Protein 1QHD (pdb70)

InterPro domains:
  IPR001385 Rotavirus A/C, major capsid protein VP6 [MF_04126] (1-397)
  IPR001385 Rotavirus A/C, major capsid protein VP6 [MF_04129] (1-397)
  IPR001385 Rotavirus A/C, major capsid protein VP6 [PF00980] (1-396)
  IPR008935 Virus capsid protein, alpha-helical [SSF48345] (1-397)
  IPR008980 Viral capsid/haemagglutinin protein [SSF49818] (149-332)

GO terms:
  GO:0039621 T=13 icosahedral viral capsid (C, IDA)
  GO:0039626 viral intermediate capsid (C, IDA)

Solvent-accessible surface area: 18094 Å² total; per-residue (Å²): 14,28,4,0,3,0,0,0,33,0,0,69,13,0,92,80,87,1,56,122,40,23,83,32,83,87,0,37,120,14,0,109,24,0,13,55,0,0,100,16,0,51,72,12,117,9,94,1,14,45,42,38,103,3,52,113,76,108,11,74,2,114,41,57,99,17,42,67,129,64,140,64,3,70,45,105,23,2,87,74,0,86,107,13,1,85,66,0,15,69,0,0,23,2,0,0,9,3,0,0,2,58,20,5,88,169,87,5,46,24,36,44,1,114,2,1,89,80,1,67,30,149,129,2,89,187,0,59,52,74,38,57,36,68,10,0,82,7,27,40,53,51,113,157,222,90,189,15,30,1,83,3,86,90,0,42,0,4,20,130,41,50,56,42,64,36,91,74,58,50,128,77,27,61,22,0,24,0,11,7,40,23,15,32,18,9,46,0,23,0,0,0,0,0,4,10,1,0,34,140,21,114,92,58,28,32,88,7,78,14,85,11,129,15,100,48,49,0,26,90,0,44,0,21,0,70,47,53,3,139,96,13,37,95,81,64,110,30,71,7,95,115,51,82,67,82,6,114,0,30,18,41,62,31,154,4,19,85,1,61,0,18,0,23,36,117,59,116,89,40,23,66,38,96,58,137,74,26,96,5,85,0,139,40,0,28,24,0,83,0,18,0,30,0,72,32,31,112,133,52,91,116,79,49,45,83,43,12,49,123,68,95,98,21,110,64,6,0,1,0,1,0,12,0,85,0,50,38,1,37,1,102,9,0,1,9,21,60,72,55,79,18,34,58,26,0,21,58,4,21,125,125,32,61,24,86,102,28,80,3,7,12,90,54,8,63,25,42,66,0,0,47,96,15,44,107,20,36,30,56,0,0,14,0,0,1,0,0,0,21,1,34,33,39,16,40,234

B-factor: mean 28.99, std 13.25, range [11.48, 100.0]

Radius of gyration: 28.59 Å; Cα contacts (8 Å, |Δi|>4): 819; chains: 1; bounding box: 72×81×44 Å

Structure (mmCIF, N/CA/C/O backbone):
data_1QHD
#
_entry.id   1QHD
#
_cell.length_a   157.780
_cell.length_b   157.780
_cell.length_c   157.780
_cell.angle_alpha   90.00
_cell.angle_beta   90.00
_cell.angle_gamma   90.00
#
_symmetry.space_group_name_H-M   'P 41 3 2'
#
loop_
_entity.id
_entity.type
_entity.pdbx_description
1 polymer 'VIRAL CAPSID VP6'
2 non-polymer 'ZINC ION'
3 non-polymer 'CHLORIDE ION'
4 non-polymer 'CALCIUM ION'
5 water water
#
loop_
_atom_site.group_PDB
_atom_site.id
_atom_site.type_symbol
_atom_site.label_atom_id
_atom_site.label_alt_id
_atom_site.label_comp_id
_atom_site.label_asym_id
_atom_site.label_entity_id
_atom_site.label_seq_id
_atom_site.pdbx_PDB_ins_code
_atom_site.Cartn_x
_atom_site.Cartn_y
_atom_site.Cartn_z
_atom_site.occupancy
_atom_site.B_iso_or_equiv
_atom_site.auth_seq_id
_atom_site.auth_comp_id
_atom_site.auth_asym_id
_atom_site.auth_atom_id
_atom_site.pdbx_PDB_model_num
ATOM 4 N N . MET A 1 2 ? 23.616 -6.024 3.029 1.00 20.67 1 MET A N 1
ATOM 5 C CA . MET A 1 2 ? 23.057 -4.914 3.794 1.00 20.80 1 MET A CA 1
ATOM 6 C C . MET A 1 2 ? 21.601 -4.633 3.480 1.00 22.00 1 MET A C 1
ATOM 7 O O . MET A 1 2 ? 20.777 -4.425 4.379 1.00 22.68 1 MET A O 1
ATOM 12 N N . ASP A 1 3 ? 21.294 -4.603 2.192 1.00 20.17 2 ASP A N 1
ATOM 13 C CA . ASP A 1 3 ? 19.943 -4.330 1.766 1.00 19.87 2 ASP A CA 1
ATOM 14 C C . ASP A 1 3 ? 18.988 -5.431 2.167 1.00 19.27 2 ASP A C 1
ATOM 15 O O . ASP A 1 3 ? 17.855 -5.156 2.539 1.00 19.59 2 ASP A O 1
ATOM 20 N N . VAL A 1 4 ? 19.451 -6.675 2.146 1.00 18.87 3 VAL A N 1
ATOM 21 C CA . VAL A 1 4 ? 18.602 -7.789 2.551 1.00 18.98 3 VAL A CA 1
ATOM 22 C C . VAL A 1 4 ? 18.416 -7.770 4.077 1.00 19.24 3 VAL A C 1
ATOM 23 O O . VAL A 1 4 ? 17.311 -7.995 4.566 1.00 20.31 3 VAL A O 1
ATOM 27 N N . LEU A 1 5 ? 19.483 -7.471 4.816 1.00 18.19 4 LEU A N 1
ATOM 28 C CA . LEU A 1 5 ? 19.413 -7.396 6.268 1.00 17.96 4 LEU A CA 1
ATOM 29 C C . LEU A 1 5 ? 18.454 -6.270 6.620 1.00 18.71 4 LEU A C 1
ATOM 30 O O . LEU A 1 5 ? 17.605 -6.404 7.514 1.00 18.89 4 LEU A O 1
ATOM 35 N N . TYR A 1 6 ? 18.584 -5.150 5.923 1.00 18.32 5 TYR A N 1
ATOM 36 C CA . TYR A 1 6 ? 17.687 -4.037 6.168 1.00 17.57 5 TYR A CA 1
ATOM 37 C C . TYR A 1 6 ? 16.238 -4.485 5.899 1.00 18.63 5 TYR A C 1
ATOM 38 O O . TYR A 1 6 ? 15.332 -4.205 6.693 1.00 19.66 5 TYR A O 1
ATOM 47 N N . SER A 1 7 ? 16.029 -5.190 4.786 1.00 17.24 6 SER A N 1
ATOM 48 C CA . SER A 1 7 ? 14.704 -5.644 4.393 1.00 16.21 6 SER A CA 1
ATOM 49 C C . SER A 1 7 ? 14.078 -6.593 5.392 1.00 16.96 6 SER A C 1
ATOM 50 O O . SER A 1 7 ? 12.868 -6.567 5.601 1.00 17.90 6 SER A O 1
ATOM 53 N N . LEU A 1 8 ? 14.902 -7.420 6.021 1.00 16.95 7 LEU A N 1
ATOM 54 C CA . LEU A 1 8 ? 14.423 -8.339 7.049 1.00 17.76 7 LEU A CA 1
ATOM 55 C C . LEU A 1 8 ? 13.862 -7.488 8.189 1.00 18.11 7 LEU A C 1
ATOM 56 O O . LEU A 1 8 ? 12.717 -7.662 8.631 1.00 18.02 7 LEU A O 1
ATOM 61 N N . SER A 1 9 ? 14.673 -6.544 8.642 1.00 17.72 8 SER A N 1
ATOM 62 C CA . SER A 1 9 ? 14.281 -5.663 9.734 1.00 18.18 8 SER A CA 1
ATOM 63 C C . SER A 1 9 ? 13.021 -4.856 9.398 1.00 17.74 8 SER A C 1
ATOM 64 O O . SER A 1 9 ? 12.093 -4.766 10.201 1.00 17.26 8 SER A O 1
ATOM 67 N N . LYS A 1 10 ? 12.994 -4.275 8.207 1.00 16.66 9 LYS A N 1
ATOM 68 C CA . LYS A 1 10 ? 11.861 -3.487 7.746 1.00 18.28 9 LYS A CA 1
ATOM 69 C C . LYS A 1 10 ? 10.598 -4.353 7.665 1.00 19.69 9 LYS A C 1
ATOM 70 O O . LYS A 1 10 ? 9.508 -3.925 8.060 1.00 18.54 9 LYS A O 1
ATOM 76 N N . THR A 1 11 ? 10.737 -5.577 7.167 1.00 19.69 10 THR A N 1
ATOM 77 C CA . THR A 1 11 ? 9.589 -6.481 7.078 1.00 19.09 10 THR A CA 1
ATOM 78 C C . THR A 1 11 ? 9.023 -6.774 8.470 1.00 18.78 10 THR A C 1
ATOM 79 O O . THR A 1 11 ? 7.806 -6.746 8.678 1.00 19.14 10 THR A O 1
ATOM 83 N N . LEU A 1 12 ? 9.916 -7.018 9.425 1.00 17.90 11 LEU A N 1
ATOM 84 C CA . LEU A 1 12 ? 9.527 -7.334 10.785 1.00 18.04 11 LEU A CA 1
ATOM 85 C C . LEU A 1 12 ? 8.905 -6.147 11.485 1.00 18.37 11 LEU A C 1
ATOM 86 O O . LEU A 1 12 ? 7.937 -6.305 12.225 1.00 19.22 11 LEU A O 1
ATOM 91 N N . LYS A 1 13 ? 9.475 -4.965 11.286 1.00 18.73 12 LYS A N 1
ATOM 92 C CA . LYS A 1 13 ? 8.932 -3.760 11.910 1.00 19.51 12 LYS A CA 1
ATOM 93 C C . LYS A 1 13 ? 7.516 -3.497 11.384 1.00 20.10 12 LYS A C 1
ATOM 94 O O . LYS A 1 13 ? 6.604 -3.226 12.146 1.00 19.27 12 LYS A O 1
ATOM 100 N N . ASP A 1 14 ? 7.331 -3.578 10.075 1.00 19.92 13 ASP A N 1
ATOM 101 C CA . ASP A 1 14 ? 6.016 -3.361 9.506 1.00 21.20 13 ASP A CA 1
ATOM 102 C C . ASP A 1 14 ? 5.036 -4.427 9.983 1.00 20.76 13 ASP A C 1
ATOM 103 O O . ASP A 1 14 ? 3.872 -4.134 10.225 1.00 20.81 13 ASP A O 1
ATOM 108 N N . ALA A 1 15 ? 5.497 -5.667 10.096 1.00 20.76 14 ALA A N 1
ATOM 109 C CA . ALA A 1 15 ? 4.631 -6.751 10.543 1.00 21.86 14 ALA A CA 1
ATOM 110 C C . ALA A 1 15 ? 4.168 -6.484 11.975 1.00 22.58 14 ALA A C 1
ATOM 111 O O . ALA A 1 15 ? 2.982 -6.564 12.293 1.00 23.45 14 ALA A O 1
ATOM 113 N N . ARG A 1 16 ? 5.116 -6.152 12.834 1.00 23.04 15 ARG A N 1
ATOM 114 C CA . ARG A 1 16 ? 4.821 -5.863 14.217 1.00 23.66 15 ARG A CA 1
ATOM 115 C C . ARG A 1 16 ? 3.845 -4.698 14.343 1.00 23.37 15 ARG A C 1
ATOM 116 O O . ARG A 1 16 ? 2.968 -4.701 15.206 1.00 24.64 15 ARG A O 1
ATOM 124 N N . ASP A 1 17 ? 3.977 -3.722 13.457 1.00 22.02 16 ASP A N 1
ATOM 125 C CA . ASP A 1 17 ? 3.136 -2.533 13.500 1.00 22.48 16 ASP A CA 1
ATOM 126 C C . ASP A 1 17 ? 1.769 -2.670 12.885 1.00 22.29 16 ASP A C 1
ATOM 127 O O . ASP A 1 17 ? 0.821 -2.065 13.364 1.00 21.60 16 ASP A O 1
ATOM 132 N N . LYS A 1 18 ? 1.682 -3.413 11.789 1.00 21.68 17 LYS A N 1
ATOM 133 C CA . LYS A 1 18 ? 0.429 -3.555 11.063 1.00 22.38 17 LYS A CA 1
ATOM 134 C C . LYS A 1 18 ? -0.418 -4.775 11.357 1.00 22.38 17 LYS A C 1
ATOM 135 O O . LYS A 1 18 ? -1.624 -4.733 11.155 1.00 23.06 17 LYS A O 1
ATOM 141 N N . ILE A 1 19 ? 0.214 -5.887 11.714 1.00 22.21 18 ILE A N 1
ATOM 142 C CA . ILE A 1 19 ? -0.520 -7.109 12.023 1.00 22.86 18 ILE A CA 1
ATOM 143 C C . ILE A 1 19 ? -0.990 -7.002 13.463 1.00 23.23 18 ILE A C 1
ATOM 144 O O . ILE A 1 19 ? -0.383 -7.521 14.402 1.00 22.05 18 ILE A O 1
ATOM 149 N N . VAL A 1 20 ? -2.063 -6.244 13.615 1.00 23.60 19 VAL A N 1
ATOM 150 C CA . VAL A 1 20 ? -2.642 -5.980 14.911 1.00 24.14 19 VAL A CA 1
ATOM 151 C C . VAL A 1 20 ? -4.122 -6.376 14.905 1.00 24.44 19 VAL A C 1
ATOM 152 O O . VAL A 1 20 ? -4.790 -6.354 13.869 1.00 24.40 19 VAL A O 1
ATOM 156 N N . GLU A 1 21 ? -4.613 -6.772 16.070 1.00 25.04 20 GLU A N 1
ATOM 157 C CA . GLU A 1 21 ? -5.994 -7.224 16.232 1.00 25.72 20 GLU A CA 1
ATOM 158 C C . GLU A 1 21 ? -7.052 -6.251 15.718 1.00 25.10 20 GLU A C 1
ATOM 159 O O . GLU A 1 21 ? -7.021 -5.062 16.038 1.00 26.01 20 GLU A O 1
ATOM 165 N N . GLY A 1 22 ? -7.975 -6.771 14.919 1.00 24.08 21 GLY A N 1
ATOM 166 C CA . GLY A 1 22 ? -9.058 -5.967 14.402 1.00 21.70 21 GLY A CA 1
ATOM 167 C C . GLY A 1 22 ? -8.836 -5.400 13.032 1.00 23.65 21 GLY A C 1
ATOM 168 O O . GLY A 1 22 ? -9.796 -5.198 12.302 1.00 23.97 21 GLY A O 1
ATOM 169 N N . THR A 1 23 ? -7.585 -5.239 12.629 1.00 23.34 22 THR A N 1
ATOM 170 C CA . THR A 1 23 ? -7.304 -4.626 11.338 1.00 23.05 22 THR A CA 1
ATOM 171 C C . THR A 1 23 ? -7.879 -5.320 10.117 1.00 24.06 22 THR A C 1
ATOM 172 O O . THR A 1 23 ? -7.957 -6.539 10.071 1.00 25.70 22 THR A O 1
ATOM 176 N N . LEU A 1 24 ? -8.324 -4.527 9.145 1.00 24.08 23 LEU A N 1
ATOM 177 C CA . LEU A 1 24 ? -8.874 -5.053 7.902 1.00 25.16 23 LEU A CA 1
ATOM 178 C C . LEU A 1 24 ? -7.776 -5.821 7.211 1.00 26.38 23 LEU A C 1
ATOM 179 O O . LEU A 1 24 ? -6.635 -5.369 7.180 1.00 27.64 23 LEU A O 1
ATOM 184 N N . TYR A 1 25 ? -8.098 -6.959 6.621 1.00 26.18 24 TYR A N 1
ATOM 185 C CA . TYR A 1 25 ? -7.064 -7.719 5.948 1.00 26.94 24 TYR A CA 1
ATOM 186 C C . TYR A 1 25 ? -6.450 -6.903 4.825 1.00 26.03 24 TYR A C 1
ATOM 187 O O . TYR A 1 25 ? -5.260 -7.030 4.538 1.00 25.95 24 TYR A O 1
ATOM 196 N N . SER A 1 26 ? -7.255 -6.056 4.192 1.00 26.16 25 SER A N 1
ATOM 197 C CA . SER A 1 26 ? -6.758 -5.224 3.109 1.00 25.36 25 SER A CA 1
ATOM 198 C C . SER A 1 26 ? -5.650 -4.290 3.594 1.00 26.57 25 SER A C 1
ATOM 199 O O . SER A 1 26 ? -4.845 -3.826 2.797 1.00 27.18 25 SER A O 1
ATOM 202 N N . ASN A 1 27 ? -5.593 -4.031 4.899 1.00 25.79 26 ASN A N 1
ATOM 203 C CA . ASN A 1 27 ? -4.539 -3.180 5.464 1.00 25.71 26 ASN A CA 1
ATOM 204 C C . ASN A 1 27 ? -3.194 -3.918 5.499 1.00 26.61 26 ASN A C 1
ATOM 205 O O . ASN A 1 27 ? -2.149 -3.278 5.565 1.00 25.99 26 ASN A O 1
ATOM 210 N N . VAL A 1 28 ? -3.220 -5.253 5.441 1.00 26.83 27 VAL A N 1
ATOM 211 C CA . VAL A 1 28 ? -1.995 -6.061 5.522 1.00 26.59 27 VAL A CA 1
ATOM 212 C C . VAL A 1 28 ? -1.736 -7.036 4.371 1.00 27.87 27 VAL A C 1
ATOM 213 O O . VAL A 1 28 ? -0.673 -7.682 4.345 1.00 26.68 27 VAL A O 1
ATOM 217 N N . SER A 1 29 ? -2.655 -7.121 3.407 1.00 27.29 28 SER A N 1
ATOM 218 C CA . SER A 1 29 ? -2.496 -8.085 2.319 1.00 27.50 28 SER A CA 1
ATOM 219 C C . SER A 1 29 ? -1.145 -8.062 1.630 1.00 25.77 28 SER A C 1
ATOM 220 O O . SER A 1 29 ? -0.523 -9.098 1.489 1.00 26.20 28 SER A O 1
ATOM 223 N N . ASP A 1 30 ? -0.661 -6.884 1.253 1.00 25.86 29 ASP A N 1
ATOM 224 C CA . ASP A 1 30 ? 0.643 -6.780 0.606 1.00 25.00 29 ASP A CA 1
ATOM 225 C C . ASP A 1 30 ? 1.775 -7.151 1.549 1.00 24.26 29 ASP A C 1
ATOM 226 O O . ASP A 1 30 ? 2.720 -7.808 1.151 1.00 25.16 29 ASP A O 1
ATOM 231 N N . LEU A 1 31 ? 1.675 -6.737 2.801 1.00 23.72 30 LEU A N 1
ATOM 232 C CA . LEU A 1 31 ? 2.701 -7.055 3.775 1.00 24.22 30 LEU A CA 1
ATOM 233 C C . LEU A 1 31 ? 2.785 -8.559 3.999 1.00 23.86 30 LEU A C 1
ATOM 234 O O . LEU A 1 31 ? 3.880 -9.086 4.149 1.00 24.18 30 LEU A O 1
ATOM 239 N N . ILE A 1 32 ? 1.635 -9.232 4.076 1.00 24.30 31 ILE A N 1
ATOM 240 C CA . ILE A 1 32 ? 1.603 -10.685 4.263 1.00 24.30 31 ILE A CA 1
ATOM 241 C C . ILE A 1 32 ? 2.358 -11.346 3.106 1.00 23.41 31 ILE A C 1
ATOM 242 O O . ILE A 1 32 ? 3.106 -12.292 3.307 1.00 22.89 31 ILE A O 1
ATOM 247 N N . GLN A 1 33 ? 2.172 -10.834 1.893 1.00 23.54 32 GLN A N 1
ATOM 248 C CA . GLN A 1 33 ? 2.870 -11.374 0.721 1.00 24.29 32 GLN A CA 1
ATOM 249 C C . GLN A 1 33 ? 4.378 -11.253 0.913 1.00 23.13 32 GLN A C 1
ATOM 250 O O . GLN A 1 33 ? 5.127 -12.204 0.681 1.00 22.45 32 GLN A O 1
ATOM 256 N N . GLN A 1 34 ? 4.815 -10.069 1.321 1.00 22.84 33 GLN A N 1
ATOM 257 C CA . GLN A 1 34 ? 6.225 -9.807 1.572 1.00 22.84 33 GLN A CA 1
ATOM 258 C C . GLN A 1 34 ? 6.723 -10.704 2.722 1.00 23.88 33 GLN A C 1
ATOM 259 O O . GLN A 1 34 ? 7.791 -11.331 2.620 1.00 24.40 33 GLN A O 1
ATOM 265 N N . PHE A 1 35 ? 5.925 -10.807 3.789 1.00 23.19 34 PHE A N 1
ATOM 266 C CA . PHE A 1 35 ? 6.294 -11.612 4.953 1.00 21.75 34 PHE A CA 1
ATOM 267 C C . PHE A 1 35 ? 6.481 -13.071 4.534 1.00 22.15 34 PHE A C 1
ATOM 268 O O . PHE A 1 35 ? 7.481 -13.702 4.877 1.00 21.11 34 PHE A O 1
ATOM 276 N N . ASN A 1 36 ? 5.522 -13.583 3.764 1.00 23.68 35 ASN A N 1
ATOM 277 C CA . ASN A 1 36 ? 5.565 -14.956 3.270 1.00 23.78 35 ASN A CA 1
ATOM 278 C C . ASN A 1 36 ? 6.701 -15.159 2.282 1.00 22.99 35 ASN A C 1
ATOM 279 O O . ASN A 1 36 ? 7.306 -16.226 2.255 1.00 24.08 35 ASN A O 1
ATOM 284 N N . GLN A 1 37 ? 7.028 -14.137 1.494 1.00 23.20 36 GLN A N 1
ATOM 285 C CA . GLN A 1 37 ? 8.159 -14.261 0.584 1.00 23.21 36 GLN A CA 1
ATOM 286 C C . GLN A 1 37 ? 9.414 -14.444 1.458 1.00 24.05 36 GLN A C 1
ATOM 287 O O . GLN A 1 37 ? 10.291 -15.261 1.152 1.00 23.55 36 GLN A O 1
ATOM 293 N N . MET A 1 38 ? 9.474 -13.708 2.568 1.00 23.41 37 MET A N 1
ATOM 294 C CA . MET A 1 38 ? 10.611 -13.794 3.470 1.00 22.31 37 MET A CA 1
ATOM 295 C C . MET A 1 38 ? 10.726 -15.173 4.083 1.00 21.80 37 MET A C 1
ATOM 296 O O . MET A 1 38 ? 11.821 -15.718 4.133 1.00 23.54 37 MET A O 1
ATOM 301 N N . ILE A 1 39 ? 9.608 -15.719 4.567 1.00 22.17 38 ILE A N 1
ATOM 302 C CA . ILE A 1 39 ? 9.572 -17.058 5.176 1.00 22.96 38 ILE A CA 1
ATOM 303 C C . ILE A 1 39 ? 10.008 -18.123 4.162 1.00 24.33 38 ILE A C 1
ATOM 304 O O . ILE A 1 39 ? 10.845 -18.971 4.459 1.00 22.34 38 ILE A O 1
ATOM 309 N N . ILE A 1 40 ? 9.461 -18.055 2.955 1.00 23.83 39 ILE A N 1
ATOM 310 C CA . ILE A 1 40 ? 9.824 -18.998 1.908 1.00 25.42 39 ILE A CA 1
ATOM 311 C C . ILE A 1 40 ? 11.311 -18.914 1.586 1.00 25.51 39 ILE A C 1
ATOM 312 O O . ILE A 1 40 ? 11.982 -19.936 1.505 1.00 27.57 39 ILE A O 1
ATOM 317 N N . THR A 1 41 ? 11.839 -17.708 1.452 1.00 23.61 40 THR A N 1
ATOM 318 C CA . THR A 1 41 ? 13.241 -17.540 1.144 1.00 23.85 40 THR A CA 1
ATOM 319 C C . THR A 1 41 ? 14.152 -18.041 2.276 1.00 25.26 40 THR A C 1
ATOM 320 O O . THR A 1 41 ? 15.174 -18.672 2.026 1.00 26.48 40 THR A O 1
ATOM 324 N N . MET A 1 42 ? 13.781 -17.791 3.525 1.00 25.33 41 MET A N 1
ATOM 325 C CA . MET A 1 42 ? 14.611 -18.232 4.640 1.00 24.21 41 MET A CA 1
ATOM 326 C C . MET A 1 42 ? 14.473 -19.721 4.952 1.00 24.14 41 MET A C 1
ATOM 327 O O . MET A 1 42 ? 15.461 -20.373 5.283 1.00 23.66 41 MET A O 1
ATOM 332 N N . ASN A 1 43 ? 13.254 -20.245 4.850 1.00 25.35 42 ASN A N 1
ATOM 333 C CA . ASN A 1 43 ? 12.974 -21.645 5.163 1.00 25.80 42 ASN A CA 1
ATOM 334 C C . ASN A 1 43 ? 13.989 -22.591 4.596 1.00 26.63 42 ASN A C 1
ATOM 335 O O . ASN A 1 43 ? 14.417 -22.474 3.464 1.00 26.28 42 ASN A O 1
ATOM 340 N N . GLY A 1 44 ? 14.441 -23.489 5.443 1.00 28.10 43 GLY A N 1
ATOM 341 C CA . GLY A 1 44 ? 15.413 -24.460 5.010 1.00 29.34 43 GLY A CA 1
ATOM 342 C C . GLY A 1 44 ? 16.823 -24.038 5.316 1.00 29.79 43 GLY A C 1
ATOM 343 O O . GLY A 1 44 ? 17.714 -24.868 5.295 1.00 31.61 43 GLY A O 1
ATOM 344 N N . ASN A 1 45 ? 17.046 -22.763 5.597 1.00 29.79 44 ASN A N 1
ATOM 345 C CA . ASN A 1 45 ? 18.396 -22.314 5.908 1.00 29.66 44 ASN A CA 1
ATOM 346 C C . ASN A 1 45 ? 18.745 -22.350 7.391 1.00 31.11 44 ASN A C 1
ATOM 347 O O . ASN A 1 45 ? 17.864 -22.315 8.267 1.00 31.79 44 ASN A O 1
ATOM 352 N N . GLU A 1 46 ? 20.044 -22.473 7.648 1.00 30.26 45 GLU A N 1
ATOM 353 C CA . GLU A 1 46 ? 20.602 -22.494 8.985 1.00 29.90 45 GLU A CA 1
ATOM 354 C C . GLU A 1 46 ? 21.675 -21.409 9.001 1.00 28.69 45 GLU A C 1
ATOM 355 O O . GLU A 1 46 ? 22.410 -21.229 8.022 1.00 26.87 45 GLU A O 1
ATOM 361 N N . PHE A 1 47 ? 21.720 -20.652 10.089 1.00 26.33 46 PHE A N 1
ATOM 362 C CA . PHE A 1 47 ? 22.700 -19.588 10.259 1.00 24.50 46 PHE A CA 1
ATOM 363 C C . PHE A 1 47 ? 23.245 -19.751 11.652 1.00 24.35 46 PHE A C 1
ATOM 364 O O . PHE A 1 47 ? 22.625 -20.376 12.512 1.00 24.46 46 PHE A O 1
ATOM 372 N N . GLN A 1 48 ? 24.413 -19.185 11.874 1.00 24.18 47 GLN A N 1
ATOM 373 C CA . GLN A 1 48 ? 25.025 -19.205 13.186 1.00 24.33 47 GLN A CA 1
ATOM 374 C C . GLN A 1 48 ? 25.617 -17.827 13.391 1.00 24.28 47 GLN A C 1
ATOM 375 O O . GLN A 1 48 ? 26.253 -17.292 12.479 1.00 24.44 47 GLN A O 1
ATOM 381 N N . THR A 1 49 ? 25.367 -17.231 14.555 1.00 22.14 48 THR A N 1
ATOM 382 C CA . THR A 1 49 ? 25.890 -15.907 14.862 1.00 20.83 48 THR A CA 1
ATOM 383 C C . THR A 1 49 ? 26.734 -15.968 16.111 1.00 20.30 48 THR A C 1
ATOM 384 O O . THR A 1 49 ? 26.708 -16.962 16.828 1.00 20.17 48 THR A O 1
ATOM 388 N N . GLY A 1 50 ? 27.540 -14.935 16.316 1.00 20.15 49 GLY A N 1
ATOM 389 C CA . GLY A 1 50 ? 28.324 -14.828 17.526 1.00 22.18 49 GLY A CA 1
ATOM 390 C C . GLY A 1 50 ? 29.640 -15.546 17.583 1.00 24.57 49 GLY A C 1
ATOM 391 O O . GLY A 1 50 ? 30.170 -15.966 16.562 1.00 25.77 49 GLY A O 1
ATOM 392 N N . GLY A 1 51 ? 30.196 -15.637 18.780 1.00 24.70 50 GLY A N 1
ATOM 393 C CA . GLY A 1 51 ? 31.453 -16.319 18.946 1.00 26.07 50 GLY A CA 1
ATOM 394 C C . GLY A 1 51 ? 32.656 -15.414 19.069 1.00 26.92 50 GLY A C 1
ATOM 395 O O . GLY A 1 51 ? 33.744 -15.894 19.349 1.00 31.99 50 GLY A O 1
ATOM 396 N N . ILE A 1 52 ? 32.511 -14.130 18.776 1.00 27.16 51 ILE A N 1
ATOM 397 C CA . ILE A 1 52 ? 33.635 -13.198 18.907 1.00 23.49 51 ILE A CA 1
ATOM 398 C C . ILE A 1 52 ? 33.465 -12.541 20.284 1.00 23.80 51 ILE A C 1
ATOM 399 O O . ILE A 1 52 ? 32.330 -12.249 20.701 1.00 22.11 51 ILE A O 1
ATOM 404 N N . GLY A 1 53 ? 34.565 -12.383 21.022 1.00 22.44 52 GLY A N 1
ATOM 405 C CA . GLY A 1 53 ? 34.465 -11.833 22.367 1.00 23.25 52 GLY A CA 1
ATOM 406 C C . GLY A 1 53 ? 33.448 -12.655 23.150 1.00 24.85 52 GLY A C 1
ATOM 407 O O . GLY A 1 53 ? 33.428 -13.879 23.037 1.00 25.26 52 GLY A O 1
ATOM 408 N N . ASN A 1 54 ? 32.582 -12.006 23.914 1.00 23.57 53 ASN A N 1
ATOM 409 C CA . ASN A 1 54 ? 31.565 -12.722 24.664 1.00 24.22 53 ASN A CA 1
ATOM 410 C C . ASN A 1 54 ? 30.227 -12.737 23.929 1.00 24.76 53 ASN A C 1
ATOM 411 O O . ASN A 1 54 ? 29.196 -13.016 24.541 1.00 25.02 53 ASN A O 1
ATOM 416 N N . LEU A 1 55 ? 30.211 -12.393 22.637 1.00 23.50 54 LEU A N 1
ATOM 417 C CA . LEU A 1 55 ? 28.952 -12.452 21.889 1.00 23.53 54 LEU A CA 1
ATOM 418 C C . LEU A 1 55 ? 28.692 -13.973 21.743 1.00 24.31 54 LEU A C 1
ATOM 419 O O . LEU A 1 55 ? 29.435 -14.687 21.066 1.00 23.91 54 LEU A O 1
ATOM 424 N N . PRO A 1 56 ? 27.646 -14.488 22.401 1.00 24.22 55 PRO A N 1
ATOM 425 C CA . PRO A 1 56 ? 27.304 -15.917 22.363 1.00 24.08 55 PRO A CA 1
ATOM 426 C C . PRO A 1 56 ? 27.104 -16.514 20.992 1.00 23.97 55 PRO A C 1
ATOM 427 O O . PRO A 1 56 ? 26.658 -15.842 20.068 1.00 23.64 55 PRO A O 1
ATOM 431 N N . ILE A 1 57 ? 27.451 -17.788 20.866 1.00 23.75 56 ILE A N 1
ATOM 432 C CA . ILE A 1 57 ? 27.244 -18.501 19.622 1.00 23.52 56 ILE A CA 1
ATOM 433 C C . ILE A 1 57 ? 25.761 -18.861 19.638 1.00 23.49 56 ILE A C 1
ATOM 434 O O . ILE A 1 57 ? 25.247 -19.383 20.631 1.00 24.98 56 ILE A O 1
ATOM 439 N N . ARG A 1 58 ? 25.047 -18.496 18.582 1.00 23.37 57 ARG A N 1
ATOM 440 C CA . ARG A 1 58 ? 23.638 -18.803 18.497 1.00 23.07 57 ARG A CA 1
ATOM 441 C C . ARG A 1 58 ? 23.306 -19.412 17.167 1.00 24.19 57 ARG A C 1
ATOM 442 O O . ARG A 1 58 ? 23.872 -19.037 16.150 1.00 24.31 57 ARG A O 1
ATOM 450 N N . ASN A 1 59 ? 22.435 -20.407 17.198 1.00 24.19 58 ASN A N 1
ATOM 451 C CA . ASN A 1 59 ? 22.011 -21.092 15.998 1.00 24.47 58 ASN A CA 1
ATOM 452 C C . ASN A 1 59 ? 20.583 -20.707 15.669 1.00 26.06 58 ASN A C 1
ATOM 453 O O . ASN A 1 59 ? 19.741 -20.520 16.567 1.00 26.92 58 ASN A O 1
ATOM 458 N N . TRP A 1 60 ? 20.329 -20.539 14.377 1.00 25.75 59 TRP A N 1
ATOM 459 C CA . TRP A 1 60 ? 19.022 -20.144 13.900 1.00 25.97 59 TRP A CA 1
ATOM 460 C C . TRP A 1 60 ? 18.608 -21.115 12.827 1.00 27.87 59 TRP A C 1
ATOM 461 O O . TRP A 1 60 ? 19.399 -21.439 11.935 1.00 29.39 59 TRP A O 1
ATOM 472 N N . ASN A 1 61 ? 17.376 -21.603 12.935 1.00 28.87 60 ASN A N 1
ATOM 473 C CA . ASN A 1 61 ? 16.830 -22.581 11.999 1.00 30.13 60 ASN A CA 1
ATOM 474 C C . ASN A 1 61 ? 15.486 -22.088 11.478 1.00 29.31 60 ASN A C 1
ATOM 475 O O . ASN A 1 61 ? 14.614 -21.718 12.258 1.00 29.95 60 ASN A O 1
ATOM 480 N N . PHE A 1 62 ? 15.288 -22.092 10.170 1.00 28.05 61 PHE A N 1
ATOM 481 C CA . PHE A 1 62 ? 14.023 -21.591 9.659 1.00 28.43 61 PHE A CA 1
ATOM 482 C C . PHE A 1 62 ? 13.126 -22.641 9.045 1.00 29.48 61 PHE A C 1
ATOM 483 O O . PHE A 1 62 ? 13.446 -23.224 8.018 1.00 30.04 61 PHE A O 1
ATOM 491 N N . ASP A 1 63 ? 11.981 -22.855 9.670 1.00 29.25 62 ASP A N 1
ATOM 492 C CA . ASP A 1 63 ? 11.010 -23.825 9.196 1.00 30.74 62 ASP A CA 1
ATOM 493 C C . ASP A 1 63 ? 9.654 -23.335 9.668 1.00 29.88 62 ASP A C 1
ATOM 494 O O . ASP A 1 63 ? 8.982 -23.970 10.469 1.00 30.54 62 ASP A O 1
ATOM 499 N N . PHE A 1 64 ? 9.261 -22.181 9.171 1.00 29.46 63 PHE A N 1
ATOM 500 C CA . PHE A 1 64 ? 8.009 -21.590 9.567 1.00 27.17 63 PHE A CA 1
ATOM 501 C C . PHE A 1 64 ? 6.925 -21.744 8.536 1.00 26.35 63 PHE A C 1
ATOM 502 O O . PHE A 1 64 ? 7.182 -21.816 7.347 1.00 27.44 63 PHE A O 1
ATOM 510 N N . GLY A 1 65 ? 5.697 -21.824 9.005 1.00 26.23 64 GLY A N 1
ATOM 511 C CA . GLY A 1 65 ? 4.595 -21.906 8.074 1.00 27.15 64 GLY A CA 1
ATOM 512 C C . GLY A 1 65 ? 4.317 -20.492 7.598 1.00 27.52 64 GLY A C 1
ATOM 513 O O . GLY A 1 65 ? 4.810 -19.524 8.182 1.00 27.85 64 GLY A O 1
ATOM 514 N N . LEU A 1 66 ? 3.570 -20.370 6.512 1.00 27.01 65 LEU A N 1
ATOM 515 C CA . LEU A 1 66 ? 3.213 -19.073 5.983 1.00 28.64 65 LEU A CA 1
ATOM 516 C C . LEU A 1 66 ? 2.089 -18.508 6.845 1.00 29.84 65 LEU A C 1
ATOM 517 O O . LEU A 1 66 ? 1.484 -19.248 7.628 1.00 31.25 65 LEU A O 1
ATOM 522 N N . LEU A 1 67 ? 1.832 -17.205 6.727 1.00 30.63 66 LEU A N 1
ATOM 523 C CA . LEU A 1 67 ? 0.752 -16.555 7.461 1.00 30.68 66 LEU A CA 1
ATOM 524 C C . LEU A 1 67 ? -0.488 -16.724 6.594 1.00 32.57 66 LEU A C 1
ATOM 525 O O . LEU A 1 67 ? -0.397 -16.618 5.378 1.00 32.75 66 LEU A O 1
ATOM 530 N N . GLY A 1 68 ? -1.638 -16.994 7.210 1.00 34.73 67 GLY A N 1
ATOM 531 C CA . GLY A 1 68 ? -2.874 -17.189 6.462 1.00 38.61 67 GLY A CA 1
ATOM 532 C C . GLY A 1 68 ? -3.269 -15.937 5.713 1.00 41.76 67 GLY A C 1
ATOM 533 O O . GLY A 1 68 ? -2.854 -14.846 6.087 1.00 42.41 67 GLY A O 1
ATOM 534 N N . THR A 1 69 ? -4.113 -16.068 4.695 1.00 45.47 68 THR A N 1
ATOM 535 C CA . THR A 1 69 ? -4.510 -14.899 3.896 1.00 49.21 68 THR A CA 1
ATOM 536 C C . THR A 1 69 ? -6.022 -14.816 3.731 1.00 50.73 68 THR A C 1
ATOM 537 O O . THR A 1 69 ? -6.527 -14.253 2.753 1.00 51.65 68 THR A O 1
ATOM 541 N N . THR A 1 70 ? -6.765 -15.333 4.697 1.00 51.72 69 THR A N 1
ATOM 542 C CA . THR A 1 70 ? -8.218 -15.416 4.502 1.00 52.74 69 THR A CA 1
ATOM 543 C C . THR A 1 70 ? -9.104 -14.722 5.567 1.00 51.04 69 THR A C 1
ATOM 544 O O . THR A 1 70 ? -10.337 -14.781 5.505 1.00 52.55 69 THR A O 1
ATOM 548 N N . LEU A 1 71 ? -8.550 -14.046 6.551 1.00 48.40 70 LEU A N 1
ATOM 549 C CA . LEU A 1 71 ? -9.411 -13.348 7.545 1.00 45.81 70 LEU A CA 1
ATOM 550 C C . LEU A 1 71 ? -9.890 -12.020 6.950 1.00 44.65 70 LEU A C 1
ATOM 551 O O . LEU A 1 71 ? -9.207 -11.463 6.098 1.00 44.17 70 LEU A O 1
ATOM 556 N N . LEU A 1 72 ? -11.080 -11.552 7.342 1.00 41.65 71 LEU A N 1
ATOM 557 C CA . LEU A 1 72 ? -11.587 -10.266 6.843 1.00 38.58 71 LEU A CA 1
ATOM 558 C C . LEU A 1 72 ? -10.949 -9.148 7.676 1.00 36.26 71 LEU A C 1
ATOM 559 O O . LEU A 1 72 ? -10.540 -8.106 7.143 1.00 34.25 71 LEU A O 1
ATOM 564 N N . ASN A 1 73 ? -10.958 -9.358 8.990 1.00 33.11 72 ASN A N 1
ATOM 565 C CA . ASN A 1 73 ? -10.337 -8.469 9.968 1.00 31.26 72 ASN A CA 1
ATOM 566 C C . ASN A 1 73 ? -9.525 -9.455 10.792 1.00 31.21 72 ASN A C 1
ATOM 567 O O . ASN A 1 73 ? -10.002 -10.558 11.062 1.00 31.43 72 ASN A O 1
ATOM 572 N N . LEU A 1 74 ? -8.299 -9.112 11.151 1.00 28.49 73 LEU A N 1
ATOM 573 C CA . LEU A 1 74 ? -7.494 -10.044 11.912 1.00 26.56 73 LEU A CA 1
ATOM 574 C C . LEU A 1 74 ? -7.996 -10.220 13.331 1.00 27.00 73 LEU A C 1
ATOM 575 O O . LEU A 1 74 ? -8.442 -9.260 13.957 1.00 27.47 73 LEU A O 1
ATOM 580 N N . ASP A 1 75 ? -7.977 -11.456 13.826 1.00 26.62 74 ASP A N 1
ATOM 581 C CA . ASP A 1 75 ? -8.390 -11.715 15.199 1.00 27.78 74 ASP A CA 1
ATOM 582 C C . ASP A 1 75 ? -7.149 -11.928 16.068 1.00 28.92 74 ASP A C 1
ATOM 583 O O . ASP A 1 75 ? -6.036 -12.038 15.542 1.00 29.49 74 ASP A O 1
ATOM 588 N N . ALA A 1 76 ? -7.342 -12.010 17.384 1.00 28.80 75 ALA A N 1
ATOM 589 C CA . ALA A 1 76 ? -6.238 -12.178 18.333 1.00 30.00 75 ALA A CA 1
ATOM 590 C C . ALA A 1 76 ? -5.398 -13.420 18.095 1.00 30.61 75 ALA A C 1
ATOM 591 O O . ALA A 1 76 ? -4.176 -13.390 18.263 1.00 29.85 75 ALA A O 1
ATOM 593 N N . ASN A 1 77 ? -6.040 -14.520 17.730 1.00 31.45 76 ASN A N 1
ATOM 594 C CA . ASN A 1 77 ? -5.271 -15.719 17.484 1.00 33.62 76 ASN A CA 1
ATOM 595 C C . ASN A 1 77 ? -4.401 -15.543 16.246 1.00 31.65 76 ASN A C 1
ATOM 596 O O . ASN A 1 77 ? -3.286 -16.060 16.197 1.00 32.14 76 ASN A O 1
ATOM 601 N N . TYR A 1 78 ? -4.898 -14.815 15.251 1.00 29.89 77 TYR A N 1
ATOM 602 C CA . TYR A 1 78 ? -4.106 -14.586 14.050 1.00 28.01 77 TYR A CA 1
ATOM 603 C C 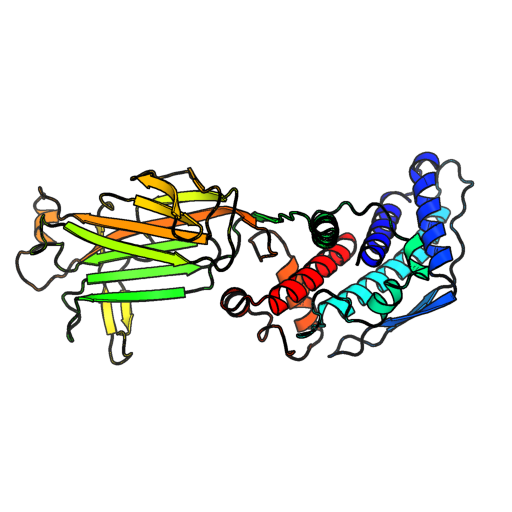. TYR A 1 78 ? -2.873 -13.752 14.431 1.00 28.16 77 TYR A C 1
ATOM 604 O O . TYR A 1 78 ? -1.729 -14.086 14.093 1.00 25.52 77 TYR A O 1
ATOM 613 N N . VAL A 1 79 ? -3.117 -12.676 15.166 1.00 26.89 78 VAL A N 1
ATOM 614 C CA . VAL A 1 79 ? -2.044 -11.791 15.599 1.00 27.76 78 VAL A CA 1
ATOM 615 C C . VAL A 1 79 ? -1.012 -12.516 16.465 1.00 28.24 78 VAL A C 1
ATOM 616 O O . VAL A 1 79 ? 0.192 -12.405 16.216 1.00 27.56 78 VAL A O 1
ATOM 620 N N . GLU A 1 80 ? -1.471 -13.342 17.400 1.00 29.14 79 GLU A N 1
ATOM 621 C CA . GLU A 1 80 ? -0.536 -14.055 18.256 1.00 30.24 79 GLU A CA 1
ATOM 622 C C . GLU A 1 80 ? 0.308 -15.112 17.556 1.00 29.90 79 GLU A C 1
ATOM 623 O O . GLU A 1 80 ? 1.495 -15.243 17.852 1.00 29.28 79 GLU A O 1
ATOM 629 N N . THR A 1 81 ? -0.259 -15.854 16.609 1.00 29.28 80 THR A N 1
ATOM 630 C CA . THR A 1 81 ? 0.566 -16.850 15.955 1.00 29.85 80 THR A CA 1
ATOM 631 C C . THR A 1 81 ? 1.576 -16.121 15.070 1.00 28.57 80 THR A C 1
ATOM 632 O O . THR A 1 81 ? 2.735 -16.519 14.993 1.00 28.07 80 THR A O 1
ATOM 636 N N . ALA A 1 82 ? 1.165 -14.999 14.480 1.00 27.75 81 ALA A N 1
ATOM 637 C CA . ALA A 1 82 ? 2.082 -14.198 13.647 1.00 27.38 81 ALA A CA 1
ATOM 638 C C . ALA A 1 82 ? 3.279 -13.704 14.483 1.00 27.15 81 ALA A C 1
ATOM 639 O O . ALA A 1 82 ? 4.426 -13.768 14.041 1.00 27.67 81 ALA A O 1
ATOM 641 N N . ARG A 1 83 ? 3.012 -13.247 15.703 1.00 26.56 82 ARG A N 1
ATOM 642 C CA . ARG A 1 83 ? 4.068 -12.775 16.596 1.00 26.73 82 ARG A CA 1
ATOM 643 C C . ARG A 1 83 ? 5.082 -13.844 16.992 1.00 27.23 82 ARG A C 1
ATOM 644 O O . ARG A 1 83 ? 6.230 -13.527 17.251 1.00 28.88 82 ARG A O 1
ATOM 652 N N . ASN A 1 84 ? 4.681 -15.110 17.027 1.00 27.39 83 ASN A N 1
ATOM 653 C CA . ASN A 1 84 ? 5.631 -16.151 17.380 1.00 25.78 83 ASN A CA 1
ATOM 654 C C . ASN A 1 84 ? 6.713 -16.159 16.353 1.00 25.31 83 ASN A C 1
ATOM 655 O O . ASN A 1 84 ? 7.883 -16.238 16.699 1.00 26.16 83 ASN A O 1
ATOM 660 N N . THR A 1 85 ? 6.325 -16.069 15.086 1.00 23.87 84 THR A N 1
ATOM 661 C CA . THR A 1 85 ? 7.297 -16.062 14.002 1.00 23.27 84 THR A CA 1
ATOM 662 C C . THR A 1 85 ? 8.086 -14.743 14.034 1.00 22.22 84 THR A C 1
ATOM 663 O O . THR A 1 85 ? 9.318 -14.753 13.997 1.00 22.76 84 THR A O 1
ATOM 667 N N . ILE A 1 86 ? 7.382 -13.623 14.192 1.00 22.05 85 ILE A N 1
ATOM 668 C CA . ILE A 1 86 ? 8.028 -12.304 14.234 1.00 20.98 85 ILE A CA 1
ATOM 669 C C . ILE A 1 86 ? 9.098 -12.225 15.321 1.00 19.70 85 ILE A C 1
ATOM 670 O O . ILE A 1 86 ? 10.229 -11.813 15.060 1.00 20.27 85 ILE A O 1
ATOM 675 N N . ASP A 1 87 ? 8.762 -12.645 16.528 1.00 18.76 86 ASP A N 1
ATOM 676 C CA . ASP A 1 87 ? 9.730 -12.555 17.604 1.00 18.64 86 ASP A CA 1
ATOM 677 C C . ASP A 1 87 ? 10.995 -13.341 17.329 1.00 18.83 86 ASP A C 1
ATOM 678 O O . ASP A 1 87 ? 12.092 -12.879 17.626 1.00 20.63 86 ASP A O 1
ATOM 683 N N . TYR A 1 88 ? 10.865 -14.494 16.689 1.00 18.57 87 TYR A N 1
ATOM 684 C CA . TYR A 1 88 ? 12.040 -15.292 16.397 1.00 18.34 87 TYR A CA 1
ATOM 685 C C . TYR A 1 88 ? 12.886 -14.566 15.353 1.00 19.52 87 TYR A C 1
ATOM 686 O O . TYR A 1 88 ? 14.096 -14.435 15.508 1.00 19.67 87 TYR A O 1
ATOM 695 N N . PHE A 1 89 ? 12.262 -14.090 14.282 1.00 18.47 88 PHE A N 1
ATOM 696 C CA . PHE A 1 89 ? 13.025 -13.381 13.264 1.00 18.64 88 PHE A CA 1
ATOM 697 C C . PHE A 1 89 ? 13.681 -12.120 13.834 1.00 19.10 88 PHE A C 1
ATOM 698 O O . PHE A 1 89 ? 14.798 -11.784 13.434 1.00 20.00 88 PHE A O 1
ATOM 706 N N . VAL A 1 90 ? 13.002 -11.424 14.752 1.00 19.20 89 VAL A N 1
ATOM 707 C CA . VAL A 1 90 ? 13.572 -10.213 15.369 1.00 19.25 89 VAL A CA 1
ATOM 708 C C . VAL A 1 90 ? 14.840 -10.554 16.140 1.00 20.44 89 VAL A C 1
ATOM 709 O O . VAL A 1 90 ? 15.857 -9.860 16.052 1.00 20.49 89 VAL A O 1
ATOM 713 N N . ASP A 1 91 ? 14.775 -11.639 16.891 1.00 19.39 90 ASP A N 1
ATOM 714 C CA . ASP A 1 91 ? 15.915 -12.116 17.666 1.00 21.63 90 ASP A CA 1
ATOM 715 C C . ASP A 1 91 ? 17.090 -12.443 16.697 1.00 20.56 90 ASP A C 1
ATOM 716 O O . ASP A 1 91 ? 18.254 -12.096 16.939 1.00 18.51 90 ASP A 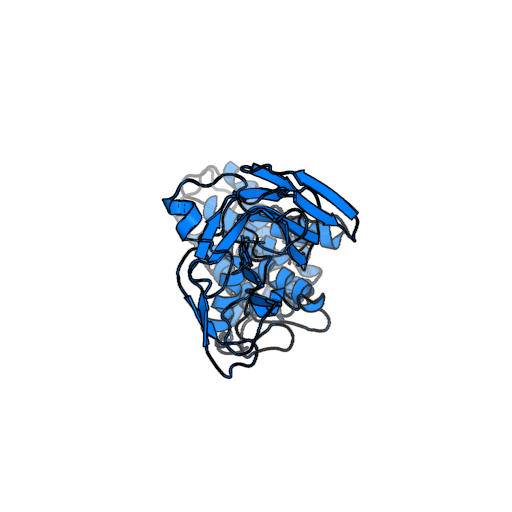O 1
ATOM 721 N N . PHE A 1 92 ? 16.766 -13.083 15.579 1.00 21.16 91 PHE A N 1
ATOM 722 C CA . PHE A 1 92 ? 17.761 -13.417 14.561 1.00 20.37 91 PHE A CA 1
ATOM 723 C C . PHE A 1 92 ? 18.408 -12.142 13.977 1.00 20.56 91 PHE A C 1
ATOM 724 O O . PHE A 1 92 ? 19.641 -12.025 13.928 1.00 18.83 91 PHE A O 1
ATOM 732 N N . VAL A 1 93 ? 17.569 -11.197 13.545 1.00 20.34 92 VAL A N 1
ATOM 733 C CA . VAL A 1 93 ? 18.051 -9.952 12.948 1.00 19.17 92 VAL A CA 1
ATOM 734 C C . VAL A 1 93 ? 18.940 -9.228 13.944 1.00 19.78 92 VAL A C 1
ATOM 735 O O . VAL A 1 93 ? 20.035 -8.800 13.604 1.00 21.24 92 VAL A O 1
ATOM 739 N N . ASP A 1 94 ? 18.493 -9.134 15.187 1.00 19.34 93 ASP A N 1
ATOM 740 C CA . ASP A 1 94 ? 19.270 -8.471 16.227 1.00 20.29 93 ASP A CA 1
ATOM 741 C C . ASP A 1 94 ? 20.676 -9.103 16.343 1.00 20.98 93 ASP A C 1
ATOM 742 O O . ASP A 1 94 ? 21.694 -8.389 16.379 1.00 21.39 93 ASP A O 1
ATOM 747 N N . ASN A 1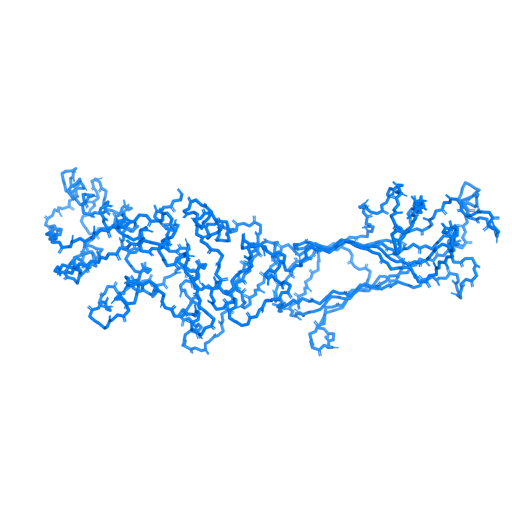 95 ? 20.735 -10.435 16.373 1.00 19.90 94 ASN A N 1
ATOM 748 C CA . ASN A 1 95 ? 22.011 -11.149 16.478 1.00 19.00 94 ASN A CA 1
ATOM 749 C C . ASN A 1 95 ? 22.894 -10.996 15.248 1.00 18.10 94 ASN A C 1
ATOM 750 O O . ASN A 1 95 ? 24.109 -10.895 15.368 1.00 19.24 94 ASN A O 1
ATOM 755 N N . VAL A 1 96 ? 22.293 -10.985 14.066 1.00 18.35 95 VAL A N 1
ATOM 756 C CA . VAL A 1 96 ? 23.072 -10.773 12.862 1.00 18.00 95 VAL A CA 1
ATOM 757 C C . VAL A 1 96 ? 23.675 -9.369 12.935 1.00 17.97 95 VAL A C 1
ATOM 758 O O . VAL A 1 96 ? 24.874 -9.188 12.701 1.00 20.12 95 VAL A O 1
ATOM 762 N N . CYS A 1 97 ? 22.868 -8.388 13.320 1.00 17.07 96 CYS A N 1
ATOM 763 C CA . CYS A 1 97 ? 23.349 -7.013 13.424 1.00 18.38 96 CYS A CA 1
ATOM 764 C C . CYS A 1 97 ? 24.506 -6.870 14.406 1.00 18.74 96 CYS A C 1
ATOM 765 O O . CYS A 1 97 ? 25.529 -6.268 14.075 1.00 19.83 96 CYS A O 1
ATOM 768 N N . MET A 1 98 ? 24.365 -7.436 15.600 1.00 18.25 97 MET A N 1
ATOM 769 C CA . MET A 1 98 ? 25.425 -7.333 16.592 1.00 17.94 97 MET A CA 1
ATOM 770 C C . MET A 1 98 ? 26.702 -8.002 16.110 1.00 18.42 97 MET A C 1
ATOM 771 O O . MET A 1 98 ? 27.795 -7.485 16.305 1.00 18.22 97 MET A O 1
ATOM 776 N N . ASP A 1 99 ? 26.558 -9.159 15.474 1.00 19.13 98 ASP A N 1
ATOM 777 C CA . ASP A 1 99 ? 27.710 -9.901 14.974 1.00 19.89 98 ASP A CA 1
ATOM 778 C C . ASP A 1 99 ? 28.437 -9.074 13.919 1.00 19.09 98 ASP A C 1
ATOM 779 O O . ASP A 1 99 ? 29.654 -9.070 13.838 1.00 20.48 98 ASP A O 1
ATOM 784 N N . GLU A 1 100 ? 27.667 -8.369 13.112 1.00 18.93 99 GLU A N 1
ATOM 785 C CA . GLU A 1 100 ? 28.233 -7.536 12.078 1.00 19.09 99 GLU A CA 1
ATOM 786 C C . GLU A 1 100 ? 28.846 -6.268 12.664 1.00 19.81 99 GLU A C 1
ATOM 787 O O . GLU A 1 100 ? 29.933 -5.854 12.244 1.00 19.21 99 GLU A O 1
ATOM 793 N N . MET A 1 101 ? 28.187 -5.678 13.663 1.00 19.59 100 MET A N 1
ATOM 794 C CA . MET A 1 101 ? 28.665 -4.427 14.279 1.00 20.32 100 MET A CA 1
ATOM 795 C C . MET A 1 101 ? 29.976 -4.545 15.041 1.00 21.08 100 MET A C 1
ATOM 796 O O . MET A 1 101 ? 30.670 -3.549 15.225 1.00 22.29 100 MET A O 1
ATOM 801 N N . VAL A 1 102 ? 30.294 -5.740 15.537 1.00 21.97 101 VAL A N 1
ATOM 802 C CA . VAL A 1 102 ? 31.509 -5.933 16.316 1.00 19.67 101 VAL A CA 1
ATOM 803 C C . VAL A 1 102 ? 32.726 -6.345 15.480 1.00 21.56 101 VAL A C 1
ATOM 804 O O . VAL A 1 102 ? 33.803 -6.591 16.034 1.00 22.52 101 VAL A O 1
ATOM 808 N N . ARG A 1 103 ? 32.573 -6.397 14.157 1.00 19.97 102 ARG A N 1
ATOM 809 C CA . ARG A 1 103 ? 33.671 -6.796 13.291 1.00 21.14 102 ARG A CA 1
ATOM 810 C C . ARG A 1 103 ? 34.218 -5.637 12.447 1.00 22.42 102 ARG A C 1
ATOM 811 O O . ARG A 1 103 ? 33.553 -4.614 12.279 1.00 23.46 102 ARG A O 1
ATOM 819 N N . GLU A 1 104 ? 35.437 -5.781 11.934 1.00 23.53 103 GLU A N 1
ATOM 820 C CA . GLU A 1 104 ? 36.059 -4.736 11.113 1.00 24.57 103 GLU A CA 1
ATOM 821 C C . GLU A 1 104 ? 37.093 -5.346 10.173 1.00 26.14 103 GLU A C 1
ATOM 822 O O . GLU A 1 104 ? 37.572 -6.449 10.415 1.00 26.00 103 GLU A O 1
ATOM 828 N N . SER A 1 105 ? 37.497 -4.609 9.151 1.00 25.90 104 SER A N 1
ATOM 829 C CA . SER A 1 105 ? 38.452 -5.144 8.216 1.00 26.28 104 SER A CA 1
ATOM 830 C C . SER A 1 105 ? 39.231 -4.035 7.553 1.00 27.66 104 SER A C 1
ATOM 831 O O . SER A 1 105 ? 38.635 -3.101 7.040 1.00 27.00 104 SER A O 1
ATOM 834 N N . GLN A 1 106 ? 40.560 -4.107 7.606 1.00 29.03 105 GLN A N 1
ATOM 835 C CA . GLN A 1 106 ? 41.417 -3.120 6.935 1.00 33.46 105 GLN A CA 1
ATOM 836 C C . GLN A 1 106 ? 41.268 -3.242 5.413 1.00 34.80 105 GLN A C 1
ATOM 837 O O . GLN A 1 106 ? 41.171 -2.251 4.712 1.00 37.19 105 GLN A O 1
ATOM 843 N N . ARG A 1 107 ? 41.164 -4.476 4.933 1.00 37.25 106 ARG A N 1
ATOM 844 C CA . ARG A 1 107 ? 41.032 -4.795 3.513 1.00 40.48 106 ARG A CA 1
ATOM 845 C C . ARG A 1 107 ? 39.722 -4.409 2.858 1.00 39.71 106 ARG A C 1
ATOM 846 O O . ARG A 1 107 ? 39.700 -3.587 1.957 1.00 42.47 106 ARG A O 1
ATOM 854 N N . ASN A 1 108 ? 38.618 -5.011 3.269 1.00 37.42 107 ASN A N 1
ATOM 855 C CA . ASN A 1 108 ? 37.375 -4.658 2.623 1.00 36.76 107 ASN A CA 1
ATOM 856 C C . ASN A 1 108 ? 36.286 -4.249 3.609 1.00 33.63 107 ASN A C 1
ATOM 857 O O . ASN A 1 108 ? 35.226 -4.886 3.675 1.00 31.40 107 ASN A O 1
ATOM 862 N N . GLY A 1 109 ? 36.551 -3.168 4.340 1.00 28.32 108 GLY A N 1
ATOM 863 C CA . GLY A 1 109 ? 35.653 -2.687 5.365 1.00 26.47 108 GLY A CA 1
ATOM 864 C C . GLY A 1 109 ? 34.198 -2.410 5.015 1.00 25.47 108 GLY A C 1
ATOM 865 O O . GLY A 1 109 ? 33.335 -2.466 5.868 1.00 25.86 108 GLY A O 1
ATOM 866 N N . ILE A 1 110 ? 33.908 -2.091 3.769 1.00 24.18 109 ILE A N 1
ATOM 867 C CA . ILE A 1 110 ? 32.530 -1.799 3.409 1.00 23.45 109 ILE A CA 1
ATOM 868 C C . ILE A 1 110 ? 31.754 -3.102 3.218 1.00 24.13 109 ILE A C 1
ATOM 869 O O . ILE A 1 110 ? 30.536 -3.114 3.297 1.00 25.93 109 ILE A O 1
ATOM 874 N N . ALA A 1 111 ? 32.457 -4.212 3.020 1.00 22.48 110 ALA A N 1
ATOM 875 C CA . ALA A 1 111 ? 31.790 -5.498 2.790 1.00 22.91 110 ALA A CA 1
ATOM 876 C C . ALA A 1 111 ? 31.372 -6.238 4.052 1.00 22.14 110 ALA A C 1
ATOM 877 O O . ALA A 1 111 ? 31.992 -6.074 5.101 1.00 23.15 110 ALA A O 1
ATOM 879 N N . PRO A 1 112 ? 30.337 -7.100 3.955 1.00 22.66 111 PRO A N 1
ATOM 880 C CA . PRO A 1 112 ? 29.857 -7.879 5.103 1.00 22.49 111 PRO A CA 1
ATOM 881 C C . PRO A 1 112 ? 31.029 -8.644 5.724 1.00 23.91 111 PRO A C 1
ATOM 882 O O . PRO A 1 112 ? 31.871 -9.204 5.002 1.00 23.44 111 PRO A O 1
ATOM 886 N N . GLN A 1 113 ? 31.085 -8.662 7.053 1.00 22.88 112 GLN A N 1
ATOM 887 C CA . GLN A 1 113 ? 32.154 -9.336 7.768 1.00 22.14 112 GLN A CA 1
ATOM 888 C C . GLN A 1 113 ? 31.703 -10.598 8.487 1.00 23.88 112 GLN A C 1
ATOM 889 O O . GLN A 1 113 ? 32.495 -11.510 8.667 1.00 25.45 112 GLN A O 1
ATOM 895 N N . SER A 1 114 ? 30.452 -10.648 8.929 1.00 21.81 113 SER A N 1
ATOM 896 C CA . SER A 1 114 ? 29.953 -11.822 9.622 1.00 22.80 113 SER A CA 1
ATOM 897 C C . SER A 1 114 ? 29.483 -12.878 8.620 1.00 23.09 113 SER A C 1
ATOM 898 O O . SER A 1 114 ? 29.050 -12.551 7.510 1.00 23.58 113 SER A O 1
ATOM 901 N N . ASP A 1 115 ? 29.502 -14.137 9.050 1.00 23.01 114 ASP A N 1
ATOM 902 C CA . ASP A 1 115 ? 29.082 -15.256 8.222 1.00 23.01 114 ASP A CA 1
ATOM 903 C C . ASP A 1 115 ? 27.663 -15.089 7.782 1.00 22.82 114 ASP A C 1
ATOM 904 O O . ASP A 1 115 ? 27.334 -15.355 6.632 1.00 23.85 114 ASP A O 1
ATOM 909 N N . SER A 1 116 ? 26.813 -14.637 8.690 1.00 22.57 115 SER A N 1
ATOM 910 C CA . SER A 1 116 ? 25.413 -14.474 8.357 1.00 23.15 115 SER A CA 1
ATOM 911 C C . SER A 1 116 ? 25.171 -13.385 7.328 1.00 23.02 115 SER A C 1
ATOM 912 O O . SER A 1 116 ? 24.365 -13.572 6.419 1.00 23.19 115 SER A O 1
ATOM 915 N N . LEU A 1 117 ? 25.851 -12.245 7.451 1.00 21.72 116 LEU A N 1
ATOM 916 C CA . LEU A 1 117 ? 25.619 -11.191 6.472 1.00 22.69 116 LEU A CA 1
ATOM 917 C C . LEU A 1 117 ? 26.225 -11.597 5.139 1.00 22.76 116 LEU A C 1
ATOM 918 O O . LEU A 1 117 ? 25.688 -11.255 4.089 1.00 23.79 116 LEU A O 1
ATOM 923 N N . ILE A 1 118 ? 27.340 -12.320 5.173 1.00 22.32 117 ILE A N 1
ATOM 924 C CA . ILE A 1 118 ? 27.956 -12.777 3.930 1.00 22.54 117 ILE A CA 1
ATOM 925 C C . ILE A 1 118 ? 26.987 -13.780 3.295 1.00 24.00 117 ILE A C 1
ATOM 926 O O . ILE A 1 118 ? 26.722 -13.733 2.099 1.00 24.06 117 ILE A O 1
ATOM 931 N N . LYS A 1 119 ? 26.379 -14.633 4.106 1.00 24.53 118 LYS A N 1
ATOM 932 C CA . LYS A 1 119 ? 25.423 -15.595 3.571 1.00 24.86 118 LYS A CA 1
ATOM 933 C C . LYS A 1 119 ? 24.191 -14.872 2.992 1.00 26.00 118 LYS A C 1
ATOM 934 O O . LYS A 1 119 ? 23.731 -15.178 1.886 1.00 25.07 118 LYS A O 1
ATOM 940 N N . LEU A 1 120 ? 23.706 -13.860 3.703 1.00 24.72 119 LEU A N 1
ATOM 941 C CA . LEU A 1 120 ? 22.543 -13.118 3.253 1.00 24.40 119 LEU A CA 1
ATOM 942 C C . LEU A 1 120 ? 22.821 -12.294 2.003 1.00 24.59 119 LEU A C 1
ATOM 943 O O . LEU A 1 120 ? 21.880 -11.824 1.352 1.00 24.28 119 LEU A O 1
ATOM 948 N N . SER A 1 121 ? 24.097 -12.090 1.672 1.00 25.13 120 SER A N 1
ATOM 949 C CA . SER A 1 121 ? 24.420 -11.328 0.473 1.00 26.55 120 SER A CA 1
ATOM 950 C C . SER A 1 121 ? 24.401 -12.219 -0.779 1.00 26.93 120 SER A C 1
ATOM 951 O O . SER A 1 121 ? 24.622 -11.748 -1.890 1.00 27.34 120 SER A O 1
ATOM 954 N N . GLY A 1 122 ? 24.143 -13.508 -0.589 1.00 25.90 121 GLY A N 1
ATOM 955 C CA . GLY A 1 122 ? 24.074 -14.418 -1.713 1.00 28.19 121 GLY A CA 1
ATOM 956 C C . GLY A 1 122 ? 22.840 -14.145 -2.554 1.00 30.00 121 GLY A C 1
ATOM 957 O O . GLY A 1 122 ? 21.798 -13.714 -2.047 1.00 30.05 121 GLY A O 1
ATOM 958 N N . ILE A 1 123 ? 22.919 -14.471 -3.840 1.00 30.97 122 ILE A N 1
ATOM 959 C CA . ILE A 1 123 ? 21.799 -14.221 -4.741 1.00 32.22 122 ILE A CA 1
ATOM 960 C C . ILE A 1 123 ? 20.485 -14.925 -4.346 1.00 31.90 122 ILE A C 1
ATOM 961 O O . ILE A 1 123 ? 19.403 -14.387 -4.584 1.00 31.73 122 ILE A O 1
ATOM 966 N N . LYS A 1 124 ? 20.567 -16.076 -3.681 1.00 32.56 123 LYS A N 1
ATOM 967 C CA . LYS A 1 124 ? 19.342 -16.766 -3.290 1.00 34.30 123 LYS A CA 1
ATOM 968 C C . LYS A 1 124 ? 18.511 -16.008 -2.245 1.00 34.43 123 LYS A C 1
ATOM 969 O O . LYS A 1 124 ? 17.326 -16.300 -2.095 1.00 35.75 123 LYS A O 1
ATOM 975 N N . PHE A 1 125 ? 19.102 -15.016 -1.566 1.00 32.49 124 PHE A N 1
ATOM 976 C CA . PHE A 1 125 ? 18.375 -14.238 -0.547 1.00 30.98 124 PHE A CA 1
ATOM 977 C C . PHE A 1 125 ? 17.853 -12.878 -1.039 1.00 30.48 124 PHE A C 1
ATOM 978 O O . PHE A 1 125 ? 17.127 -12.166 -0.322 1.00 28.15 124 PHE A O 1
ATOM 986 N N . LYS A 1 126 ? 18.159 -12.558 -2.291 1.00 29.60 125 LYS A N 1
ATOM 987 C CA . LYS A 1 126 ? 17.759 -11.292 -2.885 1.00 29.07 125 LYS A CA 1
ATOM 988 C C . LYS A 1 126 ? 16.232 -11.047 -2.973 1.00 28.24 125 LYS A C 1
ATOM 989 O O . LYS A 1 126 ? 15.797 -9.896 -2.963 1.00 26.83 125 LYS A O 1
ATOM 995 N N . ARG A 1 127 ? 15.419 -12.104 -2.978 1.00 25.99 126 ARG A N 1
ATOM 996 C CA . ARG A 1 127 ? 13.976 -11.920 -3.063 1.00 27.03 126 ARG A CA 1
ATOM 997 C C . ARG A 1 127 ? 13.327 -11.297 -1.821 1.00 26.50 126 ARG A C 1
ATOM 998 O O . ARG A 1 127 ? 12.131 -10.961 -1.831 1.00 27.32 126 ARG A O 1
ATOM 1006 N N . ILE A 1 128 ? 14.098 -11.171 -0.744 1.00 25.24 127 ILE A N 1
ATOM 1007 C CA . ILE A 1 128 ? 13.604 -10.555 0.496 1.00 23.66 127 ILE A CA 1
ATOM 1008 C C . ILE A 1 128 ? 13.636 -9.019 0.381 1.00 24.03 127 ILE A C 1
ATOM 1009 O O . ILE A 1 128 ? 12.865 -8.321 1.047 1.00 24.19 127 ILE A O 1
ATOM 1014 N N . ASN A 1 129 ? 14.530 -8.516 -0.474 1.00 23.88 128 ASN A N 1
ATOM 1015 C CA . ASN A 1 129 ? 14.750 -7.082 -0.679 1.00 23.65 128 ASN A CA 1
ATOM 1016 C C . ASN A 1 129 ? 13.444 -6.326 -0.765 1.00 23.71 128 ASN A C 1
ATOM 1017 O O . ASN A 1 129 ? 12.596 -6.616 -1.611 1.00 23.71 128 ASN A O 1
ATOM 1022 N N . PHE A 1 130 ? 13.336 -5.275 0.034 1.00 22.93 129 PHE A N 1
ATOM 1023 C CA . PHE A 1 130 ? 12.075 -4.573 0.111 1.00 24.23 129 PHE A CA 1
ATOM 1024 C C . PHE A 1 130 ? 12.178 -3.184 0.693 1.00 24.20 129 PHE A C 1
ATOM 1025 O O . PHE A 1 130 ? 12.931 -2.961 1.636 1.00 23.39 129 PHE A O 1
ATOM 1033 N N . ASP A 1 131 ? 11.501 -2.250 0.029 1.00 22.91 130 ASP A N 1
ATOM 1034 C CA . ASP A 1 131 ? 11.363 -0.864 0.473 1.00 23.66 130 ASP A CA 1
ATOM 1035 C C . ASP A 1 131 ? 12.573 -0.281 1.254 1.00 22.91 130 ASP A C 1
ATOM 1036 O O . ASP A 1 131 ? 12.468 0.011 2.446 1.00 24.10 130 ASP A O 1
ATOM 1041 N N . ASN A 1 132 ? 13.704 -0.093 0.579 1.00 22.22 131 ASN A N 1
ATOM 1042 C CA . ASN A 1 132 ? 14.926 0.446 1.203 1.00 21.89 131 ASN A CA 1
ATOM 1043 C C . ASN A 1 132 ? 14.741 1.964 1.383 1.00 22.85 131 ASN A C 1
ATOM 1044 O O . ASN A 1 132 ? 15.264 2.771 0.608 1.00 23.38 131 ASN A O 1
ATOM 1049 N N . SER A 1 133 ? 14.007 2.366 2.424 1.00 21.50 132 SER A N 1
ATOM 1050 C CA . SER A 1 133 ? 13.631 3.793 2.554 1.00 22.68 132 SER A CA 1
ATOM 1051 C C . SER A 1 133 ? 14.304 4.609 3.687 1.00 22.24 132 SER A C 1
ATOM 1052 O O . SER A 1 133 ? 14.190 5.840 3.731 1.00 23.64 132 SER A O 1
ATOM 1055 N N . SER A 1 134 ? 15.002 4.000 4.625 1.00 21.89 133 SER A N 1
ATOM 1056 C CA . SER A 1 134 ? 15.655 4.801 5.703 1.00 20.84 133 SER A CA 1
ATOM 1057 C C .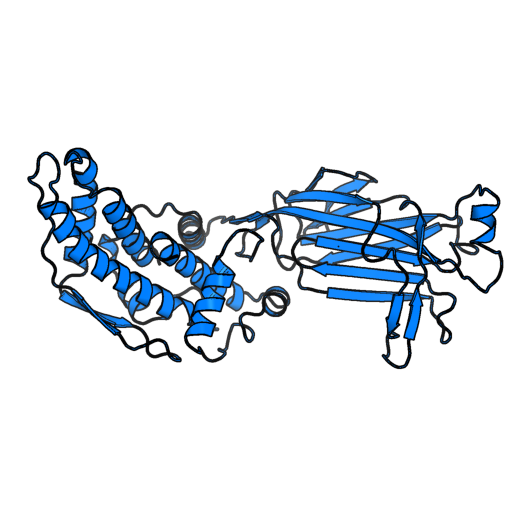 SER A 1 134 ? 16.788 5.631 5.102 1.00 21.22 133 SER A C 1
ATOM 1058 O O . SER A 1 134 ? 17.369 5.246 4.090 1.00 20.48 133 SER A O 1
ATOM 1061 N N . GLU A 1 135 ? 17.153 6.723 5.767 1.00 21.66 134 GLU A N 1
ATOM 1062 C CA . GLU A 1 135 ? 18.229 7.572 5.277 1.00 22.62 134 GLU A CA 1
ATOM 1063 C C . GLU A 1 135 ? 19.538 6.795 5.157 1.00 21.16 134 GLU A C 1
ATOM 1064 O O . GLU A 1 135 ? 20.288 6.984 4.197 1.00 22.81 134 GLU A O 1
ATOM 1070 N N . TYR A 1 136 ? 19.823 5.925 6.118 1.00 19.66 135 TYR A N 1
ATOM 1071 C CA . TYR A 1 136 ? 21.062 5.171 6.054 1.00 20.30 135 TYR A CA 1
ATOM 1072 C C . TYR A 1 136 ? 21.109 4.175 4.919 1.00 19.63 135 TYR A C 1
ATOM 1073 O O . TYR A 1 136 ? 22.117 4.099 4.220 1.00 20.35 135 TYR A O 1
ATOM 1082 N N . ILE A 1 137 ? 20.026 3.436 4.692 1.00 18.40 136 ILE A N 1
ATOM 1083 C CA . ILE A 1 137 ? 20.045 2.468 3.599 1.00 18.98 136 ILE A CA 1
ATOM 1084 C C . ILE A 1 137 ? 19.958 3.186 2.245 1.00 20.26 136 ILE A C 1
ATOM 1085 O O . ILE A 1 137 ? 20.542 2.724 1.264 1.00 21.11 136 ILE A O 1
ATOM 1090 N N . GLU A 1 138 ? 19.284 4.336 2.198 1.00 20.51 137 GLU A N 1
ATOM 1091 C CA . GLU A 1 138 ? 19.178 5.108 0.962 1.00 20.28 137 GLU A CA 1
ATOM 1092 C C . GLU A 1 138 ? 20.557 5.552 0.557 1.00 20.83 137 GLU A C 1
ATOM 1093 O O . GLU A 1 138 ? 20.902 5.508 -0.623 1.00 21.82 137 GLU A O 1
ATOM 1099 N N . ASN A 1 139 ? 21.321 6.011 1.546 1.00 20.45 138 ASN A N 1
ATOM 1100 C CA . ASN A 1 139 ? 22.675 6.477 1.333 1.00 20.75 138 ASN A CA 1
ATOM 1101 C C . ASN A 1 139 ? 23.594 5.339 0.943 1.00 22.23 138 ASN A C 1
ATOM 1102 O O . ASN A 1 139 ? 24.426 5.488 0.057 1.00 23.65 138 ASN A O 1
ATOM 1107 N N . TRP A 1 140 ? 23.428 4.192 1.591 1.00 22.53 139 TRP A N 1
ATOM 1108 C CA . TRP A 1 140 ? 24.212 2.999 1.297 1.00 22.17 139 TRP A CA 1
ATOM 1109 C C . TRP A 1 140 ? 23.996 2.638 -0.179 1.00 23.25 139 TRP A C 1
ATOM 1110 O O . TRP A 1 140 ? 24.940 2.409 -0.931 1.00 24.65 139 TRP A O 1
ATOM 1121 N N . ASN A 1 141 ? 22.739 2.611 -0.594 1.00 23.45 140 ASN A N 1
ATOM 1122 C CA . ASN A 1 141 ? 22.409 2.275 -1.957 1.00 24.60 140 ASN A CA 1
ATOM 1123 C C . ASN A 1 141 ? 22.903 3.316 -2.945 1.00 27.08 140 ASN A C 1
ATOM 1124 O O . ASN A 1 141 ? 23.415 2.958 -4.012 1.00 27.04 140 ASN A O 1
ATOM 1129 N N . LEU A 1 142 ? 22.766 4.597 -2.614 1.00 28.02 141 LEU A N 1
ATOM 1130 C CA . LEU A 1 142 ? 23.239 5.621 -3.534 1.00 30.56 141 LEU A CA 1
ATOM 1131 C C . LEU A 1 142 ? 24.764 5.522 -3.687 1.00 32.62 141 LEU A C 1
ATOM 1132 O O . LEU A 1 142 ? 25.267 5.564 -4.804 1.00 34.30 141 LEU A O 1
ATOM 1137 N N . GLN A 1 143 ? 25.484 5.305 -2.586 1.00 33.93 142 GLN A N 1
ATOM 1138 C CA . GLN A 1 143 ? 26.951 5.172 -2.596 1.00 36.48 142 GLN A CA 1
ATOM 1139 C C . GLN A 1 143 ? 27.353 4.075 -3.567 1.00 36.56 142 GLN A C 1
ATOM 1140 O O . GLN A 1 143 ? 28.272 4.211 -4.382 1.00 35.66 142 GLN A O 1
ATOM 1146 N N . ASN A 1 144 ? 26.647 2.966 -3.427 1.00 38.55 143 ASN A N 1
ATOM 1147 C CA . ASN A 1 144 ? 26.860 1.770 -4.212 1.00 40.85 143 ASN A CA 1
ATOM 1148 C C . ASN A 1 144 ? 26.697 1.965 -5.721 1.00 40.51 143 ASN A C 1
ATOM 1149 O O . ASN A 1 144 ? 27.352 1.287 -6.503 1.00 41.63 143 ASN A O 1
ATOM 1154 N N . ARG A 1 145 ? 25.793 2.861 -6.115 1.00 39.60 144 ARG A N 1
ATOM 1155 C CA . ARG A 1 145 ? 25.546 3.171 -7.521 1.00 38.71 144 ARG A CA 1
ATOM 1156 C C . ARG A 1 145 ? 26.464 4.331 -7.897 1.00 38.59 144 ARG A C 1
ATOM 1157 O O . ARG A 1 145 ? 26.231 5.011 -8.902 1.00 38.56 144 ARG A O 1
ATOM 1165 N N . ARG A 1 146 ? 27.467 4.581 -7.056 1.00 37.78 145 ARG A N 1
ATOM 1166 C CA . ARG A 1 146 ? 28.419 5.659 -7.258 1.00 39.36 145 ARG A CA 1
ATOM 1167 C C . ARG A 1 146 ? 27.755 7.025 -7.393 1.00 39.75 145 ARG A C 1
ATOM 1168 O O . ARG A 1 146 ? 28.068 7.806 -8.290 1.00 39.08 145 ARG A O 1
ATOM 1176 N N . GLN A 1 147 ? 26.822 7.307 -6.501 1.00 40.75 146 GLN A N 1
ATOM 1177 C CA . GLN A 1 147 ? 26.137 8.586 -6.517 1.00 43.40 146 GLN A CA 1
ATOM 1178 C C . GLN A 1 147 ? 26.391 9.402 -5.247 1.00 45.44 146 GLN A C 1
ATOM 1179 O O . GLN A 1 147 ? 27.009 8.928 -4.287 1.00 45.07 146 GLN A O 1
ATOM 1185 N N . ARG A 1 148 ? 25.915 10.638 -5.257 1.00 47.78 147 ARG A N 1
ATOM 1186 C CA . ARG A 1 148 ? 26.107 11.542 -4.146 1.00 50.99 147 ARG A CA 1
ATOM 1187 C C . ARG A 1 148 ? 25.219 11.255 -2.933 1.00 50.12 147 ARG A C 1
ATOM 1188 O O . ARG A 1 148 ? 23.989 11.358 -3.002 1.00 52.56 147 ARG A O 1
ATOM 1196 N N . THR A 1 149 ? 25.915 10.927 -1.848 1.00 48.70 148 THR A N 1
ATOM 1197 C CA . THR A 1 149 ? 25.301 10.644 -0.537 1.00 45.91 148 THR A CA 1
ATOM 1198 C C . THR A 1 149 ? 25.447 11.881 0.362 1.00 42.50 148 THR A C 1
ATOM 1199 O O . THR A 1 149 ? 26.357 12.701 0.189 1.00 39.89 148 THR A O 1
ATOM 1203 N N . GLY A 1 150 ? 24.538 12.006 1.310 1.00 38.31 149 GLY A N 1
ATOM 1204 C CA . GLY A 1 150 ? 24.544 13.141 2.246 1.00 31.29 149 GLY A CA 1
ATOM 1205 C C . GLY A 1 150 ? 23.840 12.768 3.533 1.00 26.49 149 GLY A C 1
ATOM 1206 O O . GLY A 1 150 ? 22.714 12.276 3.473 1.00 25.72 149 GLY A O 1
ATOM 1207 N N . PHE A 1 151 ? 24.536 12.899 4.664 1.00 22.03 150 PHE A N 1
ATOM 1208 C CA . PHE A 1 151 ? 23.974 12.626 5.993 1.00 19.90 150 PHE A CA 1
ATOM 1209 C C . PHE A 1 151 ? 23.777 13.971 6.660 1.00 19.04 150 PHE A C 1
ATOM 1210 O O . PHE A 1 151 ? 24.661 14.822 6.596 1.00 19.57 150 PHE A O 1
ATOM 1218 N N . THR A 1 152 ? 22.617 14.184 7.262 1.00 17.40 151 THR A N 1
ATOM 1219 C CA . THR A 1 152 ? 22.346 15.454 7.932 1.00 17.52 151 THR A CA 1
ATOM 1220 C C . THR A 1 152 ? 22.605 15.296 9.428 1.00 17.78 151 THR A C 1
ATOM 1221 O O . THR A 1 152 ? 22.152 14.331 10.023 1.00 17.78 151 THR A O 1
ATOM 1225 N N . PHE A 1 153 ? 23.329 16.223 10.035 1.00 16.32 152 PHE A N 1
ATOM 1226 C CA . PHE A 1 153 ? 23.654 16.121 11.460 1.00 16.60 152 PHE A CA 1
ATOM 1227 C C . PHE A 1 153 ? 23.280 17.394 12.235 1.00 16.00 152 PHE A C 1
ATOM 1228 O O . PHE A 1 153 ? 23.297 18.504 11.691 1.00 17.77 152 PHE A O 1
ATOM 1236 N N . HIS A 1 154 ? 22.928 17.167 13.496 1.00 15.94 153 HIS A N 1
ATOM 1237 C CA . HIS A 1 154 ? 22.670 18.243 14.471 1.00 15.94 153 HIS A CA 1
ATOM 1238 C C . HIS A 1 154 ? 23.893 18.272 15.366 1.00 17.21 153 HIS A C 1
ATOM 1239 O O . HIS A 1 154 ? 24.183 17.300 16.075 1.00 15.87 153 HIS A O 1
ATOM 1246 N N . LYS A 1 155 ? 24.604 19.364 15.294 1.00 16.56 154 LYS A N 1
ATOM 1247 C CA . LYS A 1 155 ? 25.851 19.520 16.040 1.00 17.78 154 LYS A CA 1
ATOM 1248 C C . LYS A 1 155 ? 26.826 18.404 15.584 1.00 17.69 154 LYS A C 1
ATOM 1249 O O . LYS A 1 155 ? 27.261 17.559 16.373 1.00 18.65 154 LYS A O 1
ATOM 1255 N N . PRO A 1 156 ? 27.183 18.402 14.282 1.00 17.11 155 PRO A N 1
ATOM 1256 C CA . PRO A 1 156 ? 28.106 17.380 13.754 1.00 17.15 155 PRO A CA 1
ATOM 1257 C C . PRO A 1 156 ? 29.388 17.323 14.595 1.00 17.85 155 PRO A C 1
ATOM 1258 O O . PRO A 1 156 ? 29.963 18.370 14.923 1.00 18.74 155 PRO A O 1
ATOM 1262 N N . ASN A 1 157 ? 29.798 16.124 15.004 1.00 16.39 156 ASN A N 1
ATOM 1263 C CA . ASN A 1 157 ? 30.997 15.982 15.837 1.00 17.26 156 ASN A CA 1
ATOM 1264 C C . ASN A 1 157 ? 32.209 15.911 14.906 1.00 18.02 156 ASN A C 1
ATOM 1265 O O . ASN A 1 157 ? 32.789 14.837 14.696 1.00 17.55 156 ASN A O 1
ATOM 1270 N N . ILE A 1 158 ? 32.590 17.072 14.383 1.00 17.08 157 ILE A N 1
ATOM 1271 C CA . ILE A 1 158 ? 33.652 17.182 13.403 1.00 17.71 157 ILE A CA 1
ATOM 1272 C C . ILE A 1 158 ? 35.021 17.555 13.961 1.00 19.41 157 ILE A C 1
ATOM 1273 O O . ILE A 1 158 ? 36.044 17.216 13.367 1.00 19.63 157 ILE A O 1
ATOM 1278 N N . PHE A 1 159 ? 35.055 18.230 15.105 1.00 19.38 158 PHE A N 1
ATOM 1279 C CA . PHE A 1 159 ? 36.329 18.649 15.685 1.00 19.54 158 PHE A CA 1
ATOM 1280 C C . PHE A 1 159 ? 36.885 17.715 16.744 1.00 20.83 158 PHE A C 1
ATOM 1281 O O . PHE A 1 159 ? 36.238 17.484 17.783 1.00 22.62 158 PHE A O 1
ATOM 1289 N N . PRO A 1 160 ? 38.049 17.098 16.473 1.00 20.24 159 PRO A N 1
ATOM 1290 C CA . PRO A 1 160 ? 38.575 16.222 17.522 1.00 20.10 159 PRO A CA 1
ATOM 1291 C C . PRO A 1 160 ? 38.896 17.134 18.699 1.00 20.96 159 PRO A C 1
ATOM 1292 O O . PRO A 1 160 ? 39.224 18.313 18.509 1.00 20.07 159 PRO A O 1
ATOM 1296 N N . TYR A 1 161 ? 38.769 16.614 19.913 1.00 21.13 160 TYR A N 1
ATOM 1297 C CA . TYR A 1 161 ? 39.051 17.422 21.085 1.00 21.11 160 TYR A CA 1
ATOM 1298 C C . TYR A 1 161 ? 40.473 17.966 21.012 1.00 22.07 160 TYR A C 1
ATOM 1299 O O . TYR A 1 161 ? 41.423 17.209 20.798 1.00 23.85 160 TYR A O 1
ATOM 1308 N N . SER A 1 162 ? 40.613 19.274 21.191 1.00 21.25 161 SER A N 1
ATOM 1309 C CA . SER A 1 162 ? 41.912 19.927 21.192 1.00 20.94 161 SER A CA 1
ATOM 1310 C C . SER A 1 162 ? 41.773 21.139 22.076 1.00 21.80 161 SER A C 1
ATOM 1311 O O . SER A 1 162 ? 40.913 21.979 21.852 1.00 23.37 161 SER A O 1
ATOM 1314 N N . ALA A 1 163 ? 42.542 21.189 23.145 1.00 21.32 162 ALA A N 1
ATOM 1315 C CA . ALA A 1 163 ? 42.491 22.335 24.044 1.00 23.08 162 ALA A CA 1
ATOM 1316 C C . ALA A 1 163 ? 43.945 22.710 24.275 1.00 24.43 162 ALA A C 1
ATOM 1317 O O . ALA A 1 163 ? 44.684 21.944 24.884 1.00 24.77 162 ALA A O 1
ATOM 1319 N N . SER A 1 164 ? 44.383 23.855 23.773 1.00 24.58 163 SER A N 1
ATOM 1320 C CA . SER A 1 164 ? 45.784 24.229 23.941 1.00 25.62 163 SER A CA 1
ATOM 1321 C C . SER A 1 164 ? 46.002 25.734 23.767 1.00 25.59 163 SER A C 1
ATOM 1322 O O . SER A 1 164 ? 45.038 26.506 23.777 1.00 26.21 163 SER A O 1
ATOM 1325 N N . PHE A 1 165 ? 47.264 26.155 23.658 1.00 26.21 164 PHE A N 1
ATOM 1326 C CA . PHE A 1 165 ? 47.604 27.570 23.472 1.00 26.36 164 PHE A CA 1
ATOM 1327 C C . PHE A 1 165 ? 48.896 27.702 22.678 1.00 26.65 164 PHE A C 1
ATOM 1328 O O . PHE A 1 165 ? 49.609 26.722 22.469 1.00 26.32 164 PHE A O 1
ATOM 1336 N N . THR A 1 166 ? 49.172 28.912 22.219 1.00 26.49 165 THR A N 1
ATOM 1337 C CA . THR A 1 166 ? 50.382 29.184 21.480 1.00 27.51 165 THR A CA 1
ATOM 1338 C C . THR A 1 166 ? 50.809 30.545 21.921 1.00 28.22 165 THR A C 1
ATOM 1339 O O . THR A 1 166 ? 50.050 31.497 21.809 1.00 28.92 165 THR A O 1
ATOM 1343 N N . LEU A 1 167 ? 51.993 30.616 22.513 1.00 29.66 166 LEU A N 1
ATOM 1344 C CA . LEU A 1 167 ? 52.547 31.885 22.966 1.00 30.27 166 LEU A CA 1
ATOM 1345 C C . LEU A 1 167 ? 53.416 32.483 21.861 1.00 30.68 166 LEU A C 1
ATOM 1346 O O . LEU A 1 167 ? 54.465 31.953 21.525 1.00 31.39 166 LEU A O 1
ATOM 1351 N N . ASN A 1 168 ? 52.946 33.570 21.269 1.00 31.23 167 ASN A N 1
ATOM 1352 C CA . ASN A 1 168 ? 53.684 34.233 20.210 1.00 31.24 167 ASN A CA 1
ATOM 1353 C C . ASN A 1 168 ? 54.778 35.159 20.760 1.00 31.60 167 ASN A C 1
ATOM 1354 O O . ASN A 1 168 ? 55.715 35.521 20.057 1.00 31.76 167 ASN A O 1
ATOM 1359 N N . ARG A 1 169 ? 54.619 35.575 22.009 1.00 32.14 168 ARG A N 1
ATOM 1360 C CA . ARG A 1 169 ? 55.613 36.382 22.716 1.00 32.45 168 ARG A CA 1
ATOM 1361 C C . ARG A 1 169 ? 55.556 35.855 24.129 1.00 33.93 168 ARG A C 1
ATOM 1362 O O . ARG A 1 169 ? 54.481 35.791 24.725 1.00 33.64 168 ARG A O 1
ATOM 1370 N N . SER A 1 170 ? 56.693 35.418 24.645 1.00 34.49 169 SER A N 1
ATOM 1371 C CA . SER A 1 170 ? 56.745 34.905 26.001 1.00 35.34 169 SER A CA 1
ATOM 1372 C C . SER A 1 170 ? 58.148 35.083 26.503 1.00 36.94 169 SER A C 1
ATOM 1373 O O . SER A 1 170 ? 59.051 35.405 25.744 1.00 36.43 169 SER A O 1
ATOM 1376 N N . GLN A 1 171 ? 58.306 34.921 27.801 1.00 37.77 170 GLN A N 1
ATOM 1377 C CA . GLN A 1 171 ? 59.598 35.032 28.444 1.00 38.99 170 GLN A CA 1
ATOM 1378 C C . GLN A 1 171 ? 59.479 34.162 29.690 1.00 39.32 170 GLN A C 1
ATOM 1379 O O . GLN A 1 171 ? 58.369 33.863 30.141 1.00 40.44 170 GLN A O 1
ATOM 1385 N N . PRO A 1 172 ? 60.613 33.724 30.252 1.00 39.21 171 PRO A N 1
ATOM 1386 C CA . PRO A 1 172 ? 60.630 32.877 31.438 1.00 38.26 171 PRO A CA 1
ATOM 1387 C C . PRO A 1 172 ? 59.645 33.237 32.553 1.00 37.74 171 PRO A C 1
ATOM 1388 O O . PRO A 1 172 ? 58.940 32.367 33.058 1.00 39.27 171 PRO A O 1
ATOM 1392 N N . ALA A 1 173 ? 59.570 34.509 32.920 1.00 36.89 172 ALA A N 1
ATOM 1393 C CA . ALA A 1 173 ? 58.661 34.919 33.982 1.00 36.63 172 ALA A CA 1
ATOM 1394 C C . ALA A 1 173 ? 57.167 34.821 33.587 1.00 37.51 172 ALA A C 1
ATOM 1395 O O . ALA A 1 173 ? 56.292 34.775 34.459 1.00 38.59 172 ALA A O 1
ATOM 1397 N N . HIS A 1 174 ? 56.890 34.763 32.279 1.00 36.33 173 HIS A N 1
ATOM 1398 C CA . HIS A 1 174 ? 55.526 34.700 31.750 1.00 34.68 173 HIS A CA 1
ATOM 1399 C C . HIS A 1 174 ? 54.709 35.845 32.319 1.00 34.67 173 HIS A C 1
ATOM 1400 O O . HIS A 1 174 ? 53.589 35.655 32.779 1.00 35.35 173 HIS A O 1
ATOM 1407 N N . ASP A 1 175 ? 55.297 37.031 32.304 1.00 34.23 174 ASP A N 1
ATOM 1408 C CA . ASP A 1 175 ? 54.651 38.223 32.818 1.00 35.49 174 ASP A CA 1
ATOM 1409 C C . ASP A 1 175 ? 54.213 39.200 31.724 1.00 34.45 174 ASP A C 1
ATOM 1410 O O . ASP A 1 175 ? 53.594 40.224 32.002 1.00 35.00 174 ASP A O 1
ATOM 1415 N N . ASN A 1 176 ? 54.548 38.887 30.477 1.00 33.65 175 ASN A N 1
ATOM 1416 C CA . ASN A 1 176 ? 54.156 39.722 29.340 1.00 34.31 175 ASN A CA 1
ATOM 1417 C C . ASN A 1 176 ? 54.018 38.858 28.080 1.00 33.69 175 ASN A C 1
ATOM 1418 O O . ASN A 1 176 ? 54.840 38.929 27.163 1.00 33.35 175 ASN A O 1
ATOM 1423 N N . LEU A 1 177 ? 52.968 38.036 28.066 1.00 32.68 176 LEU A N 1
ATOM 1424 C CA . LEU A 1 177 ? 52.692 37.116 26.980 1.00 28.79 176 LEU A CA 1
ATOM 1425 C C . LEU A 1 177 ? 51.750 37.680 25.957 1.00 28.31 176 LEU A C 1
ATOM 1426 O O . LEU A 1 177 ? 51.045 38.656 26.194 1.00 28.02 176 LEU A O 1
ATOM 1431 N N . MET A 1 178 ? 51.746 37.037 24.804 1.00 27.34 177 MET A N 1
ATOM 1432 C CA . MET A 1 178 ? 50.859 37.380 23.708 1.00 26.41 177 MET A CA 1
ATOM 1433 C C . MET A 1 178 ? 50.689 36.082 22.909 1.00 26.67 177 MET A C 1
ATOM 1434 O O . MET A 1 178 ? 51.663 35.362 22.651 1.00 25.64 177 MET A O 1
ATOM 1439 N N . GLY A 1 179 ? 49.442 35.720 22.621 1.00 27.61 178 GLY A N 1
ATOM 1440 C CA . GLY A 1 179 ? 49.175 34.488 21.885 1.00 25.45 178 GLY A CA 1
ATOM 1441 C C . GLY A 1 179 ? 47.704 34.126 21.892 1.00 24.51 178 GLY A C 1
ATOM 1442 O O . GLY A 1 179 ? 46.852 34.992 22.112 1.00 24.43 178 GLY A O 1
ATOM 1443 N N . THR A 1 180 ? 47.392 32.861 21.649 1.00 23.02 179 THR A N 1
ATOM 1444 C CA . THR A 1 180 ? 46.008 32.438 21.645 1.00 21.14 179 THR A CA 1
ATOM 1445 C C . THR A 1 180 ? 45.855 31.134 22.387 1.00 21.02 179 THR A C 1
ATOM 1446 O O . THR A 1 180 ? 46.818 30.407 22.603 1.00 22.71 179 THR A O 1
ATOM 1450 N N . MET A 1 181 ? 44.643 30.884 22.845 1.00 20.62 180 MET A N 1
ATOM 1451 C CA . MET A 1 181 ? 44.310 29.643 23.520 1.00 20.78 180 MET A CA 1
ATOM 1452 C C . MET A 1 181 ? 42.927 29.270 22.982 1.00 19.78 180 MET A C 1
ATOM 1453 O O . MET A 1 181 ? 42.120 30.148 22.640 1.00 18.92 180 MET A O 1
ATOM 1458 N N . TRP A 1 182 ? 42.650 27.978 22.900 1.00 19.63 181 TRP A N 1
ATOM 1459 C CA . TRP A 1 182 ? 41.396 27.543 22.319 1.00 20.19 181 TRP A CA 1
ATOM 1460 C C . TRP A 1 182 ? 40.919 26.203 22.820 1.00 20.88 181 TRP A C 1
ATOM 1461 O O . TRP A 1 182 ? 41.642 25.481 23.510 1.00 21.46 181 TRP A O 1
ATOM 1472 N N . LEU A 1 183 ? 39.698 25.877 22.408 1.00 21.37 182 LEU A N 1
ATOM 1473 C CA . LEU A 1 183 ? 39.058 24.598 22.661 1.00 20.49 182 LEU A CA 1
ATOM 1474 C C . LEU A 1 183 ? 38.235 24.294 21.402 1.00 20.34 182 LEU A C 1
ATOM 1475 O O . LEU A 1 183 ? 37.286 25.023 21.071 1.00 21.88 182 LEU A O 1
ATOM 1480 N N . ASN A 1 184 ? 38.656 23.271 20.695 1.00 19.74 183 ASN A N 1
ATOM 1481 C CA . ASN A 1 184 ? 37.916 22.745 19.537 1.00 19.39 183 ASN A CA 1
ATOM 1482 C C . ASN A 1 184 ? 37.376 21.398 19.980 1.00 18.67 183 ASN A C 1
ATOM 1483 O O . ASN A 1 184 ? 38.140 20.507 20.358 1.00 20.37 183 ASN A O 1
ATOM 1488 N N . ALA A 1 185 ? 36.078 21.237 19.971 1.00 18.11 184 ALA A N 1
ATOM 1489 C CA . ALA A 1 185 ? 35.488 19.964 20.411 1.00 17.58 184 ALA A CA 1
ATOM 1490 C C . ALA A 1 185 ? 34.087 19.817 19.864 1.00 18.16 184 ALA A C 1
ATOM 1491 O O . ALA A 1 185 ? 33.228 20.674 20.062 1.00 18.82 184 ALA A O 1
ATOM 1493 N N . GLY A 1 186 ? 33.849 18.706 19.191 1.00 18.54 185 GLY A N 1
ATOM 1494 C CA . GLY A 1 186 ? 32.534 18.457 18.634 1.00 17.89 185 GLY A CA 1
ATOM 1495 C C . GLY A 1 186 ? 32.179 19.396 17.499 1.00 18.07 185 GLY A C 1
ATOM 1496 O O . GLY A 1 186 ? 32.789 19.372 16.427 1.00 17.06 185 GLY A O 1
ATOM 1497 N N . SER A 1 187 ? 31.184 20.233 17.738 1.00 17.54 186 SER A N 1
ATOM 1498 C CA . SER A 1 187 ? 30.749 21.174 16.736 1.00 17.51 186 SER A CA 1
ATOM 1499 C C . SER A 1 187 ? 31.111 22.590 17.150 1.00 17.95 186 SER A C 1
ATOM 1500 O O . SER A 1 187 ? 30.732 23.551 16.494 1.00 19.84 186 SER A O 1
ATOM 1503 N N . GLU A 1 188 ? 31.892 22.726 18.214 1.00 20.15 187 GLU A N 1
ATOM 1504 C CA . GLU A 1 188 ? 32.225 24.050 18.713 1.00 19.76 187 GLU A CA 1
ATOM 1505 C C . GLU A 1 188 ? 33.682 24.440 18.777 1.00 19.65 187 GLU A C 1
ATOM 1506 O O . GLU A 1 188 ? 34.558 23.613 19.012 1.00 18.59 187 GLU A O 1
ATOM 1512 N N . ILE A 1 189 ? 33.915 25.730 18.595 1.00 18.91 188 ILE A N 1
ATOM 1513 C CA . ILE A 1 189 ? 35.243 26.291 18.661 1.00 19.94 188 ILE A CA 1
ATOM 1514 C C . ILE A 1 189 ? 35.160 27.532 19.526 1.00 20.87 188 ILE A C 1
ATOM 1515 O O . ILE A 1 189 ? 34.230 28.327 19.372 1.00 21.73 188 ILE A O 1
ATOM 1520 N N . GLN A 1 190 ? 36.075 27.669 20.476 1.00 20.99 189 GLN A N 1
ATOM 1521 C CA . GLN A 1 190 ? 36.162 28.905 21.264 1.00 22.10 189 GLN A CA 1
ATOM 1522 C C . GLN A 1 190 ? 37.636 29.246 21.181 1.00 21.10 189 GLN A C 1
ATOM 1523 O O . GLN A 1 190 ? 38.483 28.364 21.287 1.00 21.41 189 GLN A O 1
ATOM 1529 N N . VAL A 1 191 ? 37.947 30.492 20.876 1.00 21.07 190 VAL A N 1
ATOM 1530 C CA . VAL A 1 191 ? 39.337 30.903 20.791 1.00 20.23 190 VAL A CA 1
ATOM 1531 C C . VAL A 1 191 ? 39.492 32.309 21.333 1.00 20.59 190 VAL A C 1
ATOM 1532 O O . VAL A 1 191 ? 38.611 33.158 21.156 1.00 20.37 190 VAL A O 1
ATOM 1536 N N . ALA A 1 192 ? 40.555 32.513 22.102 1.00 21.26 191 ALA A N 1
ATOM 1537 C CA . ALA A 1 192 ? 40.847 33.818 22.674 1.00 20.47 191 ALA A CA 1
ATOM 1538 C C . ALA A 1 192 ? 42.253 34.239 22.294 1.00 21.42 191 ALA A C 1
ATOM 1539 O O . ALA A 1 192 ? 43.147 33.400 22.150 1.00 22.00 191 ALA A O 1
ATOM 1541 N N . GLY A 1 193 ? 42.405 35.530 22.030 1.00 23.89 192 GLY A N 1
ATOM 1542 C CA . GLY A 1 193 ? 43.697 36.105 21.714 1.00 24.69 192 GLY A CA 1
ATOM 1543 C C . GLY A 1 193 ? 43.964 37.030 22.896 1.00 26.20 192 GLY A C 1
ATOM 1544 O O . GLY A 1 193 ? 43.063 37.782 23.299 1.00 26.38 192 GLY A O 1
ATOM 1545 N N . PHE A 1 194 ? 45.147 36.926 23.499 1.00 26.55 193 PHE A N 1
ATOM 1546 C CA . PHE A 1 194 ? 45.535 37.754 24.650 1.00 27.69 193 PHE A CA 1
ATOM 1547 C C . PHE A 1 194 ? 46.860 38.495 24.375 1.00 27.96 193 PHE A C 1
ATOM 1548 O O . PHE A 1 194 ? 47.713 38.021 23.616 1.00 27.24 193 PHE A O 1
ATOM 1556 N N . ASP A 1 195 ? 46.999 39.679 24.963 1.00 29.14 194 ASP A N 1
ATOM 1557 C CA . ASP A 1 195 ? 48.200 40.510 24.819 1.00 27.80 194 ASP A CA 1
ATOM 1558 C C . ASP A 1 195 ? 48.345 41.206 26.162 1.00 27.82 194 ASP A C 1
ATOM 1559 O O . ASP A 1 195 ? 47.617 42.148 26.441 1.00 27.42 194 ASP A O 1
ATOM 1564 N N . TYR A 1 196 ? 49.252 40.724 27.006 1.00 27.98 195 TYR A N 1
ATOM 1565 C CA . TYR A 1 196 ? 49.455 41.317 28.328 1.00 28.74 195 TYR A CA 1
ATOM 1566 C C . TYR A 1 196 ? 49.765 42.819 28.284 1.00 28.95 195 TYR A C 1
ATOM 1567 O O . TYR A 1 196 ? 49.355 43.562 29.182 1.00 28.77 195 TYR A O 1
ATOM 1576 N N . SER A 1 197 ? 50.414 43.269 27.211 1.00 29.99 196 SER A N 1
ATOM 1577 C CA . SER A 1 197 ? 50.774 44.678 27.045 1.00 32.04 196 SER A CA 1
ATOM 1578 C C . SER A 1 197 ? 49.652 45.585 26.507 1.00 34.04 196 SER A C 1
ATOM 1579 O O . SER A 1 197 ? 49.840 46.805 26.398 1.00 36.51 196 SER A O 1
ATOM 1582 N N . CYS A 1 198 ? 48.511 44.997 26.140 1.00 33.33 197 CYS A N 1
ATOM 1583 C CA . CYS A 1 198 ? 47.379 45.735 25.574 1.00 31.59 197 CYS A CA 1
ATOM 1584 C C . CYS A 1 198 ? 47.816 46.577 24.367 1.00 31.87 197 CYS A C 1
ATOM 1585 O O . CYS A 1 198 ? 47.425 47.733 24.206 1.00 30.18 197 CYS A O 1
ATOM 1588 N N . ALA A 1 199 ? 48.646 45.961 23.529 1.00 32.41 198 ALA A N 1
ATOM 1589 C CA . ALA A 1 199 ? 49.151 46.572 22.311 1.00 35.79 198 ALA A CA 1
ATOM 1590 C C . ALA A 1 199 ? 49.811 47.946 22.504 1.00 37.42 198 ALA A C 1
ATOM 1591 O O . ALA A 1 199 ? 49.818 48.758 21.570 1.00 38.43 198 ALA A O 1
ATOM 1593 N N . ILE A 1 200 ? 50.416 48.170 23.678 1.00 39.83 199 ILE A N 1
ATOM 1594 C CA . ILE A 1 200 ? 51.081 49.444 24.019 1.00 41.49 199 ILE A CA 1
ATOM 1595 C C . ILE A 1 200 ? 52.183 49.858 23.011 1.00 42.89 199 ILE A C 1
ATOM 1596 O O . ILE A 1 200 ? 52.268 51.030 22.616 1.00 44.17 199 ILE A O 1
ATOM 1601 N N . ASN A 1 201 ? 52.937 48.873 22.520 1.00 43.33 200 ASN A N 1
ATOM 1602 C CA . ASN A 1 201 ? 54.020 49.102 21.553 1.00 44.55 200 ASN A CA 1
ATOM 1603 C C . ASN A 1 201 ? 53.711 48.482 20.206 1.00 44.35 200 ASN A C 1
ATOM 1604 O O . ASN A 1 201 ? 54.620 48.270 19.402 1.00 45.66 200 ASN A O 1
ATOM 1609 N N . ALA A 1 202 ? 52.455 48.121 19.977 1.00 43.08 201 ALA A N 1
ATOM 1610 C CA . ALA A 1 202 ? 52.085 47.514 18.709 1.00 41.91 201 ALA A CA 1
ATOM 1611 C C . ALA A 1 202 ? 51.667 48.563 17.681 1.00 41.31 201 ALA A C 1
ATOM 1612 O O . ALA A 1 202 ? 51.096 49.608 18.030 1.00 41.46 201 ALA A O 1
ATOM 1614 N N . PRO A 1 203 ? 51.984 48.314 16.398 1.00 40.85 202 PRO A N 1
ATOM 1615 C CA . PRO A 1 203 ? 51.644 49.222 15.303 1.00 39.75 202 PRO A CA 1
ATOM 1616 C C . PRO A 1 203 ? 50.138 49.472 15.288 1.00 40.25 202 PRO A C 1
ATOM 1617 O O . PRO A 1 203 ? 49.339 48.528 15.320 1.00 40.54 202 PRO A O 1
ATOM 1621 N N . ALA A 1 204 ? 49.763 50.748 15.294 1.00 38.67 203 ALA A N 1
ATOM 1622 C CA . ALA A 1 204 ? 48.368 51.159 15.308 1.00 37.10 203 ALA A CA 1
ATOM 1623 C C . ALA A 1 204 ? 47.697 50.695 16.599 1.00 37.00 203 ALA A C 1
ATOM 1624 O O . ALA A 1 204 ? 46.471 50.700 16.699 1.00 37.30 203 ALA A O 1
ATOM 1626 N N . ASN A 1 205 ? 48.512 50.333 17.592 1.00 36.07 204 ASN A N 1
ATOM 1627 C CA . ASN A 1 205 ? 48.027 49.843 18.883 1.00 36.99 204 ASN A CA 1
ATOM 1628 C C . ASN A 1 205 ? 47.009 48.723 18.688 1.00 36.32 204 ASN A C 1
ATOM 1629 O O . ASN A 1 205 ? 45.999 48.635 19.390 1.00 34.67 204 ASN A O 1
ATOM 1634 N N . THR A 1 206 ? 47.301 47.861 17.726 1.00 35.22 205 THR A N 1
ATOM 1635 C CA . THR A 1 206 ? 46.423 46.758 17.389 1.00 34.17 205 THR A CA 1
ATOM 1636 C C . THR A 1 206 ? 47.242 45.472 17.280 1.00 33.68 205 THR A C 1
ATOM 1637 O O . THR A 1 206 ? 48.315 45.462 16.668 1.00 34.14 205 THR A O 1
ATOM 1641 N N . GLN A 1 207 ? 46.777 44.410 17.931 1.00 31.71 206 GLN A N 1
ATOM 1642 C CA . GLN A 1 207 ? 47.454 43.125 17.861 1.00 30.29 206 GLN A CA 1
ATOM 1643 C C . GLN A 1 207 ? 46.531 42.204 17.067 1.00 30.68 206 GLN A C 1
ATOM 1644 O O . GLN A 1 207 ? 45.350 42.082 17.390 1.00 32.37 206 GLN A O 1
ATOM 1650 N N . GLN A 1 208 ? 47.049 41.581 16.018 1.00 29.85 207 GLN A N 1
ATOM 1651 C CA . GLN A 1 208 ? 46.252 40.687 15.191 1.00 28.22 207 GLN A CA 1
ATOM 1652 C C . GLN A 1 208 ? 46.292 39.262 15.729 1.00 28.30 207 GLN A C 1
ATOM 1653 O O . GLN A 1 208 ? 47.313 38.835 16.271 1.00 28.35 207 GLN A O 1
ATOM 1659 N N . PHE A 1 209 ? 45.177 38.542 15.624 1.00 27.52 208 PHE A N 1
ATOM 1660 C CA . PHE A 1 209 ? 45.123 37.145 16.046 1.00 25.74 208 PHE A CA 1
ATOM 1661 C C . PHE A 1 209 ? 44.489 36.341 14.933 1.00 26.04 208 PHE A C 1
ATOM 1662 O O . PHE A 1 209 ? 43.807 36.883 14.069 1.00 25.90 208 PHE A O 1
ATOM 1670 N N . GLU A 1 210 ? 44.678 35.038 14.977 1.00 26.14 209 GLU A N 1
ATOM 1671 C CA . GLU A 1 210 ? 44.131 34.194 13.951 1.00 26.19 209 GLU A CA 1
ATOM 1672 C C . GLU A 1 210 ? 44.013 32.782 14.497 1.00 26.30 209 GLU A C 1
ATOM 1673 O O . GLU A 1 210 ? 44.843 32.357 15.299 1.00 26.62 209 GLU A O 1
ATOM 1679 N N . HIS A 1 211 ? 42.948 32.074 14.123 1.00 24.67 210 HIS A N 1
ATOM 1680 C CA . HIS A 1 211 ? 42.759 30.695 14.548 1.00 22.74 210 HIS A CA 1
ATOM 1681 C C . HIS A 1 211 ? 42.255 29.944 13.329 1.00 23.71 210 HIS A C 1
ATOM 1682 O O . HIS A 1 211 ? 41.259 30.344 12.717 1.00 23.49 210 HIS A O 1
ATOM 1689 N N . ILE A 1 212 ? 42.972 28.890 12.941 1.00 23.22 211 ILE A N 1
ATOM 1690 C CA . ILE A 1 212 ? 42.587 28.076 11.782 1.00 22.74 211 ILE A CA 1
ATOM 1691 C C . ILE A 1 212 ? 42.263 26.650 12.214 1.00 22.16 211 ILE A C 1
ATOM 1692 O O . ILE A 1 212 ? 42.977 26.067 13.021 1.00 20.22 211 ILE A O 1
ATOM 1697 N N . VAL A 1 213 ? 41.155 26.118 11.718 1.00 21.54 212 VAL A N 1
ATOM 1698 C CA . VAL A 1 213 ? 40.734 24.767 12.055 1.00 21.17 212 VAL A CA 1
ATOM 1699 C C . VAL A 1 213 ? 40.457 24.028 10.747 1.00 21.23 212 VAL A C 1
ATOM 1700 O O . VAL A 1 213 ? 39.698 24.491 9.885 1.00 20.51 212 VAL A O 1
ATOM 1704 N N . GLN A 1 214 ? 41.151 22.916 10.564 1.00 22.23 213 GLN A N 1
ATOM 1705 C CA . GLN A 1 214 ? 40.988 22.112 9.365 1.00 25.25 213 GLN A CA 1
ATOM 1706 C C . GLN A 1 214 ? 40.107 20.902 9.615 1.00 24.41 213 GLN A C 1
ATOM 1707 O O . GLN A 1 214 ? 40.502 20.017 10.374 1.00 25.65 213 GLN A O 1
ATOM 1713 N N . LEU A 1 215 ? 38.949 20.843 8.958 1.00 22.49 214 LEU A N 1
ATOM 1714 C CA . LEU A 1 215 ? 38.044 19.728 9.163 1.00 22.37 214 LEU A CA 1
ATOM 1715 C C . LEU A 1 215 ? 38.594 18.511 8.450 1.00 22.12 214 LEU A C 1
ATOM 1716 O O . LEU A 1 215 ? 39.236 18.633 7.414 1.00 21.33 214 LEU A O 1
ATOM 1721 N N . ARG A 1 216 ? 38.332 17.331 8.997 1.00 21.34 215 ARG A N 1
ATOM 1722 C CA . ARG A 1 216 ? 38.786 16.089 8.380 1.00 20.65 215 ARG A CA 1
ATOM 1723 C C . ARG A 1 216 ? 37.849 15.701 7.241 1.00 20.24 215 ARG A C 1
ATOM 1724 O O . ARG A 1 216 ? 38.153 14.817 6.459 1.00 19.38 215 ARG A O 1
ATOM 1732 N N . ARG A 1 217 ? 36.664 16.305 7.202 1.00 19.83 216 ARG A N 1
ATOM 1733 C CA . ARG A 1 217 ? 35.699 16.059 6.138 1.00 19.57 216 ARG A CA 1
ATOM 1734 C C . ARG A 1 217 ? 35.016 17.395 5.858 1.00 20.34 216 ARG A C 1
ATOM 1735 O O . ARG A 1 217 ? 34.926 18.269 6.726 1.00 21.04 216 ARG A O 1
ATOM 1743 N N . VAL A 1 218 ? 34.592 17.564 4.615 1.00 21.01 217 VAL A N 1
ATOM 1744 C CA . VAL A 1 218 ? 33.902 18.769 4.200 1.00 20.06 217 VAL A CA 1
ATOM 1745 C C . VAL A 1 218 ? 32.495 18.753 4.778 1.00 20.41 217 VAL A C 1
ATOM 1746 O O . VAL A 1 218 ? 31.835 17.697 4.842 1.00 18.44 217 VAL A O 1
ATOM 1750 N N . LEU A 1 219 ? 32.058 19.918 5.224 1.00 17.93 218 LEU A N 1
ATOM 1751 C CA . LEU A 1 219 ? 30.711 20.048 5.696 1.00 18.11 218 LEU A CA 1
ATOM 1752 C C . LEU A 1 219 ? 30.026 20.971 4.702 1.00 18.46 218 LEU A C 1
ATOM 1753 O O . LEU A 1 219 ? 30.628 21.915 4.205 1.00 15.96 218 LEU A O 1
ATOM 1758 N N . THR A 1 220 ? 28.799 20.635 4.345 1.00 19.34 219 THR A N 1
ATOM 1759 C CA . THR A 1 220 ? 28.012 21.460 3.458 1.00 23.19 219 THR A CA 1
ATOM 1760 C C . THR A 1 220 ? 26.730 21.872 4.193 1.00 27.78 219 THR A C 1
ATOM 1761 O O . THR A 1 220 ? 26.359 21.309 5.216 1.00 25.42 219 THR A O 1
ATOM 1765 N N . THR A 1 221 ? 26.061 22.897 3.661 1.00 32.12 220 THR A N 1
ATOM 1766 C CA . THR A 1 221 ? 24.784 23.400 4.196 1.00 34.74 220 THR A CA 1
ATOM 1767 C C . THR A 1 221 ? 24.778 23.570 5.746 1.00 34.82 220 THR A C 1
ATOM 1768 O O . THR A 1 221 ? 23.832 23.086 6.440 1.00 38.68 220 THR A O 1
ATOM 1775 N N . ALA A 1 222 ? 25.866 24.155 6.288 1.00 31.37 221 ALA A N 1
ATOM 1776 C CA . ALA A 1 222 ? 26.009 24.376 7.719 1.00 25.72 221 ALA A CA 1
ATOM 1777 C C . ALA A 1 222 ? 25.324 25.661 8.250 1.00 22.57 221 ALA A C 1
ATOM 1778 O O . ALA A 1 222 ? 25.476 26.748 7.691 1.00 18.78 221 ALA A O 1
ATOM 1780 N N . THR A 1 223 ? 24.558 25.521 9.328 1.00 19.62 222 THR A N 1
ATOM 1781 C CA . THR A 1 223 ? 23.912 26.664 9.962 1.00 17.92 222 THR A CA 1
ATOM 1782 C C . THR A 1 223 ? 24.771 26.859 11.197 1.00 16.79 222 THR A C 1
ATOM 1783 O O . THR A 1 223 ? 24.904 25.948 12.019 1.00 15.85 222 THR A O 1
ATOM 1787 N N . ILE A 1 224 ? 25.373 28.038 11.295 1.00 16.62 223 ILE A N 1
ATOM 1788 C CA . ILE A 1 224 ? 26.326 28.348 12.350 1.00 17.99 223 ILE A CA 1
ATOM 1789 C C . ILE A 1 224 ? 26.019 29.579 13.208 1.00 18.06 223 ILE A C 1
ATOM 1790 O O . ILE A 1 224 ? 25.524 30.587 12.717 1.00 17.99 223 ILE A O 1
ATOM 1795 N N . THR A 1 225 ? 26.317 29.484 14.497 1.00 17.88 224 THR A N 1
ATOM 1796 C CA . THR A 1 225 ? 26.133 30.592 15.425 1.00 17.58 224 THR A CA 1
ATOM 1797 C C . THR A 1 225 ? 27.540 31.120 15.695 1.00 18.28 224 THR A C 1
ATOM 1798 O O . THR A 1 225 ? 28.436 30.343 16.028 1.00 18.07 224 THR A O 1
ATOM 1802 N N . LEU A 1 226 ? 27.744 32.418 15.511 1.00 18.11 225 LEU A N 1
ATOM 1803 C CA . LEU A 1 226 ? 29.039 33.032 15.745 1.00 18.88 225 LEU A CA 1
ATOM 1804 C C . LEU A 1 226 ? 28.768 34.126 16.731 1.00 17.31 225 LEU A C 1
ATOM 1805 O O . LEU A 1 226 ? 27.901 34.941 16.519 1.00 18.21 225 LEU A O 1
ATOM 1810 N N . LEU A 1 227 ? 29.506 34.147 17.822 1.00 19.05 226 LEU A N 1
ATOM 1811 C CA . LEU A 1 227 ? 29.310 35.159 18.856 1.00 19.38 226 LEU A CA 1
ATOM 1812 C C . LEU A 1 227 ? 30.649 35.719 19.291 1.00 19.54 226 LEU A C 1
ATOM 1813 O O . LEU A 1 227 ? 31.684 35.049 19.193 1.00 19.00 226 LEU A O 1
ATOM 1818 N N . PRO A 1 228 ? 30.664 36.990 19.704 1.00 20.48 227 PRO A N 1
ATOM 1819 C CA . PRO A 1 228 ? 31.932 37.560 20.148 1.00 20.50 227 PRO A CA 1
ATOM 1820 C C . PRO A 1 228 ? 32.167 37.034 21.559 1.00 21.87 227 PRO A C 1
ATOM 1821 O O . PRO A 1 228 ? 31.212 36.619 22.232 1.00 21.34 227 PRO A O 1
ATOM 1825 N N . ASP A 1 229 ? 33.436 37.011 21.974 1.00 21.87 228 ASP A N 1
ATOM 1826 C CA . ASP A 1 229 ? 33.876 36.562 23.298 1.00 21.76 228 ASP A CA 1
ATOM 1827 C C . ASP A 1 229 ? 34.009 35.066 23.409 1.00 22.26 228 ASP A C 1
ATOM 1828 O O . ASP A 1 229 ? 33.281 34.316 22.764 1.00 22.71 228 ASP A O 1
ATOM 1833 N N . ALA A 1 230 ? 34.969 34.644 24.220 1.00 21.24 229 ALA A N 1
ATOM 1834 C CA . ALA A 1 230 ? 35.202 33.236 24.484 1.00 21.50 229 ALA A CA 1
ATOM 1835 C C . ALA A 1 230 ? 35.066 33.132 26.003 1.00 22.52 229 ALA A C 1
ATOM 1836 O O . ALA A 1 230 ? 36.021 33.376 26.729 1.00 23.49 229 ALA A O 1
ATOM 1838 N N . GLU A 1 231 ? 33.874 32.806 26.493 1.00 22.95 230 GLU A N 1
ATOM 1839 C CA . GLU A 1 231 ? 33.641 32.717 27.934 1.00 23.80 230 GLU A CA 1
ATOM 1840 C C . GLU A 1 231 ? 34.588 31.762 28.645 1.00 23.97 230 GLU A C 1
ATOM 1841 O O . GLU A 1 231 ? 35.042 32.018 29.762 1.00 24.59 230 GLU A O 1
ATOM 1847 N N . ARG A 1 232 ? 34.912 30.674 27.973 1.00 22.40 231 ARG A N 1
ATOM 1848 C CA . ARG A 1 232 ? 35.819 29.674 28.502 1.00 23.25 231 ARG A CA 1
ATOM 1849 C C . ARG A 1 232 ? 37.214 30.241 28.853 1.0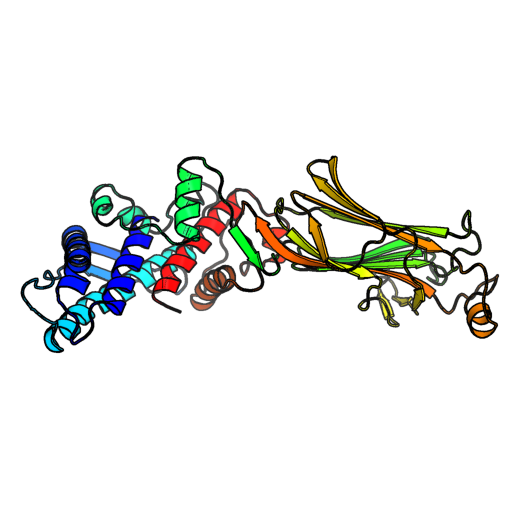0 23.76 231 ARG A C 1
ATOM 1850 O O . ARG A 1 232 ? 37.918 29.702 29.711 1.00 22.88 231 ARG A O 1
ATOM 1858 N N . PHE A 1 233 ? 37.613 31.319 28.187 1.00 21.77 232 PHE A N 1
ATOM 1859 C CA . PHE A 1 233 ? 38.921 31.920 28.422 1.00 22.95 232 PHE A CA 1
ATOM 1860 C C . PHE A 1 233 ? 38.775 33.326 28.958 1.00 23.16 232 PHE A C 1
ATOM 1861 O O . PHE A 1 233 ? 39.617 34.180 28.733 1.00 24.78 232 PHE A O 1
ATOM 1869 N N . SER A 1 234 ? 37.724 33.549 29.726 1.00 24.52 233 SER A N 1
ATOM 1870 C CA . SER A 1 234 ? 37.479 34.863 30.271 1.00 26.63 233 SER A CA 1
ATOM 1871 C C . SER A 1 234 ? 37.713 34.912 31.757 1.00 25.97 233 SER A C 1
ATOM 1872 O O . SER A 1 234 ? 37.444 35.920 32.394 1.00 26.17 233 SER A O 1
ATOM 1875 N N . PHE A 1 235 ? 38.207 33.826 32.326 1.00 25.94 234 PHE A N 1
ATOM 1876 C CA . PHE A 1 235 ? 38.459 33.821 33.759 1.00 26.80 234 PHE A CA 1
ATOM 1877 C C . PHE A 1 235 ? 39.937 33.534 34.108 1.00 25.33 234 PHE A C 1
ATOM 1878 O O . PHE A 1 235 ? 40.692 33.021 33.286 1.00 25.75 234 PHE A O 1
ATOM 1886 N N . PRO A 1 236 ? 40.371 33.913 35.318 1.00 25.39 235 PRO A N 1
ATOM 1887 C CA . PRO A 1 236 ? 41.744 33.720 35.797 1.00 24.85 235 PRO A CA 1
ATOM 1888 C C . PRO A 1 236 ? 42.160 32.272 35.794 1.00 24.78 235 PRO A C 1
ATOM 1889 O O . PRO A 1 236 ? 41.439 31.407 36.299 1.00 24.51 235 PRO A O 1
ATOM 1893 N N . ARG A 1 237 ? 43.349 32.020 35.271 1.00 23.53 236 ARG A N 1
ATOM 1894 C CA . ARG A 1 237 ? 43.859 30.673 35.184 1.00 24.12 236 ARG A CA 1
ATOM 1895 C C . ARG A 1 237 ? 45.347 30.616 35.515 1.00 24.60 236 ARG A C 1
ATOM 1896 O O . ARG A 1 237 ? 46.088 31.584 35.311 1.00 26.06 236 ARG A O 1
ATOM 1904 N N . VAL A 1 238 ? 45.715 29.474 36.036 1.00 25.38 237 VAL A N 1
ATOM 1905 C CA . VAL A 1 238 ? 47.110 29.111 36.269 1.00 26.76 237 VAL A CA 1
ATOM 1906 C C . VAL A 1 238 ? 47.329 27.951 35.314 1.00 26.70 237 VAL A C 1
ATOM 1907 O O . VAL A 1 238 ? 46.682 26.902 35.434 1.00 28.86 237 VAL A O 1
ATOM 1911 N N . ILE A 1 239 ? 48.203 28.173 34.363 1.00 26.45 238 ILE A N 1
ATOM 1912 C CA . ILE A 1 239 ? 48.414 27.211 33.279 1.00 27.50 238 ILE A CA 1
ATOM 1913 C C . ILE A 1 239 ? 49.845 26.657 33.254 1.00 29.61 238 ILE A C 1
ATOM 1914 O O . ILE A 1 239 ? 50.772 27.286 33.752 1.00 30.28 238 ILE A O 1
ATOM 1919 N N . THR A 1 240 ? 50.015 25.449 32.731 1.00 31.84 239 THR A N 1
ATOM 1920 C CA . THR A 1 240 ? 51.339 24.863 32.636 1.00 33.64 239 THR A CA 1
ATOM 1921 C C . THR A 1 240 ? 52.037 25.528 31.462 1.00 36.15 239 THR A C 1
ATOM 1922 O O . THR A 1 240 ? 51.393 25.870 30.462 1.00 36.92 239 THR A O 1
ATOM 1926 N N . SER A 1 241 ? 53.344 25.725 31.583 1.00 36.07 240 SER A N 1
ATOM 1927 C CA . SER A 1 241 ? 54.130 26.336 30.518 1.00 36.25 240 SER A CA 1
ATOM 1928 C C . SER A 1 241 ? 54.225 25.342 29.351 1.00 36.54 240 SER A C 1
ATOM 1929 O O . SER A 1 241 ? 53.995 24.147 29.540 1.00 37.26 240 SER A O 1
ATOM 1932 N N . ALA A 1 242 ? 54.611 25.816 28.170 1.00 36.35 241 ALA A N 1
ATOM 1933 C CA . ALA A 1 242 ? 54.717 24.944 27.007 1.00 36.87 241 ALA A CA 1
ATOM 1934 C C . ALA A 1 242 ? 55.594 23.702 27.237 1.00 39.22 241 ALA A C 1
ATOM 1935 O O . ALA A 1 242 ? 55.264 22.607 26.776 1.00 39.22 241 ALA A O 1
ATOM 1937 N N . ASP A 1 243 ? 56.697 23.873 27.966 1.00 41.36 242 ASP A N 1
ATOM 1938 C CA . ASP A 1 243 ? 57.634 22.775 28.247 1.00 42.84 242 ASP A CA 1
ATOM 1939 C C . ASP A 1 243 ? 57.292 21.967 29.495 1.00 43.51 242 ASP A C 1
ATOM 1940 O O . ASP A 1 243 ? 58.061 21.096 29.902 1.00 44.80 242 ASP A O 1
ATOM 1945 N N . GLY A 1 244 ? 56.195 22.335 30.152 1.00 43.81 243 GLY A N 1
ATOM 1946 C CA . GLY A 1 244 ? 55.760 21.648 31.355 1.00 42.82 243 GLY A CA 1
ATOM 1947 C C . GLY A 1 244 ? 56.599 21.909 32.596 1.00 42.58 243 GLY A C 1
ATOM 1948 O O . GLY A 1 244 ? 56.297 21.380 33.667 1.00 41.75 243 GLY A O 1
ATOM 1949 N N . ALA A 1 245 ? 57.608 22.766 32.477 1.00 42.72 244 ALA A N 1
ATOM 1950 C CA . ALA A 1 245 ? 58.502 23.060 33.596 1.00 41.87 244 ALA A CA 1
ATOM 1951 C C . ALA A 1 245 ? 57.963 23.987 34.698 1.00 41.61 244 ALA A C 1
ATOM 1952 O O . ALA A 1 245 ? 58.468 23.972 35.823 1.00 42.23 244 ALA A O 1
ATOM 1954 N N . THR A 1 246 ? 56.960 24.805 34.389 1.00 40.75 245 THR A N 1
ATOM 1955 C CA . THR A 1 246 ? 56.417 25.729 35.385 1.00 39.18 245 THR A CA 1
ATOM 1956 C C . THR A 1 246 ? 54.976 26.111 35.038 1.00 38.44 245 THR A C 1
ATOM 1957 O O . THR A 1 246 ? 54.378 25.547 34.112 1.00 39.27 245 THR A O 1
ATOM 1961 N N . THR A 1 247 ? 54.417 27.052 35.792 1.00 36.85 246 THR A N 1
ATOM 1962 C CA . THR A 1 247 ? 53.064 27.510 35.544 1.00 34.87 246 THR A CA 1
ATOM 1963 C C . THR A 1 247 ? 53.013 29.031 35.450 1.00 34.65 246 THR A C 1
ATOM 1964 O O . THR A 1 247 ? 53.786 29.731 36.121 1.00 34.62 246 THR A O 1
ATOM 1968 N N . TRP A 1 248 ? 52.164 29.527 34.550 1.00 33.08 247 TRP A N 1
ATOM 1969 C CA . TRP A 1 248 ? 51.970 30.957 34.348 1.00 30.13 247 TRP A CA 1
ATOM 1970 C C . TRP A 1 248 ? 50.568 31.394 34.766 1.00 28.84 247 TRP A C 1
ATOM 1971 O O . TRP A 1 248 ? 49.663 30.580 34.903 1.00 28.48 247 TRP A O 1
ATOM 1982 N N . TYR A 1 249 ? 50.401 32.688 34.984 1.00 28.48 248 TYR A N 1
ATOM 1983 C CA . TYR A 1 249 ? 49.130 33.244 35.414 1.00 27.53 248 TYR A CA 1
ATOM 1984 C C . TYR A 1 249 ? 48.436 34.050 34.312 1.00 28.47 248 TYR A C 1
ATOM 1985 O O . TYR A 1 249 ? 49.045 34.930 33.683 1.00 29.15 248 TYR A O 1
ATOM 1994 N N . PHE A 1 250 ? 47.157 33.757 34.092 1.00 27.69 249 PHE A N 1
ATOM 1995 C CA . PHE A 1 250 ? 46.357 34.445 33.086 1.00 26.78 249 PHE A CA 1
ATOM 1996 C C . PHE A 1 250 ? 45.247 35.130 33.872 1.00 26.60 249 PHE A C 1
ATOM 1997 O O . PHE A 1 250 ? 44.472 34.476 34.571 1.00 26.98 249 PHE A O 1
ATOM 2005 N N . ASN A 1 251 ? 45.191 36.448 33.774 1.00 25.97 250 ASN A N 1
ATOM 2006 C CA . ASN A 1 251 ? 44.199 37.231 34.487 1.00 25.84 250 ASN A CA 1
ATOM 2007 C C . ASN A 1 251 ? 43.503 38.125 33.456 1.00 26.45 250 ASN A C 1
ATOM 2008 O O . ASN A 1 251 ? 43.789 39.327 33.365 1.00 25.77 250 ASN A O 1
ATOM 2013 N N . PRO A 1 252 ? 42.580 37.587 32.647 1.00 26.74 251 PRO A N 1
ATOM 2014 C CA . PRO A 1 252 ? 41.958 38.289 31.523 1.00 26.09 251 PRO A CA 1
ATOM 2015 C C . PRO A 1 252 ? 40.971 39.365 31.940 1.00 25.73 251 PRO A C 1
ATOM 2016 O O . PRO A 1 252 ? 40.300 39.218 33.010 1.00 26.47 251 PRO A O 1
ATOM 2020 N N . VAL A 1 253 ? 40.937 40.367 31.081 1.00 25.25 252 VAL A N 1
ATOM 2021 C CA . VAL A 1 253 ? 39.951 41.465 31.062 1.00 25.44 252 VAL A CA 1
ATOM 2022 C C . VAL A 1 253 ? 39.541 41.504 29.592 1.00 26.18 252 VAL A C 1
ATOM 2023 O O . VAL A 1 253 ? 40.396 41.573 28.698 1.00 27.16 252 VAL A O 1
ATOM 2027 N N . ILE A 1 254 ? 38.255 41.425 29.340 1.00 26.43 253 ILE A N 1
ATOM 2028 C CA . ILE A 1 254 ? 37.766 41.250 27.963 1.00 25.93 253 ILE A CA 1
ATOM 2029 C C . ILE A 1 254 ? 37.353 42.522 27.250 1.00 25.77 253 ILE A C 1
ATOM 2030 O O . ILE A 1 254 ? 36.678 43.369 27.818 1.00 25.51 253 ILE A O 1
ATOM 2035 N N . LEU A 1 255 ? 37.782 42.641 25.998 1.00 26.09 254 LEU A N 1
ATOM 2036 C CA . LEU A 1 255 ? 37.452 43.779 25.129 1.00 26.77 254 LEU A CA 1
ATOM 2037 C C . LEU A 1 255 ? 36.761 43.191 23.892 1.00 27.20 254 LEU A C 1
ATOM 2038 O O . LEU A 1 255 ? 36.889 41.981 23.624 1.00 26.85 254 LEU A O 1
ATOM 2043 N N . ARG A 1 256 ? 36.013 44.007 23.146 1.00 27.77 255 ARG A N 1
ATOM 2044 C CA . ARG A 1 256 ? 35.335 43.469 21.970 1.00 29.15 255 ARG A CA 1
ATOM 2045 C C . ARG A 1 256 ? 36.305 43.142 20.877 1.00 29.08 255 ARG A C 1
ATOM 2046 O O . ARG A 1 256 ? 37.252 43.884 20.641 1.00 30.01 255 ARG A O 1
ATOM 2054 N N . PRO A 1 257 ? 36.130 41.977 20.244 1.00 28.74 256 PRO A N 1
ATOM 2055 C CA . PRO A 1 257 ? 37.055 41.646 19.172 1.00 26.97 256 PRO A CA 1
ATOM 2056 C C . PRO A 1 257 ? 36.848 42.658 18.037 1.00 26.03 256 PRO A C 1
ATOM 2057 O O . PRO A 1 257 ? 35.719 42.985 17.665 1.00 26.52 256 PRO A O 1
ATOM 2061 N N . ASN A 1 258 ? 37.962 43.185 17.547 1.00 26.04 257 ASN A N 1
ATOM 2062 C CA . ASN A 1 258 ? 38.003 44.187 16.491 1.00 26.13 257 ASN A CA 1
ATOM 2063 C C . ASN A 1 258 ? 38.309 43.564 15.109 1.00 25.40 257 ASN A C 1
ATOM 2064 O O . ASN A 1 258 ? 39.123 42.642 15.008 1.00 25.61 257 ASN A O 1
ATOM 2069 N N . ASN A 1 259 ? 37.631 44.033 14.060 1.00 25.19 258 ASN A N 1
ATOM 2070 C CA . ASN A 1 259 ? 37.827 43.522 12.687 1.00 26.58 258 ASN A CA 1
ATOM 2071 C C . ASN A 1 259 ? 37.713 42.015 12.539 1.00 25.85 258 ASN A C 1
ATOM 2072 O O . ASN A 1 259 ? 38.585 41.368 11.952 1.00 24.61 258 ASN A O 1
ATOM 2077 N N . VAL A 1 260 ? 36.638 41.465 13.089 1.00 24.13 259 VAL A N 1
ATOM 2078 C CA . VAL A 1 260 ? 36.379 40.045 13.029 1.00 21.92 259 VAL A CA 1
ATOM 2079 C C . VAL A 1 260 ? 36.103 39.635 11.589 1.00 22.70 259 VAL A C 1
ATOM 2080 O O . VAL A 1 260 ? 35.329 40.284 10.872 1.00 23.04 259 VAL A O 1
ATOM 2084 N N . GLU A 1 261 ? 36.788 38.595 11.145 1.00 23.07 260 GLU A N 1
ATOM 2085 C CA . GLU A 1 261 ? 36.580 38.066 9.814 1.00 25.57 260 GLU A CA 1
ATOM 2086 C C . GLU A 1 261 ? 36.625 36.554 9.867 1.00 24.50 260 GLU A C 1
ATOM 2087 O O . GLU A 1 261 ? 37.617 35.979 10.298 1.00 24.37 260 GLU A O 1
ATOM 2093 N N . ILE A 1 262 ? 35.528 35.912 9.481 1.00 24.15 261 ILE A N 1
ATOM 2094 C CA . ILE A 1 262 ? 35.472 34.459 9.480 1.00 23.26 261 ILE A CA 1
ATOM 2095 C C . ILE A 1 262 ? 35.471 34.017 8.044 1.00 23.06 261 ILE A C 1
ATOM 2096 O O . ILE A 1 262 ? 34.707 34.529 7.234 1.00 24.12 261 ILE A O 1
ATOM 2101 N N . GLU A 1 263 ? 36.359 33.102 7.710 1.00 21.72 262 GLU A N 1
ATOM 2102 C CA . GLU A 1 263 ? 36.381 32.584 6.366 1.00 21.17 262 GLU A CA 1
ATOM 2103 C C . GLU A 1 263 ? 36.171 31.091 6.396 1.00 20.03 262 GLU A C 1
ATOM 2104 O O . GLU A 1 263 ? 36.765 30.394 7.217 1.00 20.75 262 GLU A O 1
ATOM 2110 N N . PHE A 1 264 ? 35.285 30.621 5.529 1.00 19.82 263 PHE A N 1
ATOM 2111 C CA . PHE A 1 264 ? 34.999 29.197 5.370 1.00 20.01 263 PHE A CA 1
ATOM 2112 C C . PHE A 1 264 ? 35.601 28.894 4.017 1.00 20.31 263 PHE A C 1
ATOM 2113 O O . PHE A 1 264 ? 35.156 29.428 2.994 1.00 21.47 263 PHE A O 1
ATOM 2121 N N . LEU A 1 265 ? 36.699 28.155 4.036 1.00 20.05 264 LEU A N 1
ATOM 2122 C CA . LEU A 1 265 ? 37.422 27.835 2.820 1.00 20.70 264 LEU A CA 1
ATOM 2123 C C . LEU A 1 265 ? 37.252 26.401 2.381 1.00 19.87 264 LEU A C 1
ATOM 2124 O O . LEU A 1 2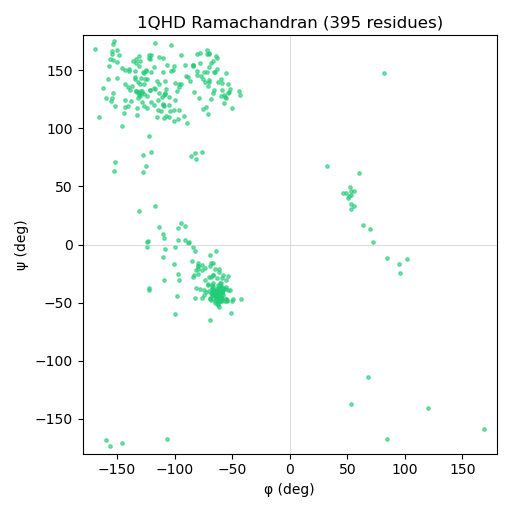65 ? 36.991 25.522 3.195 1.00 21.41 264 LEU A O 1
ATOM 2129 N N . LEU A 1 266 ? 37.420 26.171 1.091 1.00 19.14 265 LEU A N 1
ATOM 2130 C CA . LEU A 1 266 ? 37.339 24.846 0.527 1.00 19.65 265 LEU A CA 1
ATOM 2131 C C . LEU A 1 266 ? 38.559 24.745 -0.363 1.00 21.36 265 LEU A C 1
ATOM 2132 O O . LEU A 1 266 ? 38.714 25.541 -1.284 1.00 21.72 265 LEU A O 1
ATOM 2137 N N . ASN A 1 267 ? 39.462 23.823 -0.046 1.00 20.95 266 ASN A N 1
ATOM 2138 C CA . ASN A 1 267 ? 40.684 23.642 -0.837 1.00 23.00 266 ASN A CA 1
ATOM 2139 C C . ASN A 1 267 ? 41.445 24.962 -1.045 1.00 23.44 266 ASN A C 1
ATOM 2140 O O . ASN A 1 267 ? 41.864 25.283 -2.161 1.00 25.56 266 ASN A O 1
ATOM 2145 N N . GLY A 1 268 ? 41.532 25.762 0.016 1.00 22.86 267 GLY A N 1
ATOM 2146 C CA . GLY A 1 268 ? 42.258 27.015 -0.049 1.00 20.06 267 GLY A CA 1
ATOM 2147 C C . GLY A 1 268 ? 41.489 28.187 -0.582 1.00 20.89 267 GLY A C 1
ATOM 2148 O O . GLY A 1 268 ? 41.931 29.325 -0.458 1.00 22.20 267 GLY A O 1
ATOM 2149 N N . GLN A 1 269 ? 40.326 27.929 -1.154 1.00 21.08 268 GLN A N 1
ATOM 2150 C CA . GLN A 1 269 ? 39.505 28.997 -1.705 1.00 21.44 268 GLN A CA 1
ATOM 2151 C C . GLN A 1 269 ? 38.457 29.486 -0.711 1.00 21.55 268 GLN A C 1
ATOM 2152 O O . GLN A 1 269 ? 37.841 28.689 -0.027 1.00 21.89 268 GLN A O 1
ATOM 2158 N N . ILE A 1 270 ? 38.254 30.794 -0.635 1.00 21.51 269 ILE A N 1
ATOM 2159 C CA . ILE A 1 270 ? 37.232 31.353 0.238 1.00 21.60 269 ILE A CA 1
ATOM 2160 C C . ILE A 1 270 ? 35.867 31.054 -0.394 1.00 22.81 269 ILE A C 1
ATOM 2161 O O . ILE A 1 270 ? 35.617 31.440 -1.542 1.00 23.78 269 ILE A O 1
ATOM 2166 N N . ILE A 1 271 ? 35.026 30.305 0.311 1.00 20.44 270 ILE A N 1
ATOM 2167 C CA . ILE A 1 271 ? 33.700 29.995 -0.185 1.00 19.09 270 ILE A CA 1
ATOM 2168 C C . ILE A 1 271 ? 32.750 30.993 0.482 1.00 19.52 270 ILE A C 1
ATOM 2169 O O . ILE A 1 271 ? 31.886 31.551 -0.171 1.00 20.40 270 ILE A O 1
ATOM 2174 N N . ASN A 1 272 ? 32.902 31.215 1.786 1.00 19.95 271 ASN A N 1
ATOM 2175 C CA . ASN A 1 272 ? 32.068 32.189 2.505 1.00 20.50 271 ASN A CA 1
ATOM 2176 C C . ASN A 1 272 ? 32.959 33.038 3.386 1.00 20.54 271 ASN A C 1
ATOM 2177 O O . ASN A 1 272 ? 33.941 32.543 3.948 1.00 18.75 271 ASN A O 1
ATOM 2182 N N . THR A 1 273 ? 32.635 34.322 3.475 1.00 20.97 272 THR A N 1
ATOM 2183 C CA . THR A 1 273 ? 33.373 35.224 4.338 1.00 22.81 272 THR A CA 1
ATOM 2184 C C . THR A 1 273 ? 32.388 36.167 5.008 1.00 22.80 272 THR A C 1
ATOM 2185 O O . THR A 1 273 ? 31.414 36.612 4.392 1.00 24.04 272 THR A O 1
ATOM 2189 N N . TYR A 1 274 ? 32.580 36.365 6.303 1.00 22.68 273 TYR A N 1
ATOM 2190 C CA . TYR A 1 274 ? 31.719 37.227 7.093 1.00 24.79 273 TYR A CA 1
ATOM 2191 C C . TYR A 1 274 ? 32.588 38.172 7.899 1.00 25.98 273 TYR A C 1
ATOM 2192 O O . TYR A 1 274 ? 33.553 37.761 8.541 1.00 27.84 273 TYR A O 1
ATOM 2201 N N . GLN A 1 275 ? 32.269 39.452 7.823 1.00 27.46 274 GLN A N 1
ATOM 2202 C CA . GLN A 1 275 ? 33.027 40.468 8.514 1.00 30.25 274 GLN A CA 1
ATOM 2203 C C . GLN A 1 275 ? 32.218 40.975 9.664 1.00 31.07 274 GLN A C 1
ATOM 2204 O O . GLN A 1 275 ? 31.164 41.568 9.458 1.00 32.88 274 GLN A O 1
ATOM 2210 N N . ALA A 1 276 ? 32.653 40.657 10.870 1.00 32.41 275 ALA A N 1
ATOM 2211 C CA . ALA A 1 276 ? 31.989 41.136 12.074 1.00 33.65 275 ALA A CA 1
ATOM 2212 C C . ALA A 1 276 ? 30.492 40.859 12.150 1.00 34.22 275 ALA A C 1
ATOM 2213 O O . ALA A 1 276 ? 29.733 41.666 12.686 1.00 35.87 275 ALA A O 1
ATOM 2215 N N . ARG A 1 277 ? 30.053 39.724 11.623 1.00 33.72 276 ARG A N 1
ATOM 2216 C CA . ARG A 1 277 ? 28.642 39.406 11.674 1.00 30.95 276 ARG A CA 1
ATOM 2217 C C . ARG A 1 277 ? 28.388 38.342 12.721 1.00 30.07 276 ARG A C 1
ATOM 2218 O O . ARG A 1 277 ? 28.782 37.198 12.536 1.00 34.33 276 ARG A O 1
ATOM 2226 N N . PHE A 1 278 ? 27.750 38.715 13.822 1.00 26.67 277 PHE A N 1
ATOM 2227 C CA . PHE A 1 278 ? 27.472 37.778 14.895 1.00 24.69 277 PHE A CA 1
ATOM 2228 C C . PHE A 1 278 ? 26.019 37.343 14.805 1.00 23.74 277 PHE A C 1
ATOM 2229 O O . PHE A 1 278 ? 25.175 38.081 14.317 1.00 25.31 277 PHE A O 1
ATOM 2237 N N . GLY A 1 279 ? 25.721 36.133 15.245 1.00 22.57 278 GLY A N 1
ATOM 2238 C CA . GLY A 1 279 ? 24.363 35.642 15.151 1.00 19.72 278 GLY A CA 1
ATOM 2239 C C . GLY A 1 279 ? 24.406 34.394 14.289 1.00 20.51 278 GLY A C 1
ATOM 2240 O O . GLY A 1 279 ? 25.352 33.609 14.377 1.00 21.03 278 GLY A O 1
ATOM 2241 N N . THR A 1 280 ? 23.417 34.217 13.427 1.00 19.02 279 THR A N 1
ATOM 2242 C CA . THR A 1 280 ? 23.354 33.039 12.573 1.00 17.61 279 THR A CA 1
ATOM 2243 C C . THR A 1 280 ? 23.848 33.312 11.156 1.00 18.94 279 THR A C 1
ATOM 2244 O O . THR A 1 280 ? 23.360 34.233 10.486 1.00 20.16 279 THR A O 1
ATOM 2248 N N . ILE A 1 281 ? 24.827 32.521 10.716 1.00 17.47 280 ILE A N 1
ATOM 2249 C CA . ILE A 1 281 ? 25.411 32.641 9.377 1.00 18.65 280 ILE A CA 1
ATOM 2250 C C . ILE A 1 281 ? 25.453 31.265 8.719 1.00 19.53 280 ILE A C 1
ATOM 2251 O O . ILE A 1 281 ? 25.516 30.239 9.405 1.00 20.50 280 ILE A O 1
ATOM 2256 N N . ILE A 1 282 ? 25.429 31.251 7.390 1.00 19.78 281 ILE A N 1
ATOM 2257 C CA . ILE A 1 282 ? 25.466 30.011 6.615 1.00 19.62 281 ILE A CA 1
ATOM 2258 C C . ILE A 1 282 ? 26.828 29.831 5.920 1.00 21.47 281 ILE A C 1
ATOM 2259 O O . ILE A 1 282 ? 27.334 30.739 5.252 1.00 21.40 281 ILE A O 1
ATOM 2264 N N . ALA A 1 283 ? 27.383 28.651 6.124 1.00 22.16 282 ALA A N 1
ATOM 2265 C CA . ALA A 1 283 ? 28.625 28.200 5.468 1.00 26.27 282 ALA A CA 1
ATOM 2266 C C . ALA A 1 283 ? 28.198 27.026 4.598 1.00 31.17 282 ALA A C 1
ATOM 2267 O O . ALA A 1 283 ? 27.854 25.958 5.110 1.00 27.99 282 ALA A O 1
ATOM 2269 N N . ARG A 1 284 ? 28.215 27.235 3.294 1.00 35.34 283 ARG A N 1
ATOM 2270 C CA . ARG A 1 284 ? 27.630 26.255 2.350 1.00 39.63 283 ARG A CA 1
ATOM 2271 C C . ARG A 1 284 ? 28.538 25.067 1.935 1.00 37.07 283 ARG A C 1
ATOM 2272 O O . ARG A 1 284 ? 28.048 23.983 1.596 1.00 39.16 283 ARG A O 1
ATOM 2287 N N . ASN A 1 285 ? 29.839 25.225 1.942 1.00 32.30 284 ASN A N 1
ATOM 2288 C CA . ASN A 1 285 ? 30.756 24.133 1.510 1.00 25.55 284 ASN A CA 1
ATOM 2289 C C . ASN A 1 285 ? 32.149 24.497 1.972 1.00 22.50 284 ASN A C 1
ATOM 2290 O O . ASN A 1 285 ? 32.745 25.428 1.434 1.00 20.02 284 ASN A O 1
ATOM 2295 N N . PHE A 1 286 ? 32.680 23.782 2.956 1.00 19.40 285 PHE A N 1
ATOM 2296 C CA . PHE A 1 286 ? 34.000 24.125 3.464 1.00 19.33 285 PHE A CA 1
ATOM 2297 C C . PHE A 1 286 ? 34.695 22.963 4.155 1.00 19.21 285 PHE A C 1
ATOM 2298 O O . PHE A 1 286 ? 34.044 22.011 4.604 1.00 19.73 285 PHE A O 1
ATOM 2306 N N . ASP A 1 287 ? 36.029 23.003 4.144 1.00 19.40 286 ASP A N 1
ATOM 2307 C CA . ASP A 1 287 ? 36.835 21.989 4.817 1.00 19.00 286 ASP A CA 1
ATOM 2308 C C . ASP A 1 287 ? 37.763 22.681 5.790 1.00 18.93 286 ASP A C 1
ATOM 2309 O O . ASP A 1 287 ? 38.550 22.028 6.442 1.00 20.44 286 ASP A O 1
ATOM 2314 N N . THR A 1 288 ? 37.665 24.008 5.889 1.00 19.62 287 THR A N 1
ATOM 2315 C CA . THR A 1 288 ? 38.517 24.786 6.789 1.00 19.20 287 THR A CA 1
ATOM 2316 C C . THR A 1 288 ? 37.809 26.029 7.277 1.00 19.63 287 THR A C 1
ATOM 2317 O O . THR A 1 288 ? 37.057 26.653 6.540 1.00 19.78 287 THR A O 1
ATOM 2321 N N . ILE A 1 289 ? 38.046 26.390 8.530 1.00 19.70 288 ILE A N 1
ATOM 2322 C CA . ILE A 1 289 ? 37.477 27.605 9.095 1.00 20.08 288 ILE A CA 1
ATOM 2323 C C . ILE A 1 289 ? 38.664 28.465 9.552 1.00 21.87 288 ILE A C 1
ATOM 2324 O O . ILE A 1 289 ? 39.608 27.967 10.179 1.00 21.83 288 ILE A O 1
ATOM 2329 N N . ARG A 1 290 ? 38.641 29.742 9.213 1.00 20.22 289 ARG A N 1
ATOM 2330 C CA . ARG A 1 290 ? 39.697 30.631 9.643 1.00 21.24 289 ARG A CA 1
ATOM 2331 C C . ARG A 1 290 ? 39.060 31.828 10.336 1.00 21.16 289 ARG A C 1
ATOM 2332 O O . ARG A 1 290 ? 38.225 32.530 9.736 1.00 22.00 289 ARG A O 1
ATOM 2340 N N . LEU A 1 291 ? 39.401 32.017 11.606 1.00 20.49 290 LEU A N 1
ATOM 2341 C CA . LEU A 1 291 ? 38.879 33.119 12.389 1.00 21.44 290 LEU A CA 1
ATOM 2342 C C . LEU A 1 291 ? 40.003 34.118 12.619 1.00 22.77 290 LEU A C 1
ATOM 2343 O O . LEU A 1 291 ? 41.033 33.777 13.196 1.00 22.23 290 LEU A O 1
ATOM 2348 N N . SER A 1 292 ? 39.821 35.341 12.134 1.00 22.81 291 SER A N 1
ATOM 2349 C CA . SER A 1 292 ? 40.812 36.400 12.312 1.00 23.00 291 SER A CA 1
ATOM 2350 C C . SER A 1 292 ? 40.126 37.482 13.107 1.00 23.51 291 SER A C 1
ATOM 2351 O O . SER A 1 292 ? 38.978 37.839 12.826 1.00 24.67 291 SER A O 1
ATOM 2354 N N . PHE A 1 293 ? 40.824 37.996 14.113 1.00 23.94 292 PHE A N 1
ATOM 2355 C CA . PHE A 1 293 ? 40.285 39.027 14.998 1.00 22.89 292 PHE A CA 1
ATOM 2356 C C . PHE A 1 293 ? 41.449 39.790 15.620 1.00 22.92 292 PHE A C 1
ATOM 2357 O O . PHE A 1 293 ? 42.574 39.292 15.673 1.00 22.33 292 PHE A O 1
ATOM 2365 N N . GLN A 1 294 ? 41.170 40.991 16.099 1.00 23.83 293 GLN A N 1
ATOM 2366 C CA . GLN A 1 294 ? 42.205 41.842 16.666 1.00 25.67 293 GLN A CA 1
ATOM 2367 C C . GLN A 1 294 ? 41.846 42.412 18.022 1.00 26.62 293 GLN A C 1
ATOM 2368 O O . GLN A 1 294 ? 40.669 42.540 18.369 1.00 26.94 293 GLN A O 1
ATOM 2374 N N . LEU A 1 295 ? 42.883 42.796 18.756 1.00 27.00 294 LEU A N 1
ATOM 2375 C CA . LEU A 1 295 ? 42.740 43.464 20.028 1.00 28.42 294 LEU A CA 1
ATOM 2376 C C . LEU A 1 295 ? 43.227 44.866 19.703 1.00 29.57 294 LEU A C 1
ATOM 2377 O O . LEU A 1 295 ? 44.342 45.031 19.218 1.00 30.10 294 LEU A O 1
ATOM 2382 N N . MET A 1 296 ? 42.390 45.866 19.890 1.00 30.15 295 MET A N 1
ATOM 2383 C CA . MET A 1 296 ? 42.840 47.218 19.632 1.00 31.31 295 MET A CA 1
ATOM 2384 C C . MET A 1 296 ? 42.839 47.951 20.954 1.00 30.57 295 MET A C 1
ATOM 2385 O O . MET A 1 296 ? 41.828 47.941 21.661 1.00 29.34 295 MET A O 1
ATOM 2390 N N . ARG A 1 297 ? 43.979 48.524 21.328 1.00 31.05 296 ARG A N 1
ATOM 2391 C CA . ARG A 1 297 ? 44.054 49.273 22.579 1.00 31.53 296 ARG A CA 1
ATOM 2392 C C . ARG A 1 297 ? 43.035 50.408 22.500 1.00 31.64 296 ARG A C 1
ATOM 2393 O O . ARG A 1 297 ? 43.016 51.153 21.528 1.00 32.47 296 ARG A O 1
ATOM 2401 N N . PRO A 1 298 ? 42.159 50.539 23.509 1.00 33.31 297 PRO A N 1
ATOM 2402 C CA . PRO A 1 298 ? 41.139 51.596 23.515 1.00 35.17 297 PRO A CA 1
ATOM 2403 C C . PRO A 1 298 ? 41.818 52.958 23.397 1.00 37.96 297 PRO A C 1
ATOM 2404 O O . PRO A 1 298 ? 42.669 53.312 24.217 1.00 37.62 297 PRO A O 1
ATOM 2408 N N . PRO A 1 299 ? 41.474 53.730 22.360 1.00 39.73 298 PRO A N 1
ATOM 2409 C CA . PRO A 1 299 ? 42.099 55.047 22.202 1.00 42.57 298 PRO A CA 1
ATOM 2410 C C . PRO A 1 299 ? 41.708 56.041 23.312 1.00 43.51 298 PRO A C 1
ATOM 2411 O O . PRO A 1 299 ? 42.484 56.947 23.647 1.00 44.69 298 PRO A O 1
ATOM 2415 N N . ASN A 1 300 ? 40.531 55.842 23.907 1.00 43.34 299 ASN A N 1
ATOM 2416 C CA . ASN A 1 300 ? 40.044 56.705 24.983 1.00 42.14 299 ASN A CA 1
ATOM 2417 C C . ASN A 1 300 ? 39.690 55.832 26.150 1.00 41.43 299 ASN A C 1
ATOM 2418 O O . ASN A 1 300 ? 38.922 54.876 25.994 1.00 41.95 299 ASN A O 1
ATOM 2423 N N . MET A 1 301 ? 40.201 56.182 27.326 1.00 39.41 300 MET A N 1
ATOM 2424 C CA . MET A 1 301 ? 39.977 55.376 28.514 1.00 37.62 300 MET A CA 1
ATOM 2425 C C . MET A 1 301 ? 39.568 56.170 29.722 1.00 37.59 300 MET A C 1
ATOM 2426 O O . MET A 1 301 ? 40.182 57.183 29.996 1.00 40.23 300 MET A O 1
ATOM 2431 N N . THR A 1 302 ? 38.519 55.747 30.428 1.00 37.36 301 THR A N 1
ATOM 2432 C CA . THR A 1 302 ? 38.134 56.430 31.661 1.00 36.26 301 THR A CA 1
ATOM 2433 C C . THR A 1 302 ? 39.246 56.036 32.655 1.00 35.41 301 THR A C 1
ATOM 2434 O O . THR A 1 302 ? 39.999 55.088 32.408 1.00 36.54 301 THR A O 1
ATOM 2438 N N . PRO A 1 303 ? 39.375 56.750 33.786 1.00 36.27 302 PRO A N 1
ATOM 2439 C CA . PRO A 1 303 ? 40.423 56.427 34.774 1.00 35.26 302 PRO A CA 1
ATOM 2440 C C . PRO A 1 303 ? 40.502 54.953 35.175 1.00 34.76 302 PRO A C 1
ATOM 2441 O O . PRO A 1 303 ? 41.584 54.366 35.207 1.00 33.92 302 PRO A O 1
ATOM 2445 N N . ALA A 1 304 ? 39.346 54.367 35.478 1.00 34.14 303 ALA A N 1
ATOM 2446 C CA . ALA A 1 304 ? 39.275 52.972 35.886 1.00 33.59 303 ALA A CA 1
ATOM 2447 C C . ALA A 1 304 ? 39.879 52.065 34.819 1.00 33.28 303 ALA A C 1
ATOM 2448 O O . ALA A 1 304 ? 40.529 51.080 35.143 1.00 35.04 303 ALA A O 1
ATOM 2450 N N . VAL A 1 305 ? 39.675 52.398 33.549 1.00 33.00 304 VAL A N 1
ATOM 2451 C CA . VAL A 1 305 ? 40.231 51.595 32.463 1.00 32.11 304 VAL A CA 1
ATOM 2452 C C . VAL A 1 305 ? 41.727 51.883 32.321 1.00 32.51 304 VAL A C 1
ATOM 2453 O O . VAL A 1 305 ? 42.539 50.956 32.205 1.00 31.71 304 VAL A O 1
ATOM 2457 N N . ALA A 1 306 ? 42.082 53.168 32.344 1.00 32.95 305 ALA A N 1
ATOM 2458 C CA . ALA A 1 306 ? 43.476 53.605 32.222 1.00 33.39 305 ALA A CA 1
ATOM 2459 C C . ALA A 1 306 ? 44.402 52.897 33.209 1.00 32.78 305 ALA A C 1
ATOM 2460 O O . ALA A 1 306 ? 45.501 52.454 32.860 1.00 32.14 305 ALA A O 1
ATOM 2462 N N . ALA A 1 307 ? 43.884 52.708 34.419 1.00 34.09 306 ALA A N 1
ATOM 2463 C CA . ALA A 1 307 ? 44.608 52.052 35.501 1.00 35.75 306 ALA A CA 1
ATOM 2464 C C . ALA A 1 307 ? 44.940 50.583 35.248 1.00 36.93 306 ALA A C 1
ATOM 2465 O O . ALA A 1 307 ? 45.825 50.019 35.900 1.00 38.77 306 ALA A O 1
ATOM 2467 N N . LEU A 1 308 ? 44.210 49.946 34.340 1.00 36.71 307 LEU A N 1
ATOM 2468 C CA . LEU A 1 308 ? 44.438 48.541 34.054 1.00 35.71 307 LEU A CA 1
ATOM 2469 C C . LEU A 1 308 ? 45.569 48.363 33.083 1.00 36.14 307 LEU A C 1
ATOM 2470 O O . LEU A 1 308 ? 46.191 47.302 33.061 1.00 36.58 307 LEU A O 1
ATOM 2475 N N . PHE A 1 309 ? 45.796 49.386 32.256 1.00 36.95 308 PHE A N 1
ATOM 2476 C CA . PHE A 1 309 ? 46.803 49.351 31.193 1.00 37.42 308 PHE A CA 1
ATOM 2477 C C . PHE A 1 309 ? 47.906 50.412 31.264 1.00 38.71 308 PHE A C 1
ATOM 2478 O O . PHE A 1 309 ? 47.887 51.379 30.513 1.00 38.13 308 PHE A O 1
ATOM 2486 N N . PRO A 1 310 ? 48.918 50.199 32.122 1.00 40.44 309 PRO A N 1
ATOM 2487 C CA . PRO A 1 310 ? 50.041 51.122 32.302 1.00 41.51 309 PRO A CA 1
ATOM 2488 C C . PRO A 1 310 ? 50.991 51.121 31.117 1.00 43.65 309 PRO A C 1
ATOM 2489 O O . PRO A 1 310 ? 50.938 50.239 30.257 1.00 43.52 309 PRO A O 1
ATOM 2493 N N . ASN A 1 311 ? 51.884 52.101 31.084 1.00 45.29 310 ASN A N 1
ATOM 2494 C CA . ASN A 1 311 ? 52.857 52.174 30.000 1.00 47.89 310 ASN A CA 1
ATOM 2495 C C . ASN A 1 311 ? 54.013 51.224 30.227 1.00 47.78 310 ASN A C 1
ATOM 2496 O O . ASN A 1 311 ? 54.729 50.890 29.286 1.00 49.09 310 ASN A O 1
ATOM 2501 N N . ALA A 1 312 ? 54.183 50.785 31.472 1.00 47.23 311 ALA A N 1
ATOM 2502 C CA . ALA A 1 312 ? 55.271 49.884 31.823 1.00 46.31 311 ALA A CA 1
ATOM 2503 C C . ALA A 1 312 ? 54.801 48.726 32.677 1.00 45.60 311 ALA A C 1
ATOM 2504 O O . ALA A 1 312 ? 53.791 48.829 33.371 1.00 45.69 311 ALA A O 1
ATOM 2506 N N . GLN A 1 313 ? 55.556 47.632 32.632 1.00 45.04 312 GLN A N 1
ATOM 2507 C CA . GLN A 1 313 ? 55.260 46.446 33.429 1.00 44.59 312 GLN A CA 1
ATOM 2508 C C . GLN A 1 313 ? 55.395 46.864 34.875 1.00 43.57 312 GLN A C 1
ATOM 2509 O O . GLN A 1 313 ? 56.082 47.838 35.170 1.00 44.95 312 GLN A O 1
ATOM 2515 N N . PRO A 1 314 ? 54.826 46.085 35.807 1.00 43.78 313 PRO A N 1
ATOM 2516 C CA . PRO A 1 314 ? 54.058 44.853 35.578 1.00 42.96 313 PRO A CA 1
ATOM 2517 C C . PRO A 1 314 ? 52.677 45.021 34.935 1.00 41.74 313 PRO A C 1
ATOM 2518 O O . PRO A 1 314 ? 51.942 45.970 35.221 1.00 41.08 313 PRO A O 1
ATOM 2522 N N . PHE A 1 315 ? 52.344 44.090 34.048 1.00 40.17 314 PHE A N 1
ATOM 2523 C CA . PHE A 1 315 ? 51.048 44.090 33.383 1.00 37.37 314 PHE A CA 1
ATOM 2524 C C . PHE A 1 315 ? 50.210 43.102 34.206 1.00 36.06 314 PHE A C 1
ATOM 2525 O O . PHE A 1 315 ? 50.467 41.899 34.221 1.00 35.58 314 PHE A O 1
ATOM 2533 N N . GLU A 1 316 ? 49.259 43.633 34.958 1.00 34.76 315 GLU A N 1
ATOM 2534 C CA . GLU A 1 316 ? 48.451 42.809 35.844 1.00 36.11 315 GLU A CA 1
ATOM 2535 C C . GLU A 1 316 ? 47.062 42.430 35.345 1.00 35.05 315 GLU A C 1
ATOM 2536 O O . GLU A 1 316 ? 46.436 41.543 35.890 1.00 35.68 315 GLU A O 1
ATOM 2542 N N . HIS A 1 317 ? 46.561 43.133 34.346 1.00 34.40 316 HIS A N 1
ATOM 2543 C CA . HIS A 1 317 ? 45.259 42.832 33.767 1.00 33.82 316 HIS A CA 1
ATOM 2544 C C . HIS A 1 317 ? 45.594 42.549 32.327 1.00 33.83 316 HIS A C 1
ATOM 2545 O O . HIS A 1 317 ? 46.216 43.369 31.653 1.00 34.49 316 HIS A O 1
ATOM 2552 N N . HIS A 1 318 ? 45.219 41.362 31.872 1.00 31.80 317 HIS A N 1
ATOM 2553 C CA . HIS A 1 318 ? 45.549 40.928 30.530 1.00 29.13 317 HIS A CA 1
ATOM 2554 C C . HIS A 1 318 ? 44.448 41.041 29.484 1.00 28.98 317 HIS A C 1
ATOM 2555 O O . HIS A 1 318 ? 43.485 40.277 29.498 1.00 28.95 317 HIS A O 1
ATOM 2562 N N . ALA A 1 319 ? 44.595 42.028 28.600 1.00 27.68 318 ALA A N 1
ATOM 2563 C CA . ALA A 1 319 ? 43.640 42.298 27.535 1.00 26.54 318 ALA A CA 1
ATOM 2564 C C . ALA A 1 319 ? 43.413 41.058 26.688 1.00 26.38 318 ALA A C 1
ATOM 2565 O O . ALA A 1 319 ? 44.363 40.469 26.157 1.00 26.17 318 ALA A O 1
ATOM 2567 N N . THR A 1 320 ? 42.139 40.692 26.558 1.00 25.54 319 THR A N 1
ATOM 2568 C CA . THR A 1 320 ? 41.721 39.501 25.839 1.00 24.50 319 THR A CA 1
ATOM 2569 C C . THR A 1 320 ? 40.502 39.744 24.957 1.00 24.47 319 THR A C 1
ATOM 2570 O O . THR A 1 320 ? 39.571 40.447 25.362 1.00 25.58 319 THR A O 1
ATOM 2574 N N . VAL A 1 321 ? 40.545 39.208 23.738 1.00 24.23 320 VAL A N 1
ATOM 2575 C CA . VAL A 1 321 ? 39.437 39.295 22.781 1.00 23.78 320 VAL A CA 1
ATOM 2576 C C . VAL A 1 321 ? 39.149 37.852 22.357 1.00 23.86 320 VAL A C 1
ATOM 2577 O O . VAL A 1 321 ? 40.066 37.030 22.346 1.00 24.34 320 VAL A O 1
ATOM 2581 N N . GLY A 1 322 ? 37.896 37.519 22.059 1.00 23.45 321 GLY A N 1
ATOM 2582 C CA . GLY A 1 322 ? 37.600 36.149 21.676 1.00 21.76 321 GLY A CA 1
ATOM 2583 C C . GLY A 1 322 ? 36.403 35.983 20.770 1.00 21.68 321 GLY A C 1
ATOM 2584 O O . GLY A 1 322 ? 35.671 36.942 20.499 1.00 20.55 321 GLY A O 1
ATOM 2585 N N . LEU A 1 323 ? 36.188 34.742 20.344 1.00 20.45 322 LEU A N 1
ATOM 2586 C CA . LEU A 1 323 ? 35.087 34.379 19.468 1.00 19.58 322 LEU A CA 1
ATOM 2587 C C . LEU A 1 323 ? 34.600 32.992 19.826 1.00 19.42 322 LEU A C 1
ATOM 2588 O O . LEU A 1 323 ? 35.376 32.159 20.284 1.00 18.77 322 LEU A O 1
ATOM 2593 N N . THR A 1 324 ? 33.324 32.743 19.578 1.00 19.11 323 THR A N 1
ATOM 2594 C CA . THR A 1 324 ? 32.731 31.445 19.809 1.00 18.75 323 THR A CA 1
ATOM 2595 C C . THR A 1 324 ? 31.974 31.100 18.547 1.00 18.43 323 THR A C 1
ATOM 2596 O O . THR A 1 324 ? 31.236 31.919 18.023 1.00 19.42 323 THR A O 1
ATOM 2600 N N . LEU A 1 325 ? 32.197 29.903 18.027 1.00 18.76 324 LEU A N 1
ATOM 2601 C CA . LEU A 1 325 ? 31.544 29.466 16.802 1.00 18.43 324 LEU A CA 1
ATOM 2602 C C . LEU A 1 325 ? 30.956 28.082 17.040 1.00 18.54 324 LEU A C 1
ATOM 2603 O O . LEU A 1 325 ? 31.654 27.191 17.515 1.00 19.18 324 LEU A O 1
ATOM 2608 N N . ARG A 1 326 ? 29.678 27.899 16.732 1.00 18.53 325 ARG A N 1
ATOM 2609 C CA . ARG A 1 326 ? 29.035 26.599 16.906 1.00 19.61 325 ARG A CA 1
ATOM 2610 C C . ARG A 1 326 ? 28.281 26.164 15.655 1.00 18.83 325 ARG A C 1
ATOM 2611 O O . ARG A 1 326 ? 27.480 26.930 15.121 1.00 19.23 325 ARG A O 1
ATOM 2619 N N . ILE A 1 327 ? 28.556 24.955 15.172 1.00 16.91 326 ILE A N 1
ATOM 2620 C CA . ILE A 1 327 ? 27.884 24.435 13.993 1.00 16.57 326 ILE A CA 1
ATOM 2621 C C . ILE A 1 327 ? 26.634 23.733 14.497 1.00 16.70 326 ILE A C 1
ATOM 2622 O O . ILE A 1 327 ? 26.717 22.643 15.059 1.00 17.73 326 ILE A O 1
ATOM 2627 N N . GLU A 1 328 ? 25.479 24.367 14.321 1.00 16.58 327 GLU A N 1
ATOM 2628 C CA . GLU A 1 328 ? 24.214 23.791 14.775 1.00 16.81 327 GLU A CA 1
ATOM 2629 C C . GLU A 1 328 ? 23.805 22.561 13.962 1.00 17.22 327 GLU A C 1
ATOM 2630 O O . GLU A 1 328 ? 23.358 21.561 14.533 1.00 17.76 327 GLU A O 1
ATOM 2636 N N . SER A 1 329 ? 23.882 22.661 12.634 1.00 16.05 328 SER A N 1
ATOM 2637 C CA . SER A 1 329 ? 23.511 21.565 11.765 1.00 15.44 328 SER A CA 1
ATOM 2638 C C . SER A 1 329 ? 24.345 21.675 10.515 1.00 17.47 328 SER A C 1
ATOM 2639 O O . SER A 1 329 ? 24.821 22.763 10.169 1.00 16.69 328 SER A O 1
ATOM 2642 N N . ALA A 1 330 ? 24.503 20.553 9.828 1.00 16.72 329 ALA A N 1
ATOM 2643 C CA . ALA A 1 330 ? 25.263 20.515 8.590 1.00 16.78 329 ALA A CA 1
ATOM 2644 C C . ALA A 1 330 ? 25.043 19.187 7.925 1.00 16.63 329 ALA A C 1
ATOM 2645 O O . ALA A 1 330 ? 24.471 18.265 8.515 1.00 16.63 329 ALA A O 1
ATOM 2647 N N . VAL A 1 331 ? 25.468 19.101 6.679 1.00 15.79 330 VAL A N 1
ATOM 2648 C CA . VAL A 1 331 ? 25.367 17.867 5.927 1.00 16.41 330 VAL A CA 1
ATOM 2649 C C . VAL A 1 331 ? 26.790 17.414 5.631 1.00 17.24 330 VAL A C 1
ATOM 2650 O O . VAL A 1 331 ? 27.675 18.234 5.389 1.00 16.48 330 VAL A O 1
ATOM 2654 N N . CYS A 1 332 ? 27.039 16.115 5.717 1.00 18.10 331 CYS A N 1
ATOM 2655 C CA . CYS A 1 332 ? 28.362 15.602 5.395 1.00 18.50 331 CYS A CA 1
ATOM 2656 C C . CYS A 1 332 ? 28.185 14.387 4.512 1.00 19.77 331 CYS A C 1
ATOM 2657 O O . CYS A 1 332 ? 27.215 13.630 4.656 1.00 18.26 331 CYS A O 1
ATOM 2660 N N . GLU A 1 333 ? 29.105 14.224 3.573 1.00 20.22 332 GLU A N 1
ATOM 2661 C CA . GLU A 1 333 ? 29.068 13.081 2.677 1.00 22.45 332 GLU A CA 1
ATOM 2662 C C . GLU A 1 333 ? 29.553 11.801 3.397 1.00 21.36 332 GLU A C 1
ATOM 2663 O O . GLU A 1 333 ? 29.310 10.701 2.916 1.00 22.06 332 GLU A O 1
ATOM 2669 N N . SER A 1 334 ? 30.245 11.951 4.531 1.00 19.79 333 SER A N 1
ATOM 2670 C CA . SER A 1 334 ? 30.747 10.812 5.315 1.00 18.64 333 SER A CA 1
ATOM 2671 C C . SER A 1 334 ? 29.980 10.698 6.632 1.00 17.75 333 SER A C 1
ATOM 2672 O O . SER A 1 334 ? 29.515 11.710 7.159 1.00 17.64 333 SER A O 1
ATOM 2675 N N . VAL A 1 335 ? 29.811 9.486 7.149 1.00 16.18 334 VAL A N 1
ATOM 2676 C CA . VAL A 1 335 ? 29.119 9.365 8.415 1.00 16.25 334 VAL A CA 1
ATOM 2677 C C . VAL A 1 335 ? 29.977 10.026 9.488 1.00 17.00 334 VAL A C 1
ATOM 2678 O O . VAL A 1 335 ? 31.203 10.108 9.341 1.00 17.63 334 VAL A O 1
ATOM 2682 N N . LEU A 1 336 ? 29.323 10.593 10.502 1.00 16.23 335 LEU A N 1
ATOM 2683 C CA . LEU A 1 336 ? 29.996 11.237 11.632 1.00 15.75 335 LEU A CA 1
ATOM 2684 C C . LEU A 1 336 ? 29.108 11.038 12.828 1.00 15.09 335 LEU A C 1
ATOM 2685 O O . LEU A 1 336 ? 27.932 10.726 12.677 1.00 15.21 335 LEU A O 1
ATOM 2690 N N . ALA A 1 337 ? 29.667 11.228 14.012 1.00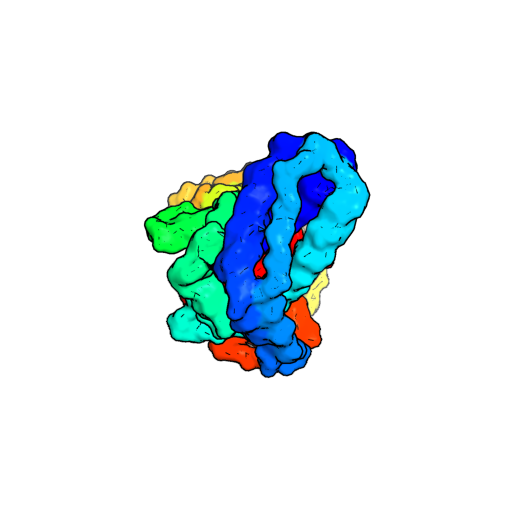 15.41 336 ALA A N 1
ATOM 2691 C CA . ALA A 1 337 ? 28.859 11.199 15.227 1.00 16.74 336 ALA A CA 1
ATOM 2692 C C . ALA A 1 337 ? 28.274 12.637 15.326 1.00 17.16 336 ALA A C 1
ATOM 2693 O O . ALA A 1 337 ? 28.844 13.572 14.763 1.00 17.70 336 ALA A O 1
ATOM 2695 N N . ASP A 1 338 ? 27.123 12.809 15.974 1.00 16.70 337 ASP A N 1
ATOM 2696 C CA . ASP A 1 338 ? 26.527 14.139 16.182 1.00 16.06 337 ASP A CA 1
ATOM 2697 C C . ASP A 1 338 ? 25.809 14.136 17.552 1.00 17.68 337 ASP A C 1
ATOM 2698 O O . ASP A 1 338 ? 25.948 13.161 18.312 1.00 18.35 337 ASP A O 1
ATOM 2703 N N . ALA A 1 339 ? 25.041 15.175 17.880 1.00 17.42 338 ALA A N 1
ATOM 2704 C CA . ALA A 1 339 ? 24.392 15.235 19.198 1.00 16.72 338 ALA A CA 1
ATOM 2705 C C . ALA A 1 339 ? 23.028 14.559 19.301 1.00 18.29 338 ALA A C 1
ATOM 2706 O O . ALA A 1 339 ? 22.424 14.559 20.376 1.00 17.83 338 ALA A O 1
ATOM 2708 N N . SER A 1 340 ? 22.559 13.947 18.214 1.00 17.45 339 SER A N 1
ATOM 2709 C CA . SER A 1 340 ? 21.246 13.321 18.213 1.00 17.44 339 SER A CA 1
ATOM 2710 C C . SER A 1 340 ? 21.184 11.830 17.871 1.00 19.40 339 SER A C 1
ATOM 2711 O O . SER A 1 340 ? 20.369 11.102 18.435 1.00 18.86 339 SER A O 1
ATOM 2714 N N . GLU A 1 341 ? 21.993 11.387 16.912 1.00 18.93 340 GLU A N 1
ATOM 2715 C CA . GLU A 1 341 ? 22.004 9.993 16.497 1.00 18.90 340 GLU A CA 1
ATOM 2716 C C . GLU A 1 341 ? 22.709 9.087 17.488 1.00 19.07 340 GLU A C 1
ATOM 2717 O O . GLU A 1 341 ? 23.723 9.472 18.071 1.00 18.62 340 GLU A O 1
ATOM 2723 N N . THR A 1 342 ? 22.174 7.880 17.662 1.00 18.59 341 THR A N 1
ATOM 2724 C CA . THR A 1 342 ? 22.723 6.920 18.613 1.00 18.37 341 THR A CA 1
ATOM 2725 C C . THR A 1 342 ? 23.660 5.896 17.991 1.00 18.85 341 THR A C 1
ATOM 2726 O O . THR A 1 342 ? 24.102 4.989 18.680 1.00 19.89 341 THR A O 1
ATOM 2730 N N . MET A 1 343 ? 23.949 6.014 16.694 1.00 19.40 342 MET A N 1
ATOM 2731 C CA . MET A 1 343 ? 24.826 5.053 16.006 1.00 19.40 342 MET A CA 1
ATOM 2732 C C . MET A 1 343 ? 26.157 4.760 16.656 1.00 18.51 342 MET A C 1
ATOM 2733 O O . MET A 1 343 ? 26.461 3.601 16.922 1.00 19.35 342 MET A O 1
ATOM 2738 N N . LEU A 1 344 ? 26.975 5.787 16.855 1.00 17.07 343 LEU A N 1
ATOM 2739 C CA . LEU A 1 344 ? 28.270 5.594 17.491 1.00 16.71 343 LEU A CA 1
ATOM 2740 C C . LEU A 1 344 ? 28.073 4.900 18.836 1.00 17.87 343 LEU A C 1
ATOM 2741 O O . LEU A 1 344 ? 28.738 3.913 19.129 1.00 17.66 343 LEU A O 1
ATOM 2746 N N . ALA A 1 345 ? 27.138 5.407 19.638 1.00 17.83 344 ALA A N 1
ATOM 2747 C CA . ALA A 1 345 ? 26.860 4.825 20.954 1.00 17.69 344 ALA A CA 1
ATOM 2748 C C . ALA A 1 345 ? 26.407 3.370 20.860 1.00 18.99 344 ALA A C 1
ATOM 2749 O O . ALA A 1 345 ? 26.784 2.572 21.715 1.00 18.21 344 ALA A O 1
ATOM 2751 N N . ASN A 1 346 ? 25.611 3.021 19.839 1.00 18.59 345 ASN A N 1
ATOM 2752 C CA . ASN A 1 346 ? 25.148 1.638 19.660 1.00 18.86 345 ASN A CA 1
ATOM 2753 C C . ASN A 1 346 ? 26.298 0.703 19.367 1.00 18.71 345 ASN A C 1
ATOM 2754 O O . ASN A 1 346 ? 26.407 -0.362 19.976 1.00 17.83 345 ASN A O 1
ATOM 2759 N N . VAL A 1 347 ? 27.122 1.081 18.391 1.00 18.73 346 VAL A N 1
ATOM 2760 C CA . VAL A 1 347 ? 28.279 0.284 17.994 1.00 17.31 346 VAL A CA 1
ATOM 2761 C C . VAL A 1 347 ? 29.242 0.144 19.155 1.00 19.49 346 VAL A C 1
ATOM 2762 O O . VAL A 1 347 ? 29.692 -0.967 19.472 1.00 19.30 346 VAL A O 1
ATOM 2766 N N . THR A 1 348 ? 29.553 1.272 19.792 1.00 18.99 347 THR A N 1
ATOM 2767 C CA . THR A 1 348 ? 30.472 1.278 20.918 1.00 19.05 347 THR A CA 1
ATOM 2768 C C . THR A 1 348 ? 29.904 0.445 22.065 1.00 20.83 347 THR A C 1
ATOM 2769 O O . THR A 1 348 ? 30.632 -0.349 22.674 1.00 21.34 347 THR A O 1
ATOM 2773 N N . SER A 1 349 ? 28.596 0.557 22.302 1.00 19.93 348 SER A N 1
ATOM 2774 C CA . SER A 1 349 ? 27.959 -0.176 23.385 1.00 18.93 348 SER A CA 1
ATOM 2775 C C . SER A 1 349 ? 27.950 -1.679 23.163 1.00 20.59 348 SER A C 1
ATOM 2776 O O . SER A 1 349 ? 28.220 -2.444 24.095 1.00 20.43 348 SER A O 1
ATOM 2779 N N . VAL A 1 350 ? 27.639 -2.125 21.950 1.00 20.48 349 VAL A N 1
ATOM 2780 C CA . VAL A 1 350 ? 27.612 -3.561 21.708 1.00 19.83 349 VAL A CA 1
ATOM 2781 C C . VAL A 1 350 ? 29.013 -4.148 21.887 1.00 20.71 349 VAL A C 1
ATOM 2782 O O . VAL A 1 350 ? 29.183 -5.147 22.583 1.00 19.82 349 VAL A O 1
ATOM 2786 N N . ARG A 1 351 ? 30.028 -3.477 21.353 1.00 19.59 350 ARG A N 1
ATOM 2787 C CA . ARG A 1 351 ? 31.401 -3.954 21.492 1.00 21.03 350 ARG A CA 1
ATOM 2788 C C . ARG A 1 351 ? 31.849 -4.039 22.952 1.00 23.24 350 ARG A C 1
ATOM 2789 O O . ARG A 1 351 ? 32.520 -5.003 23.349 1.00 22.57 350 ARG A O 1
ATOM 2797 N N . GLN A 1 352 ? 31.494 -3.022 23.739 1.00 23.68 351 GLN A N 1
ATOM 2798 C CA . GLN A 1 352 ? 31.839 -2.963 25.163 1.00 23.97 351 GLN A CA 1
ATOM 2799 C C . GLN A 1 352 ? 31.118 -4.059 25.955 1.00 25.25 351 GLN A C 1
ATOM 2800 O O . GLN A 1 352 ? 31.723 -4.739 26.783 1.00 26.18 351 GLN A O 1
ATOM 2806 N N . GLU A 1 353 ? 29.822 -4.224 25.712 1.00 25.68 352 GLU A N 1
ATOM 2807 C CA . GLU A 1 353 ? 29.050 -5.231 26.432 1.00 27.41 352 GLU A CA 1
ATOM 2808 C C . GLU A 1 353 ? 29.592 -6.656 26.207 1.00 27.46 352 GLU A C 1
ATOM 2809 O O . GLU A 1 353 ? 29.644 -7.466 27.131 1.00 27.69 352 GLU A O 1
ATOM 2815 N N . TYR A 1 354 ? 29.980 -6.968 24.975 1.00 26.70 353 TYR A N 1
ATOM 2816 C CA . TYR A 1 354 ? 30.478 -8.297 24.676 1.00 24.54 353 TYR A CA 1
ATOM 2817 C C . TYR A 1 354 ? 31.966 -8.452 24.736 1.00 24.68 353 TYR A C 1
ATOM 2818 O O . TYR A 1 354 ? 32.505 -9.397 24.206 1.00 25.44 353 TYR A O 1
ATOM 2827 N N . ALA A 1 355 ? 32.632 -7.521 25.393 1.00 24.10 354 ALA A N 1
ATOM 2828 C CA . ALA A 1 355 ? 34.072 -7.598 25.550 1.00 25.67 354 ALA A CA 1
ATOM 2829 C C . ALA A 1 355 ? 34.814 -7.887 24.241 1.00 26.09 354 ALA A C 1
ATOM 2830 O O . ALA A 1 355 ? 35.744 -8.700 24.213 1.00 26.58 354 ALA A O 1
ATOM 2832 N N . ILE A 1 356 ? 34.417 -7.202 23.173 1.00 25.32 355 ILE A N 1
ATOM 2833 C CA . ILE A 1 356 ? 35.039 -7.391 21.875 1.00 25.02 355 ILE A CA 1
ATOM 2834 C C . ILE A 1 356 ? 36.472 -6.862 21.909 1.00 25.27 355 ILE A C 1
ATOM 2835 O O . ILE A 1 356 ? 36.710 -5.718 22.264 1.00 25.14 355 ILE A O 1
ATOM 2840 N N . PRO A 1 357 ? 37.453 -7.702 21.545 1.00 26.83 356 PRO A N 1
ATOM 2841 C CA . PRO A 1 357 ? 38.862 -7.291 21.545 1.00 27.35 356 PRO A CA 1
ATOM 2842 C C . PRO A 1 357 ? 39.130 -6.168 20.543 1.00 28.43 356 PRO A C 1
ATOM 2843 O O . PRO A 1 357 ? 38.475 -6.091 19.503 1.00 30.31 356 PRO A O 1
ATOM 2847 N N . VAL A 1 358 ? 40.120 -5.330 20.833 1.00 27.89 357 VAL A N 1
ATOM 2848 C CA . VAL A 1 358 ? 40.497 -4.248 19.924 1.00 28.32 357 VAL A CA 1
ATOM 2849 C C . VAL A 1 358 ? 40.873 -4.912 18.607 1.00 27.94 357 VAL A C 1
ATOM 2850 O O . VAL A 1 358 ? 41.502 -5.971 18.605 1.00 29.24 357 VAL A O 1
ATOM 2854 N N . GLY A 1 359 ? 40.457 -4.315 17.498 1.00 27.18 358 GLY A N 1
ATOM 2855 C CA . GLY A 1 359 ? 40.757 -4.873 16.195 1.00 25.41 358 GLY A CA 1
ATOM 2856 C C . GLY A 1 359 ? 41.811 -4.081 15.445 1.00 26.18 358 GLY A C 1
ATOM 2857 O O . GLY A 1 359 ? 42.447 -3.184 15.989 1.00 26.28 358 GLY A O 1
ATOM 2858 N N . PRO A 1 360 ? 41.981 -4.352 14.155 1.00 26.48 359 PRO A N 1
ATOM 2859 C CA . PRO A 1 360 ? 42.981 -3.633 13.371 1.00 27.31 359 PRO A CA 1
ATOM 2860 C C . PRO A 1 360 ? 42.541 -2.280 12.788 1.00 28.01 359 PRO A C 1
ATOM 2861 O O . PRO A 1 360 ? 43.383 -1.500 12.331 1.00 30.00 359 PRO A O 1
ATOM 2865 N N . VAL A 1 361 ? 41.242 -1.998 12.784 1.00 26.19 360 VAL A N 1
ATOM 2866 C CA . VAL A 1 361 ? 40.771 -0.761 12.188 1.00 23.74 360 VAL A CA 1
ATOM 2867 C C . VAL A 1 361 ? 40.464 0.367 13.161 1.00 24.62 360 VAL A C 1
ATOM 2868 O O . VAL A 1 361 ? 41.071 1.443 13.083 1.00 23.13 360 VAL A O 1
ATOM 2872 N N . PHE A 1 362 ? 39.528 0.125 14.073 1.00 23.97 361 PHE A N 1
ATOM 2873 C CA . PHE A 1 362 ? 39.102 1.156 15.025 1.00 24.89 361 PHE A CA 1
ATOM 2874 C C . PHE A 1 362 ? 39.990 1.388 16.251 1.00 25.12 361 PHE A C 1
ATOM 2875 O O . PHE A 1 362 ? 40.596 0.445 16.770 1.00 25.30 361 PHE A O 1
ATOM 2883 N N . PRO A 1 363 ? 40.088 2.653 16.724 1.00 25.81 362 PRO A N 1
ATOM 2884 C CA . PRO A 1 363 ? 40.923 2.895 17.903 1.00 25.83 362 PRO A CA 1
ATOM 2885 C C . PRO A 1 363 ? 40.287 2.221 19.106 1.00 27.65 362 PRO A C 1
ATOM 2886 O O . PRO A 1 363 ? 39.081 1.902 19.088 1.00 27.40 362 PRO A O 1
ATOM 2890 N N . PRO A 1 364 ? 41.089 1.943 20.152 1.00 27.12 363 PRO A N 1
ATOM 2891 C CA . PRO A 1 364 ? 40.534 1.315 21.345 1.00 27.60 363 PRO A CA 1
ATOM 2892 C C . PRO A 1 364 ? 39.300 2.115 21.851 1.00 28.80 363 PRO A C 1
ATOM 2893 O O . PRO A 1 364 ? 39.290 3.365 21.878 1.00 28.76 363 PRO A O 1
ATOM 2897 N N . GLY A 1 365 ? 38.243 1.373 22.159 1.00 28.37 364 GLY A N 1
ATOM 2898 C CA . GLY A 1 365 ? 37.015 1.954 22.661 1.00 28.52 364 GLY A CA 1
ATOM 2899 C C . GLY A 1 365 ? 36.225 2.761 21.658 1.00 27.59 364 GLY A C 1
ATOM 2900 O O . GLY A 1 365 ? 35.288 3.448 22.067 1.00 28.23 364 GLY A O 1
ATOM 2901 N N . MET A 1 366 ? 36.552 2.644 20.366 1.00 26.11 365 MET A N 1
ATOM 2902 C CA . MET A 1 366 ? 35.883 3.414 19.313 1.00 24.26 365 MET A CA 1
ATOM 2903 C C . MET A 1 366 ? 36.014 4.880 19.688 1.00 23.48 365 MET A C 1
ATOM 2904 O O . MET A 1 366 ? 35.090 5.649 19.445 1.00 24.06 365 MET A O 1
ATOM 2909 N N . ASN A 1 367 ? 37.124 5.255 20.335 1.00 23.10 366 ASN A N 1
ATOM 2910 C CA . ASN A 1 367 ? 37.333 6.646 20.768 1.00 21.12 366 ASN A CA 1
ATOM 2911 C C . ASN A 1 367 ? 37.097 7.640 19.635 1.00 21.01 366 ASN A C 1
ATOM 2912 O O . ASN A 1 367 ? 37.844 7.644 18.653 1.00 21.52 366 ASN A O 1
ATOM 2917 N N . TRP A 1 368 ? 36.106 8.521 19.798 1.00 19.68 367 TRP A N 1
ATOM 2918 C CA . TRP A 1 368 ? 35.782 9.443 18.729 1.00 18.28 367 TRP A CA 1
ATOM 2919 C C . TRP A 1 368 ? 36.914 10.370 18.336 1.00 19.48 367 TRP A C 1
ATOM 2920 O O . TRP A 1 368 ? 37.192 10.522 17.152 1.00 20.66 367 TRP A O 1
ATOM 2931 N N . THR A 1 369 ? 37.560 11.013 19.298 1.00 19.22 368 THR A N 1
ATOM 2932 C CA . THR A 1 369 ? 38.659 11.904 18.948 1.00 19.38 368 THR A CA 1
ATOM 2933 C C . THR A 1 369 ? 39.726 11.184 18.108 1.00 21.55 368 THR A C 1
ATOM 2934 O O . THR A 1 369 ? 40.116 11.683 17.052 1.00 22.54 368 THR A O 1
ATOM 2938 N N . ASP A 1 370 ? 40.152 9.999 18.535 1.00 20.25 369 ASP A N 1
ATOM 2939 C CA . ASP A 1 370 ? 41.159 9.261 17.796 1.00 19.99 369 ASP A CA 1
ATOM 2940 C C . ASP A 1 370 ? 40.649 8.914 16.411 1.00 20.33 369 ASP A C 1
ATOM 2941 O O . ASP A 1 370 ? 41.352 9.072 15.413 1.00 21.05 369 ASP A O 1
ATOM 2946 N N . LEU A 1 371 ? 39.396 8.502 16.337 1.00 20.33 370 LEU A N 1
ATOM 2947 C CA . LEU A 1 371 ? 38.823 8.125 15.068 1.00 20.67 370 LEU A CA 1
ATOM 2948 C C . LEU A 1 371 ? 38.804 9.292 14.084 1.00 21.71 370 LEU A C 1
ATOM 2949 O O . LEU A 1 371 ? 39.337 9.186 12.996 1.00 23.79 370 LEU A O 1
ATOM 2954 N N . ILE A 1 372 ? 38.233 10.417 14.481 1.00 20.91 371 ILE A N 1
ATOM 2955 C CA . ILE A 1 372 ? 38.136 11.578 13.602 1.00 22.37 371 ILE A CA 1
ATOM 2956 C C . ILE A 1 372 ? 39.496 12.221 13.312 1.00 23.07 371 ILE A C 1
ATOM 2957 O O . ILE A 1 372 ? 39.692 12.803 12.261 1.00 24.90 371 ILE A O 1
ATOM 2962 N N . THR A 1 373 ? 40.447 12.104 14.226 1.00 22.77 372 THR A N 1
ATOM 2963 C CA . THR A 1 373 ? 41.769 12.675 14.006 1.00 22.28 372 THR A CA 1
ATOM 2964 C C . THR A 1 373 ? 42.454 11.963 12.845 1.00 23.85 372 THR A C 1
ATOM 2965 O O . THR A 1 373 ? 43.132 12.592 12.043 1.00 25.12 372 THR A O 1
ATOM 2969 N N . ASN A 1 374 ? 42.301 10.649 12.773 1.00 22.34 373 ASN A N 1
ATOM 2970 C CA . ASN A 1 374 ? 42.888 9.883 11.686 1.00 22.72 373 ASN A CA 1
ATOM 2971 C C . ASN A 1 374 ? 41.789 9.099 11.018 1.00 21.83 373 ASN A C 1
ATOM 2972 O O . ASN A 1 374 ? 41.770 7.876 11.066 1.00 20.89 373 ASN A O 1
ATOM 2977 N N . TYR A 1 375 ? 40.893 9.832 10.358 1.00 20.62 374 TYR A N 1
ATOM 2978 C CA . TYR A 1 375 ? 39.730 9.267 9.692 1.00 19.15 374 TYR A CA 1
ATOM 2979 C C . TYR A 1 375 ? 40.107 8.714 8.324 1.00 19.78 374 TYR A C 1
ATOM 2980 O O . TYR A 1 375 ? 39.798 9.297 7.301 1.00 19.86 374 TYR A O 1
ATOM 2989 N N . SER A 1 376 ? 40.797 7.586 8.316 1.00 19.19 375 SER A N 1
ATOM 2990 C CA . SER A 1 376 ? 41.229 6.978 7.072 1.00 20.50 375 SER A CA 1
ATOM 2991 C C . SER A 1 376 ? 40.071 6.404 6.260 1.00 21.01 375 SER A C 1
ATOM 2992 O O . SER A 1 376 ? 38.963 6.211 6.777 1.00 20.95 375 SER A O 1
ATOM 2995 N N . PRO A 1 377 ? 40.313 6.102 4.969 1.00 21.43 376 PRO A N 1
ATOM 2996 C CA . PRO A 1 377 ? 39.240 5.540 4.152 1.00 20.04 376 PRO A CA 1
ATOM 2997 C C . PRO A 1 377 ? 38.722 4.245 4.783 1.00 22.17 376 PRO A C 1
ATOM 2998 O O . PRO A 1 377 ? 37.513 4.053 4.908 1.00 21.75 376 PRO A O 1
ATOM 3002 N N . SER A 1 378 ? 39.631 3.394 5.257 1.00 22.97 377 SER A N 1
ATOM 3003 C CA . SER A 1 378 ? 39.223 2.132 5.883 1.00 22.37 377 SER A CA 1
ATOM 3004 C C . SER A 1 378 ? 38.332 2.358 7.110 1.00 21.35 377 SER A C 1
ATOM 3005 O O . SER A 1 378 ? 37.327 1.675 7.274 1.00 21.32 377 SER A O 1
ATOM 3008 N N . ARG A 1 379 ? 38.699 3.296 7.977 1.00 20.03 378 ARG A N 1
ATOM 3009 C CA . ARG A 1 379 ? 37.875 3.561 9.148 1.00 21.14 378 ARG A CA 1
ATOM 3010 C C . ARG A 1 379 ? 36.486 4.052 8.720 1.00 21.63 378 ARG A C 1
ATOM 3011 O O . ARG A 1 379 ? 35.476 3.619 9.294 1.00 21.28 378 ARG A O 1
ATOM 3019 N N . GLU A 1 380 ? 36.427 4.906 7.689 1.00 20.51 379 GLU A N 1
ATOM 3020 C CA . GLU A 1 380 ? 35.141 5.424 7.222 1.00 21.26 379 GLU A CA 1
ATOM 3021 C C . GLU A 1 380 ? 34.255 4.350 6.616 1.00 20.30 379 GLU A C 1
ATOM 3022 O O . GLU A 1 380 ? 33.046 4.319 6.874 1.00 20.81 379 GLU A O 1
ATOM 3028 N N . ASP A 1 381 ? 34.841 3.481 5.798 1.00 19.46 380 ASP A N 1
ATOM 3029 C CA . ASP A 1 381 ? 34.060 2.410 5.186 1.00 20.20 380 ASP A CA 1
ATOM 3030 C C . ASP A 1 381 ? 33.538 1.477 6.253 1.00 19.50 380 ASP A C 1
ATOM 3031 O O . ASP A 1 381 ? 32.372 1.090 6.236 1.00 21.26 380 ASP A O 1
ATOM 3036 N N . ASN A 1 382 ? 34.404 1.122 7.196 1.00 19.46 381 ASN A N 1
ATOM 3037 C CA . ASN A 1 382 ? 33.997 0.263 8.311 1.00 19.60 381 ASN A CA 1
ATOM 3038 C C . ASN A 1 382 ? 32.936 0.989 9.171 1.00 20.71 381 ASN A C 1
ATOM 3039 O O . ASN A 1 382 ? 31.919 0.392 9.533 1.00 20.31 381 ASN A O 1
ATOM 3044 N N . LEU A 1 383 ? 33.155 2.276 9.463 1.00 18.81 382 LEU A N 1
ATOM 3045 C CA . LEU A 1 383 ? 32.213 3.049 10.267 1.00 18.01 382 LEU A CA 1
ATOM 3046 C C . LEU A 1 383 ? 30.872 3.103 9.575 1.00 18.89 382 LEU A C 1
ATOM 3047 O O . LEU A 1 383 ? 29.847 2.935 10.226 1.00 19.04 382 LEU A O 1
ATOM 3052 N N . GLN A 1 384 ? 30.863 3.320 8.261 1.00 17.25 383 GLN A N 1
ATOM 3053 C CA . GLN A 1 384 ? 29.599 3.398 7.561 1.00 17.41 383 GLN A CA 1
ATOM 3054 C C . GLN A 1 384 ? 28.883 2.072 7.588 1.00 17.58 383 GLN A C 1
ATOM 3055 O O . GLN A 1 384 ? 27.669 2.032 7.790 1.00 18.68 383 GLN A O 1
ATOM 3061 N N . ARG A 1 385 ? 29.620 0.990 7.388 1.00 16.78 384 ARG A N 1
ATOM 3062 C CA . ARG A 1 385 ? 28.988 -0.316 7.394 1.00 18.20 384 ARG A CA 1
ATOM 3063 C C . ARG A 1 385 ? 28.338 -0.575 8.755 1.00 18.84 384 ARG A C 1
ATOM 3064 O O . ARG A 1 385 ? 27.167 -0.937 8.877 1.00 20.32 384 ARG A O 1
ATOM 3072 N N . VAL A 1 386 ? 29.129 -0.321 9.770 1.00 18.13 385 VAL A N 1
ATOM 3073 C CA . VAL A 1 386 ? 28.787 -0.526 11.148 1.00 17.93 385 VAL A CA 1
ATOM 3074 C C . VAL A 1 386 ? 27.641 0.424 11.592 1.00 19.57 385 VAL A C 1
ATOM 3075 O O . VAL A 1 386 ? 26.711 -0.008 12.286 1.00 19.48 385 VAL A O 1
ATOM 3079 N N . PHE A 1 387 ? 27.643 1.676 11.127 1.00 19.20 386 PHE A N 1
ATOM 3080 C CA . PHE A 1 387 ? 26.570 2.638 11.461 1.00 18.29 386 PHE A CA 1
ATOM 3081 C C . PHE A 1 387 ? 25.262 2.221 10.748 1.00 17.82 386 PHE A C 1
ATOM 3082 O O . PHE A 1 387 ? 24.174 2.281 11.332 1.00 17.20 386 PHE A O 1
ATOM 3090 N N . THR A 1 388 ? 25.364 1.767 9.503 1.00 16.27 387 THR A N 1
ATOM 3091 C CA . THR A 1 388 ? 24.180 1.342 8.773 1.00 17.03 387 THR A CA 1
ATOM 3092 C C . THR A 1 388 ? 23.535 0.133 9.469 1.00 16.92 387 THR A C 1
ATOM 3093 O O . THR A 1 388 ? 22.318 0.073 9.601 1.00 16.91 387 THR A O 1
ATOM 3097 N N . VAL A 1 389 ? 24.346 -0.810 9.945 1.00 17.37 388 VAL A N 1
ATOM 3098 C CA . VAL A 1 389 ? 23.824 -1.981 10.664 1.00 17.86 388 VAL A CA 1
ATOM 3099 C C . VAL A 1 389 ? 23.168 -1.556 11.981 1.00 19.03 388 VAL A C 1
ATOM 3100 O O . VAL A 1 389 ? 22.093 -2.047 12.323 1.00 19.24 388 VAL A O 1
ATOM 3104 N N . ALA A 1 390 ? 23.791 -0.627 12.697 1.00 19.01 389 ALA A N 1
ATOM 3105 C CA . ALA A 1 390 ? 23.254 -0.125 13.962 1.00 23.99 389 ALA A CA 1
ATOM 3106 C C . ALA A 1 390 ? 21.866 0.472 13.701 1.00 28.92 389 ALA A C 1
ATOM 3107 O O . ALA A 1 390 ? 20.928 0.302 14.487 1.00 25.23 389 ALA A O 1
ATOM 3109 N N . SER A 1 391 ? 21.738 1.185 12.580 1.00 33.74 390 SER A N 1
ATOM 3110 C CA . SER A 1 391 ? 20.452 1.803 12.191 1.00 35.20 390 SER A CA 1
ATOM 3111 C C . SER A 1 391 ? 19.404 0.728 11.767 1.00 35.67 390 SER A C 1
ATOM 3112 O O . SER A 1 391 ? 18.208 0.902 12.026 1.00 39.53 390 SER A O 1
ATOM 3117 N N . ILE A 1 392 ? 19.843 -0.426 11.256 1.00 31.98 391 ILE A N 1
ATOM 3118 C CA . ILE A 1 392 ? 18.912 -1.465 10.848 1.00 26.32 391 ILE A CA 1
ATOM 3119 C C . ILE A 1 392 ? 18.400 -2.086 12.134 1.00 23.64 391 ILE A C 1
ATOM 3120 O O . ILE A 1 392 ? 17.207 -2.247 12.326 1.00 22.18 391 ILE A O 1
ATOM 3125 N N . ARG A 1 393 ? 19.315 -2.320 13.062 1.00 22.25 392 ARG A N 1
ATOM 3126 C CA . ARG A 1 393 ? 18.974 -2.915 14.348 1.00 25.75 392 ARG A CA 1
ATOM 3127 C C . ARG A 1 393 ? 18.000 -2.065 15.172 1.00 28.78 392 ARG A C 1
ATOM 3128 O O . ARG A 1 393 ? 17.035 -2.574 15.739 1.00 26.03 392 ARG A O 1
ATOM 3136 N N . SER A 1 394 ? 18.226 -0.749 15.187 1.00 33.44 393 SER A N 1
ATOM 3137 C CA . SER A 1 394 ? 17.357 0.214 15.935 1.00 36.28 393 SER A CA 1
ATOM 3138 C C . SER A 1 394 ? 15.877 0.322 15.427 1.00 35.79 393 SER A C 1
ATOM 3139 O O . SER A 1 394 ? 15.009 0.901 16.126 1.00 40.41 393 SER A O 1
ATOM 3144 N N . MET A 1 395 ? 15.541 -0.344 14.315 1.00 31.72 394 MET A N 1
ATOM 3145 C CA . MET A 1 395 ? 14.201 -0.279 13.762 1.00 26.05 394 MET A CA 1
ATOM 3146 C C . MET A 1 395 ? 13.384 -1.237 14.607 1.00 23.27 394 MET A C 1
ATOM 3147 O O . MET A 1 395 ? 12.195 -1.141 14.684 1.00 21.46 394 MET A O 1
ATOM 3152 N N . LEU A 1 396 ? 14.064 -2.168 15.264 1.00 20.64 395 LEU A N 1
ATOM 3153 C CA . LEU A 1 396 ? 13.413 -3.222 16.044 1.00 20.25 395 LEU A CA 1
ATOM 3154 C C . LEU A 1 396 ? 13.808 -3.292 17.510 1.00 20.62 395 LEU A C 1
ATOM 3155 O O . LEU A 1 396 ? 13.004 -3.611 18.376 1.00 21.11 395 LEU A O 1
ATOM 3160 N N . VAL A 1 397 ? 15.076 -3.038 17.776 1.00 21.64 396 VAL A N 1
ATOM 3161 C CA . VAL A 1 397 ? 15.640 -3.142 19.111 1.00 24.68 396 VAL A CA 1
ATOM 3162 C C . VAL A 1 397 ? 16.289 -1.836 19.543 1.00 27.25 396 VAL A C 1
ATOM 3163 O O . VAL A 1 397 ? 17.228 -1.366 18.917 1.00 26.89 396 VAL A O 1
ATOM 3167 N N . LYS A 1 398 ? 15.770 -1.232 20.592 1.00 32.77 397 LYS A N 1
ATOM 3168 C CA . LYS A 1 398 ? 16.356 0.003 21.093 1.00 39.81 397 LYS A CA 1
ATOM 3169 C C . LYS A 1 398 ? 16.737 -0.262 22.521 1.00 42.47 397 LYS A C 1
ATOM 3170 O O . LYS A 1 398 ? 15.937 -0.927 23.234 1.00 46.37 397 LYS A O 1
#

Foldseek 3Di:
DLLLLLLLVLLLVCLVQLDAFAFLVSCQVSLVLVQLQLVLQAPDKDWFDDFFQLDIDIDHRDDDRQDRDDRTDHPVSSVVSVVVSVSSLVVSLRLLLRQLLDADLPQQLDGDTPVVVVCVDPSNVSSRDDQDDLLSVQVVCVVVVHFHKDKFFQFFFWQWDWAWDWPDADVQRQFTWTKTWTTGRQKIKMKTWTLQCLLVPDLSKDKYKDKDFTLFKWFFWKKFKDKDRVVLAAWDWAQDPVNPGTHIAAEDEDEWAFKKKFFAAPPHGPDIDTPDGGIDTDGIHRMIMIMTMRHRPPDDDVVRCVQNDSDDSRDYMYMIMMMMGGRMTMTSFDTDHDPDCQLVQSLVSCVVSVRDDDDAADVSNDRSVCRVCVDPSNRSNSSSSSSSSVSSVSRHD

Sequence (397 aa):
MDVLYSLSKTLKDARDKIVEGTLYSNVSDLIQQFNQMIITMNGNEFQTGGIGNLPIRNWNFDFGLLGTTLLNLDANYVETARNTIDYFVDFVDNVCMDEMVRESQRNGIAPQSDSLIKLSGIKFKRINFDNSSEYIENWNLQNRRQRTGFTFHKPNIFPYSASFTLNRSQPAHDNLMGTMWLNAGSEIQVAGFDYSCAINAPANTQQFEHIVQLRRVLTTATITLLPDAERFSFPRVITSADGATTWYFNPVILRPNNVEIEFLLNGQIINTYQARFGTIIARNFDTIRLSFQLMRPPNMTPAVAALFPNAQPFEHHATVGLTLRIESAVCESVLADASETMLANVTSVRQEYAIPVGPVFPPGMNWTDLITNYSPSREDNLQRVFTVASIRSMLVK

Organism: Rotavirus A (strain RVA/Cow/France/RF/1975/G6P6[1]) (NCBI:txid10933)

CATH classification: 2.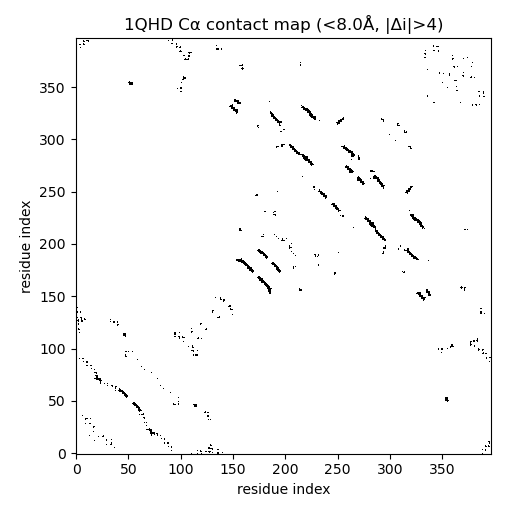60.120.170 (+1 more: 1.10.1350.10)

Secondary structure (DSSP, 8-state):
-HHHHHHHHHHHHHHHH--TT-BGGGTHHHHHHHHHHHHHHTT-EEEE--STT---EEEE--PPPPP---SB--HHHHHHHHHHHHHHHHHHHHHHHHHHT---TTTTTS--SHHHHHHTSGGGGGG-----SHHHHHHHHHHTT----EEEES---EEEEEEEEEEE--TT-SS-EEEEEEEEETEEEEEEEETTTTTTSGGGEEEEEEEEEEEEEEEEEEEEEEE--GGGSS-EEEE-TTSS-EEEE-EEE-PPEEEEEEEEETTEEEEEEES--EEEEEEEEEEEEEEEEEE--SS--HHHHTTS-SSS---SEEEEEEEEEEEEEEESS----SS--HHHHHHHHHHHTTPPP-SSSPGGG-HHHHHHT--HHHHHHHHHHHHHHHHHTTT--

Nearest PDB structures (foldseek):
  4v7q-assembly1_AC-12  TM=9.995E-01  e=6.822E-78  Simian rotavirus A strain RRV
  3j9s-assembly1_A  TM=1.000E+00  e=2.030E-76  Bovine rotavirus strain UK/G6
  4f5x-assembly1_C  TM=9.980E-01  e=8.214E-77  Bovine rotavirus strain NCDV/G6
  7ums-assembly1_B  TM=9.989E-01  e=2.781E-74  Rotavirus
  8co6-assembly1_o  TM=9.871E-01  e=1.045E-68  Rotavirus A